Protein AF-A0A5E4ATH8-F1 (afdb_monomer)

Secondary structure (DSSP, 8-state):
------------------------------PPPP--------TTSSSSSS----------------PPPP--HHHHHHTT----TTTSSPP----HHHHHHHHHHHHHHHHHHHHT--HHHHHHHTS--HHHHHHHHHTTTT-TTS-GGGTS----HHHHHHHHHHHHHH-HHHHHHHHIIIIIITHHHHHH--HHHHHHHHHHHHTTSS-EEEE--BTTBSS-GGG---EEEEPTTSSEEEEEEEEEEEETTTT-SEEEEEEEEEEE-TTT--EEEEEEEEEEEGGGSSEEE-PPPP-SS-TTS-EEEEEEEEEEEEGGGB-SSTT-HHHHHHHHHHHHHHHHHHHHHHHHHHHHHHHHHHHHH-EETTEEGGGSHHHHHHHHHHHHHHHHH-

Mean predicted aligned error: 10.25 Å

Foldseek 3Di:
DDDDDDDDDDDDDDDDDDDDDDDDDDDDDDDDDDDDDDDDDDPPPPPPPDDDDDDDDDDPDPPPPPPDDDLDCVVQVVVVHRRCPCPPPNDDDDDPVLVVLLVVLLVVLLCCLVPPFDQVVLFVVLAGDPSSLLVCLVSLLQADCQCVVLQHVNDDPVSLLQSLLSCLLRHVLVSLLSCQFDLFFCVLCVPFNDPVSSNVPNNCRSSVVFGGWEFQADPVDDPNSFPDAWAWEADPVRFWTFTFDKGFFIWCLQPGQWGFHKHWYWDQDPPPRDTDTAIWTFTAGPVQPQKDWAAFDDDDDSSNTGTIMIGHHRRTGTNSRTRHDDRCVVVSNVVSCVSSVLSVLSSVLSNLVSVLVVLVVQQQPDDDPRGRNCVDPVSVVVSVVSVVVSVVSD

Sequence (394 aa):
MQTSRMTPSIGRQLLRLGSRSLRPSVLQGTPRPSTAQRPYASGAAQAVLDKSDSLSSDASTREKQTKAESKSFAVGMFKGQLTTDQVFPYPSVLNEEQTQFLKELVGPVARFFEEVNDPAKNDTLERVEETTLQGLKELGAFGLQVPSELGGVGLCNTQYARLAEIVGMHDLGVGVTLGAHQSIGFKGILLFGTKAQKEKYLPKVASGETLAAFCLTEPSSGSDAASIRSSAVPSPCGKYYTLNGSKIWISNGGLADIFTVFAKTPVTDAATGAVKEKITAFVVERSFGGVTHGPPEKKMGIKASNTAEVYFDGVQVPSENVLGEVGGGFKVAVHILNNGRFGMAATLAGTMKAMISKAVDHAANRTQFGDKIHNFGLIQEKLARMAMLQYVTE

Nearest PDB structures (foldseek):
  2uxw-assembly1_A-2  TM=1.002E+00  e=6.846E-54  Homo sapiens
  3b96-assembly1_A-2  TM=1.002E+00  e=1.109E-53  Homo sapiens
  7s7g-assembly1_A  TM=1.002E+00  e=6.512E-53  Homo sapiens
  8ca1-assembly1_A  TM=9.946E-01  e=4.333E-47  Mus musculus
  1rx0-assembly1_C  TM=8.953E-01  e=8.963E-24  Homo sapiens

Structure (mmCIF, N/CA/C/O backbone):
data_AF-A0A5E4ATH8-F1
#
_entry.id   AF-A0A5E4ATH8-F1
#
loop_
_atom_site.group_PDB
_atom_site.id
_atom_site.type_symbol
_atom_site.label_atom_id
_atom_site.label_alt_id
_atom_site.label_comp_id
_atom_site.label_asym_id
_atom_site.label_entity_id
_atom_site.label_seq_id
_atom_site.pdbx_PDB_ins_code
_atom_site.Cartn_x
_atom_site.Cartn_y
_atom_site.Cartn_z
_atom_site.occupancy
_atom_site.B_iso_or_equiv
_atom_site.auth_seq_id
_atom_site.auth_comp_id
_atom_site.auth_asym_id
_atom_site.auth_atom_id
_atom_site.pdbx_PDB_model_num
ATOM 1 N N . MET A 1 1 ? -0.403 -38.601 -53.078 1.00 39.69 1 MET A N 1
ATOM 2 C CA . MET A 1 1 ? -1.448 -38.596 -54.130 1.00 39.69 1 MET A CA 1
ATOM 3 C C . MET A 1 1 ? -2.768 -38.388 -53.400 1.00 39.69 1 MET A C 1
ATOM 5 O O . MET A 1 1 ? -3.038 -39.185 -52.527 1.00 39.69 1 MET A O 1
ATOM 9 N N . GLN A 1 2 ? -3.550 -37.323 -53.541 1.00 35.41 2 GLN A N 1
ATOM 10 C CA . GLN A 1 2 ? -3.883 -36.507 -54.704 1.00 35.41 2 GLN A CA 1
ATOM 11 C C . GLN A 1 2 ? -3.728 -35.008 -54.417 1.00 35.41 2 GLN A C 1
ATOM 13 O O . GLN A 1 2 ? -3.953 -34.518 -53.317 1.00 35.41 2 GLN A O 1
ATOM 18 N N . THR A 1 3 ? -3.317 -34.304 -55.460 1.00 32.06 3 THR A N 1
ATOM 19 C CA . THR A 1 3 ? -3.149 -32.860 -55.574 1.00 32.06 3 THR A CA 1
ATOM 20 C C . THR A 1 3 ? -4.482 -32.174 -55.856 1.00 32.06 3 THR A C 1
ATOM 22 O O . THR A 1 3 ? -5.188 -32.606 -56.764 1.00 32.06 3 THR A O 1
ATOM 25 N N . SER A 1 4 ? -4.761 -31.040 -55.212 1.00 35.72 4 SER A N 1
ATOM 26 C CA . SER A 1 4 ? -5.639 -30.030 -55.808 1.00 35.72 4 SER A CA 1
ATOM 27 C C . SER A 1 4 ? -5.085 -28.632 -55.552 1.00 35.72 4 SER A C 1
ATOM 29 O O . SER A 1 4 ? -4.858 -28.225 -54.415 1.00 35.72 4 SER A O 1
ATOM 31 N N . ARG A 1 5 ? -4.773 -27.947 -56.655 1.00 31.98 5 ARG A N 1
ATOM 32 C CA . ARG A 1 5 ? -4.270 -26.574 -56.729 1.00 31.98 5 ARG A CA 1
ATOM 33 C C . ARG A 1 5 ? -5.466 -25.624 -56.737 1.00 31.98 5 ARG A C 1
ATOM 35 O O . ARG A 1 5 ? -6.369 -25.823 -57.541 1.00 31.98 5 ARG A O 1
ATOM 42 N N . MET A 1 6 ? -5.403 -24.536 -55.975 1.00 31.30 6 MET A N 1
ATOM 43 C CA . MET A 1 6 ? -6.080 -23.288 -56.338 1.00 31.30 6 MET A CA 1
ATOM 44 C C . MET A 1 6 ? -5.163 -22.103 -56.032 1.00 31.30 6 MET A C 1
ATOM 46 O O . MET A 1 6 ? -4.718 -21.905 -54.905 1.00 31.30 6 MET A O 1
ATOM 50 N N . THR A 1 7 ? -4.842 -21.358 -57.084 1.00 35.97 7 THR A N 1
ATOM 51 C CA . THR A 1 7 ? -4.138 -20.072 -57.085 1.00 35.97 7 THR A CA 1
ATOM 52 C C . THR A 1 7 ? -5.114 -18.904 -56.850 1.00 35.97 7 THR A C 1
ATOM 54 O O . THR A 1 7 ? -6.318 -19.067 -57.050 1.00 35.97 7 THR A O 1
ATOM 57 N N . PRO A 1 8 ? -4.619 -17.718 -56.437 1.00 37.50 8 PRO A N 1
ATOM 58 C CA . PRO A 1 8 ? -5.439 -16.598 -55.976 1.00 37.50 8 PRO A CA 1
ATOM 59 C C . PRO A 1 8 ? -5.824 -15.637 -57.114 1.00 37.50 8 PRO A C 1
ATOM 61 O O . PRO A 1 8 ? -5.027 -15.372 -58.013 1.00 37.50 8 PRO A O 1
ATOM 64 N N . SER A 1 9 ? -7.025 -15.057 -57.041 1.00 33.09 9 SER A N 1
ATOM 65 C CA . SER A 1 9 ? -7.480 -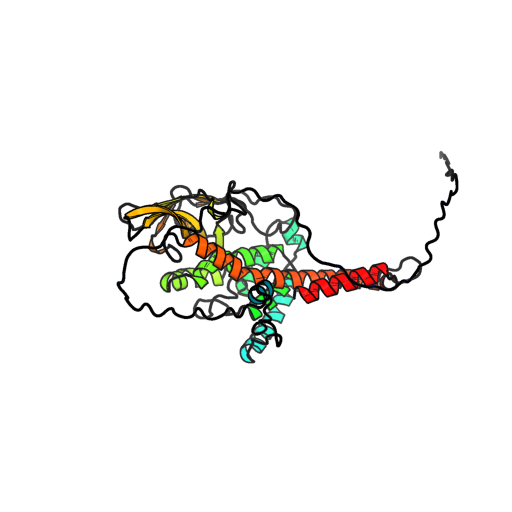13.989 -57.943 1.00 33.09 9 SER A CA 1
ATOM 66 C C . SER A 1 9 ? -7.338 -12.620 -57.275 1.00 33.09 9 SER A C 1
ATOM 68 O O . SER A 1 9 ? -8.063 -12.288 -56.339 1.00 33.09 9 SER A O 1
ATOM 70 N N . ILE A 1 10 ? -6.409 -11.821 -57.801 1.00 31.34 10 ILE A N 1
ATOM 71 C CA . ILE A 1 10 ? -6.254 -10.382 -57.571 1.00 31.34 10 ILE A CA 1
ATOM 72 C C . ILE A 1 10 ? -7.163 -9.643 -58.563 1.00 31.34 10 ILE A C 1
ATOM 74 O O . ILE A 1 10 ? -7.031 -9.830 -59.770 1.00 31.34 10 ILE A O 1
ATOM 78 N N . GLY A 1 11 ? -8.034 -8.762 -58.065 1.00 28.86 11 GLY A N 1
ATOM 79 C CA . GLY A 1 11 ? -8.840 -7.838 -58.867 1.00 28.86 11 GLY A CA 1
ATOM 80 C C . GLY A 1 11 ? -8.701 -6.404 -58.350 1.00 28.86 11 GLY A C 1
ATOM 81 O O . GLY A 1 11 ? -9.140 -6.094 -57.248 1.00 28.86 11 GLY A O 1
ATOM 82 N N . ARG A 1 12 ? -8.052 -5.547 -59.148 1.00 30.14 12 ARG A N 1
ATOM 83 C CA . ARG A 1 12 ? -7.879 -4.094 -58.964 1.00 30.14 12 ARG A CA 1
ATOM 84 C C . ARG A 1 12 ? -9.135 -3.320 -59.393 1.00 30.14 12 ARG A C 1
ATOM 86 O O . ARG A 1 12 ? -9.663 -3.619 -60.455 1.00 30.14 12 ARG A O 1
ATOM 93 N N . GLN A 1 13 ? -9.468 -2.236 -58.685 1.00 29.11 13 GLN A N 1
ATOM 94 C CA . GLN A 1 13 ? -10.085 -0.995 -59.215 1.00 29.11 13 GLN A CA 1
ATOM 95 C C . GLN A 1 13 ? -9.942 0.109 -58.135 1.00 29.11 13 GLN A C 1
ATOM 97 O O . GLN A 1 13 ? -10.516 -0.012 -57.062 1.00 29.11 13 GLN A O 1
ATOM 102 N N . LEU A 1 14 ? -8.930 0.990 -58.175 1.00 29.81 14 LEU A N 1
ATOM 103 C CA . LEU A 1 14 ? -8.825 2.303 -58.855 1.00 29.81 14 LEU A CA 1
ATOM 104 C C . LEU A 1 14 ? -9.847 3.390 -58.433 1.00 29.81 14 LEU A C 1
ATOM 106 O O . LEU A 1 14 ? -10.941 3.486 -58.970 1.00 29.81 14 LEU A O 1
ATOM 110 N N . LEU A 1 15 ? -9.388 4.231 -57.490 1.00 27.41 15 LEU A N 1
ATOM 111 C CA . LEU A 1 15 ? -9.369 5.710 -57.456 1.00 27.41 15 LEU A CA 1
ATOM 112 C C . LEU A 1 15 ? -10.472 6.514 -58.182 1.00 27.41 15 LEU A C 1
ATOM 114 O O . LEU A 1 15 ? -10.511 6.579 -59.409 1.00 27.41 15 LEU A O 1
ATOM 118 N N . ARG A 1 16 ? -11.173 7.360 -57.409 1.00 28.34 16 ARG A N 1
ATOM 119 C CA . ARG A 1 16 ? -11.539 8.726 -57.826 1.00 28.34 16 ARG A CA 1
ATOM 120 C C . ARG A 1 16 ? -11.184 9.734 -56.730 1.00 28.34 16 ARG A C 1
ATOM 122 O O . ARG A 1 16 ? -11.696 9.676 -55.618 1.00 28.34 16 ARG A O 1
ATOM 129 N N . LEU A 1 17 ? -10.275 10.636 -57.091 1.00 29.64 17 LEU A N 1
ATOM 130 C CA . LEU A 1 17 ? -9.830 11.809 -56.343 1.00 29.64 17 LEU A CA 1
ATOM 131 C C . LEU A 1 17 ? -10.849 12.946 -56.504 1.00 29.64 17 LEU A C 1
ATOM 133 O O . LEU A 1 17 ? -11.253 13.257 -57.622 1.00 29.64 17 LEU A O 1
ATOM 137 N N . GLY A 1 18 ? -11.212 13.590 -55.395 1.00 27.02 18 GLY A N 1
ATOM 138 C CA . GLY A 1 18 ? -11.901 14.879 -55.364 1.00 27.02 18 GLY A CA 1
ATOM 139 C C . GLY A 1 18 ? -10.987 15.925 -54.732 1.00 27.02 18 GLY A C 1
ATOM 140 O O . GLY A 1 18 ? -10.832 15.976 -53.518 1.00 27.02 18 GLY A O 1
ATOM 141 N N . SER A 1 19 ? -10.350 16.729 -55.576 1.00 28.80 19 SER A N 1
ATOM 142 C CA . SER A 1 19 ? -9.452 17.831 -55.235 1.00 28.80 19 SER A CA 1
ATOM 143 C C . SER A 1 19 ? -10.200 19.046 -54.675 1.00 28.80 19 SER A C 1
ATOM 145 O O . SER A 1 19 ? -11.081 19.579 -55.351 1.00 28.80 19 SER A O 1
ATOM 147 N N . ARG A 1 20 ? -9.777 19.585 -53.524 1.00 28.59 20 ARG A N 1
ATOM 148 C CA . ARG A 1 20 ? -9.958 21.012 -53.206 1.00 28.59 20 ARG A CA 1
ATOM 149 C C . ARG A 1 20 ? -8.678 21.593 -52.616 1.00 28.59 20 ARG A C 1
ATOM 151 O O . ARG A 1 20 ? -8.222 21.186 -51.553 1.00 28.59 20 ARG A O 1
ATOM 158 N N . SER A 1 21 ? -8.101 22.527 -53.366 1.00 27.98 21 SER A N 1
ATOM 159 C CA . SER A 1 21 ? -6.918 23.304 -53.020 1.00 27.98 21 SER A CA 1
ATOM 160 C C . SER A 1 21 ? -7.225 24.319 -51.921 1.00 27.98 21 SER A C 1
ATOM 162 O O . SER A 1 21 ? -8.190 25.074 -52.037 1.00 27.98 21 SER A O 1
ATOM 164 N N . LEU A 1 22 ? -6.351 24.408 -50.925 1.00 28.28 22 LEU A N 1
ATOM 165 C CA . LEU A 1 22 ? -6.259 25.544 -50.014 1.00 28.28 22 LEU A CA 1
ATOM 166 C C . LEU A 1 22 ? -5.059 26.395 -50.444 1.00 28.28 22 LEU A C 1
ATOM 168 O O . LEU A 1 22 ? -3.938 25.896 -50.527 1.00 28.28 22 LEU A O 1
ATOM 172 N N . ARG A 1 23 ? -5.294 27.680 -50.715 1.00 30.02 23 ARG A N 1
ATOM 173 C CA . ARG A 1 23 ? -4.263 28.723 -50.657 1.00 30.02 23 ARG A CA 1
ATOM 174 C C . ARG A 1 23 ? -4.712 29.816 -49.680 1.00 30.02 23 ARG A C 1
ATOM 176 O O . ARG A 1 23 ? -5.918 30.002 -49.520 1.00 30.02 23 ARG A O 1
ATOM 183 N N . PRO A 1 24 ? -3.766 30.501 -49.016 1.00 37.25 24 PRO A N 1
ATOM 184 C CA . PRO A 1 24 ? -4.041 31.351 -47.867 1.00 37.25 24 PRO A CA 1
ATOM 185 C C . PRO A 1 24 ? -4.241 32.814 -48.282 1.00 37.25 24 PRO A C 1
ATOM 187 O O . PRO A 1 24 ? -3.551 33.306 -49.174 1.00 37.25 24 PRO A O 1
ATOM 190 N N . SER A 1 25 ? -5.124 33.532 -47.590 1.00 28.80 25 SER A N 1
ATOM 191 C CA . SER A 1 25 ? -5.174 34.996 -47.639 1.00 28.80 25 SER A CA 1
ATOM 192 C C . SER A 1 25 ? -5.028 35.566 -46.232 1.00 28.80 25 SER A C 1
ATOM 194 O O . SER A 1 25 ? -5.889 35.388 -45.372 1.00 28.80 25 SER A O 1
ATOM 196 N N . VAL A 1 26 ? -3.907 36.248 -46.028 1.00 32.41 26 VAL A N 1
ATOM 197 C CA . VAL A 1 26 ? -3.662 37.221 -44.961 1.00 32.41 26 VAL A CA 1
ATOM 198 C C . VAL A 1 26 ? -4.664 38.367 -45.105 1.00 32.41 26 VAL A C 1
ATOM 200 O O . VAL A 1 26 ? -4.892 38.778 -46.236 1.00 32.41 26 VAL A O 1
ATOM 203 N N . LEU A 1 27 ? -5.200 38.902 -43.999 1.00 29.44 27 LEU A N 1
ATOM 204 C CA . LEU A 1 27 ? -5.520 40.332 -43.829 1.00 29.44 27 LEU A CA 1
ATOM 205 C C . LEU A 1 27 ? -5.867 40.652 -42.357 1.00 29.44 27 LEU A C 1
ATOM 207 O O . LEU A 1 27 ? -6.866 40.192 -41.818 1.00 29.44 27 LEU A O 1
ATOM 211 N N . GLN A 1 28 ? -4.939 41.385 -41.735 1.00 28.94 28 GLN A N 1
ATOM 212 C CA . GLN A 1 28 ? -5.070 42.534 -40.821 1.00 28.94 28 GLN A CA 1
ATOM 213 C C . GLN A 1 28 ? -6.311 42.683 -39.917 1.00 28.94 28 GLN A C 1
ATOM 215 O O . GLN A 1 28 ? -7.457 42.679 -40.353 1.00 28.94 28 GLN A O 1
ATOM 220 N N . GLY A 1 29 ? -6.035 42.930 -38.631 1.00 28.88 29 GLY A N 1
ATOM 221 C CA . GLY A 1 29 ? -7.026 43.268 -37.613 1.00 28.88 29 GLY A CA 1
ATOM 222 C C . GLY A 1 29 ? -7.464 44.735 -37.602 1.00 28.88 29 GLY A C 1
ATOM 223 O O . GLY A 1 29 ? -6.862 45.578 -38.261 1.00 28.88 29 GLY A O 1
ATOM 224 N N . THR A 1 30 ? -8.523 45.001 -36.825 1.00 28.30 30 THR A N 1
ATOM 225 C CA . THR A 1 30 ? -8.945 46.258 -36.145 1.00 28.30 30 THR A CA 1
ATOM 226 C C . THR A 1 30 ? -10.339 46.017 -35.493 1.00 28.30 30 THR A C 1
ATOM 228 O O . THR A 1 30 ? -10.904 44.942 -35.700 1.00 28.30 30 THR A O 1
ATOM 231 N N . PRO A 1 31 ? -10.824 46.838 -34.531 1.00 33.44 31 PRO A N 1
ATOM 232 C CA . PRO A 1 31 ? -11.123 46.420 -33.156 1.00 33.44 31 PRO A CA 1
ATOM 233 C C . PRO A 1 31 ? -12.608 46.079 -32.904 1.00 33.44 31 PRO A C 1
ATOM 235 O O . PRO A 1 31 ? -13.499 46.526 -33.623 1.00 33.44 31 PRO A O 1
ATOM 238 N N . ARG A 1 32 ? -12.898 45.321 -31.834 1.00 30.78 32 ARG A N 1
ATOM 239 C CA . ARG A 1 32 ? -14.279 45.036 -31.392 1.00 30.78 32 ARG A CA 1
ATOM 240 C C . ARG A 1 32 ? -14.834 46.162 -30.505 1.00 30.78 32 ARG A C 1
ATOM 242 O O . ARG A 1 32 ? -14.164 46.513 -29.534 1.00 30.78 32 ARG A O 1
ATOM 249 N N . PRO A 1 33 ? -16.065 46.650 -30.753 1.00 30.42 33 PRO A N 1
ATOM 250 C CA . PRO A 1 33 ? -16.824 47.430 -29.789 1.00 30.42 33 PRO A CA 1
ATOM 251 C C . PRO A 1 33 ? -17.597 46.540 -28.801 1.00 30.42 33 PRO A C 1
ATOM 253 O O . PRO A 1 33 ? -17.769 45.333 -28.984 1.00 30.42 33 PRO A O 1
ATOM 256 N N . SER A 1 34 ? -18.007 47.191 -27.720 1.00 30.48 34 SER A N 1
ATOM 257 C CA . SER A 1 34 ? -18.548 46.677 -26.468 1.00 30.48 34 SER A CA 1
ATOM 258 C C . SER A 1 34 ? -19.957 46.073 -26.538 1.00 30.48 34 SER A C 1
ATOM 260 O O . SER A 1 34 ? -20.802 46.492 -27.320 1.00 30.48 34 SER A O 1
ATOM 262 N N . THR A 1 35 ? -20.194 45.155 -25.590 1.00 34.25 35 THR A N 1
ATOM 263 C CA . THR A 1 35 ? -21.462 44.867 -24.884 1.00 34.25 35 THR A CA 1
ATOM 264 C C . THR A 1 35 ? -22.725 44.599 -25.711 1.00 34.25 35 THR A C 1
ATOM 266 O O . THR A 1 35 ? -23.445 45.517 -26.089 1.00 34.25 35 THR A O 1
ATOM 269 N N . ALA A 1 36 ? -23.098 43.319 -25.801 1.00 30.03 36 ALA A N 1
ATOM 270 C CA . ALA A 1 36 ? -24.491 42.898 -25.936 1.00 30.03 36 ALA A CA 1
ATOM 271 C C . ALA A 1 36 ? -24.740 41.637 -25.090 1.00 30.03 36 ALA A C 1
ATOM 273 O O . ALA A 1 36 ? -24.025 40.639 -25.190 1.00 30.03 36 ALA A O 1
ATOM 274 N N . GLN A 1 37 ? -25.738 41.742 -24.215 1.00 31.38 37 GLN A N 1
ATOM 275 C CA . GLN A 1 37 ? -26.213 40.739 -23.266 1.00 31.38 37 GLN A CA 1
ATOM 276 C C . GLN A 1 37 ? -26.774 39.493 -23.974 1.00 31.38 37 GLN A C 1
ATOM 278 O O . GLN A 1 37 ? -27.429 39.595 -25.010 1.00 31.38 37 GLN A O 1
ATOM 283 N N . ARG A 1 38 ? -26.602 38.318 -23.357 1.00 28.12 38 ARG A N 1
ATOM 284 C CA . ARG A 1 38 ? -27.486 37.158 -23.552 1.00 28.12 38 ARG A CA 1
ATOM 285 C C . ARG A 1 38 ? -28.193 36.860 -22.225 1.00 28.12 38 ARG A C 1
ATOM 287 O O . ARG A 1 38 ? -27.497 36.723 -21.219 1.00 28.12 38 ARG A O 1
ATOM 294 N N . PRO A 1 39 ? -29.531 36.765 -22.198 1.00 32.69 39 PRO A N 1
ATOM 295 C CA . PRO A 1 39 ? -30.281 36.398 -21.005 1.00 32.69 39 PRO A CA 1
ATOM 296 C C . PRO A 1 39 ? -30.361 34.872 -20.910 1.00 32.69 39 PRO A C 1
ATOM 298 O O . PRO A 1 39 ? -30.554 34.234 -21.932 1.00 32.69 39 PRO A O 1
ATOM 301 N N . TYR A 1 40 ? -30.165 34.311 -19.715 1.00 28.75 40 TYR A N 1
ATOM 302 C CA . TYR A 1 40 ? -30.808 33.104 -19.159 1.00 28.75 40 TYR A CA 1
ATOM 303 C C . TYR A 1 40 ? -30.032 32.703 -17.895 1.00 28.75 40 TYR A C 1
ATOM 305 O O . TYR A 1 40 ? -29.109 31.897 -17.934 1.00 28.75 40 TYR A O 1
ATOM 313 N N . ALA A 1 41 ? -30.411 33.286 -16.760 1.00 31.84 41 ALA A N 1
ATOM 314 C CA . ALA A 1 41 ? -30.152 32.712 -15.446 1.00 31.84 41 ALA A CA 1
ATOM 315 C C . ALA A 1 41 ? -31.353 33.047 -14.556 1.00 31.84 41 ALA A C 1
ATOM 317 O O . ALA A 1 41 ? -31.683 34.208 -14.329 1.00 31.84 41 ALA A O 1
ATOM 318 N N . SER A 1 42 ? -32.063 32.000 -14.155 1.00 41.66 42 SER A N 1
ATOM 319 C CA . SER A 1 42 ? -33.293 32.006 -13.369 1.00 41.66 42 SER A CA 1
ATOM 320 C C . SER A 1 42 ? -33.112 32.636 -11.983 1.00 41.66 42 SER A C 1
ATOM 322 O O . SER A 1 42 ? -32.128 32.366 -11.294 1.00 41.66 42 SER A O 1
ATOM 324 N N . GLY A 1 43 ? -34.108 33.420 -11.560 1.00 40.09 43 GLY A N 1
ATOM 325 C CA . GLY A 1 43 ? -34.162 34.218 -10.328 1.00 40.09 43 GLY A CA 1
ATOM 326 C C . GLY A 1 43 ? -34.283 33.449 -9.006 1.00 40.09 43 GLY A C 1
ATOM 327 O O . GLY A 1 43 ? -35.072 33.834 -8.154 1.00 40.09 43 GLY A O 1
ATOM 328 N N . ALA A 1 44 ? -33.489 32.398 -8.808 1.00 36.22 44 ALA A N 1
ATOM 329 C CA . ALA A 1 44 ? -33.370 31.693 -7.526 1.00 36.22 44 ALA A CA 1
ATOM 330 C C . ALA A 1 44 ? -32.056 32.003 -6.774 1.00 36.22 44 ALA A C 1
ATOM 332 O O . ALA A 1 44 ? -31.871 31.546 -5.651 1.00 36.22 44 ALA A O 1
ATOM 333 N N . ALA A 1 45 ? -31.151 32.803 -7.355 1.00 32.53 45 ALA A N 1
ATOM 334 C CA . ALA A 1 45 ? -29.841 33.113 -6.765 1.00 32.53 45 ALA A CA 1
ATOM 335 C C . ALA A 1 45 ? -29.766 34.462 -6.015 1.00 32.53 45 ALA A C 1
ATOM 337 O O . ALA A 1 45 ? -28.725 34.779 -5.449 1.00 32.53 45 ALA A O 1
ATOM 338 N N . GLN A 1 46 ? -30.850 35.247 -5.965 1.00 33.97 46 GLN A N 1
ATOM 339 C CA . GLN A 1 46 ? -30.836 36.611 -5.404 1.00 33.97 46 GLN A CA 1
ATOM 340 C C . GLN A 1 46 ? -31.569 36.757 -4.053 1.00 33.97 46 GLN A C 1
ATOM 342 O O . GLN A 1 46 ? -31.811 37.874 -3.615 1.00 33.97 46 GLN A O 1
ATOM 347 N N . ALA A 1 47 ? -31.935 35.656 -3.383 1.00 34.50 47 ALA A N 1
ATOM 348 C CA . ALA A 1 47 ? -32.726 35.688 -2.140 1.00 34.50 47 ALA A CA 1
ATOM 349 C C . ALA A 1 47 ? -31.985 35.169 -0.888 1.00 34.50 47 ALA A C 1
ATOM 351 O O . ALA A 1 47 ? -32.617 34.890 0.126 1.00 34.50 47 ALA A O 1
ATOM 352 N N . VAL A 1 48 ? -30.653 35.042 -0.936 1.00 34.69 48 VAL A N 1
ATOM 353 C CA . VAL A 1 48 ? -29.831 34.582 0.210 1.00 34.69 48 VAL A CA 1
ATOM 354 C C . VAL A 1 48 ? -28.838 35.657 0.688 1.00 34.69 48 VAL A C 1
ATOM 356 O O . VAL A 1 48 ? -28.043 35.404 1.584 1.00 34.69 48 VAL A O 1
ATOM 359 N N . LEU A 1 49 ? -28.887 36.877 0.139 1.00 32.97 49 LEU A N 1
ATOM 360 C CA . LEU A 1 49 ? -27.916 37.932 0.470 1.00 32.97 49 LEU A CA 1
ATOM 361 C C . LEU A 1 49 ? -28.427 39.074 1.356 1.00 32.97 49 LEU A C 1
ATOM 363 O O . LEU A 1 49 ? -27.595 39.837 1.823 1.00 32.97 49 LEU A O 1
ATOM 367 N N . ASP A 1 50 ? -29.715 39.135 1.701 1.00 32.91 50 ASP A N 1
ATOM 368 C CA . ASP A 1 50 ? -30.234 40.174 2.603 1.00 32.91 50 ASP A CA 1
ATOM 369 C C . ASP A 1 50 ? -31.037 39.562 3.753 1.00 32.91 50 ASP A C 1
ATOM 371 O O . ASP A 1 50 ? -32.263 39.468 3.695 1.00 32.91 50 ASP A O 1
ATOM 375 N N . LYS A 1 51 ? -30.331 39.113 4.800 1.00 34.19 51 LYS A N 1
ATOM 376 C CA . LYS A 1 51 ? -30.848 39.024 6.179 1.00 34.19 51 LYS A CA 1
ATOM 377 C C . LYS A 1 51 ? -29.736 38.644 7.160 1.00 34.19 51 LYS A C 1
ATOM 379 O O . LYS A 1 51 ? -29.614 37.491 7.556 1.00 34.19 51 LYS A O 1
ATOM 384 N N . SER A 1 52 ? -28.974 39.639 7.602 1.00 30.33 52 SER A N 1
ATOM 385 C CA . SER A 1 52 ? -28.423 39.663 8.964 1.00 30.33 52 SER A CA 1
ATOM 386 C C . SER A 1 52 ? -27.860 41.048 9.278 1.00 30.33 52 SER A C 1
ATOM 388 O O . SER A 1 52 ? -26.651 41.226 9.322 1.00 30.33 52 SER A O 1
ATOM 390 N N . ASP A 1 53 ? -28.741 42.014 9.514 1.00 33.19 53 ASP A N 1
ATOM 391 C CA . ASP A 1 53 ? -28.389 43.194 10.300 1.00 33.19 53 ASP A CA 1
ATOM 392 C C . ASP A 1 53 ? -29.415 43.334 11.417 1.00 33.19 53 ASP A C 1
ATOM 394 O O . ASP A 1 53 ? -30.532 43.810 11.220 1.00 33.19 53 ASP A O 1
ATOM 398 N N . SER A 1 54 ? -29.067 42.814 12.591 1.00 31.27 54 SER A N 1
ATOM 399 C CA . SER A 1 54 ? -29.386 43.432 13.880 1.00 31.27 54 SER A CA 1
ATOM 400 C C . SER A 1 54 ? -28.865 42.578 15.039 1.00 31.27 54 SER A C 1
ATOM 402 O O . SER A 1 54 ? -29.024 41.360 15.046 1.00 31.27 54 SER A O 1
ATOM 404 N N . LEU A 1 55 ? -28.330 43.296 16.036 1.00 31.20 55 LEU A N 1
ATOM 405 C CA . LEU A 1 55 ? -28.047 42.919 17.432 1.00 31.20 55 LEU A CA 1
ATOM 406 C C . LEU A 1 55 ? -26.564 42.712 17.810 1.00 31.20 55 LEU A C 1
ATOM 408 O O . LEU A 1 55 ? -26.022 41.615 17.841 1.00 31.20 55 LEU A O 1
ATOM 412 N N . SER A 1 56 ? -25.955 43.869 18.107 1.00 31.23 56 SER A N 1
ATOM 413 C CA . SER A 1 56 ? -25.213 44.230 19.332 1.00 31.23 56 SER A CA 1
ATOM 414 C C . SER A 1 56 ? -24.178 43.267 19.933 1.00 31.23 56 SER A C 1
ATOM 416 O O . SER A 1 56 ? -24.510 42.283 20.584 1.00 31.23 56 SER A O 1
ATOM 418 N N . SER A 1 57 ? -22.921 43.704 19.803 1.00 38.53 57 SER A N 1
ATOM 419 C CA . SER A 1 57 ? -21.891 43.849 20.848 1.00 38.53 57 SER A CA 1
ATOM 420 C C . SER A 1 57 ? -21.899 42.894 22.051 1.00 38.53 57 SER A C 1
ATOM 422 O O . SER A 1 57 ? -22.491 43.198 23.080 1.00 38.53 57 SER A O 1
ATOM 424 N N . ASP A 1 58 ? -21.054 41.867 21.966 1.00 31.77 58 ASP A N 1
ATOM 425 C CA . ASP A 1 58 ? -20.124 41.525 23.047 1.00 31.77 58 ASP A CA 1
ATOM 426 C C . ASP A 1 58 ? -18.797 41.081 22.419 1.00 31.77 58 ASP A C 1
ATOM 428 O O . ASP A 1 58 ? -18.634 39.980 21.886 1.00 31.77 58 ASP A O 1
ATOM 432 N N . ALA A 1 59 ? -17.848 42.013 22.390 1.00 37.09 59 ALA A N 1
ATOM 433 C CA . ALA A 1 59 ? -16.535 41.822 21.803 1.00 37.09 59 ALA A CA 1
ATOM 434 C C . ALA A 1 59 ? -15.632 41.053 22.777 1.00 37.09 59 ALA A C 1
ATOM 436 O O . ALA A 1 59 ? -14.826 41.643 23.489 1.00 37.09 59 ALA A O 1
ATOM 437 N N . SER A 1 60 ? -15.723 39.719 22.776 1.00 36.72 60 SER A N 1
ATOM 438 C CA . SER A 1 60 ? -14.585 38.898 23.193 1.00 36.72 60 SER A CA 1
ATOM 439 C C . SER A 1 60 ? -13.615 38.821 22.013 1.00 36.72 60 SER A C 1
ATOM 441 O O . SER A 1 60 ? -13.925 38.224 20.977 1.00 36.72 60 SER A O 1
ATOM 443 N N . THR A 1 61 ? -12.456 39.453 22.149 1.00 37.09 61 THR A N 1
ATOM 444 C CA . THR A 1 61 ? -11.322 39.402 21.223 1.00 37.09 61 THR A CA 1
ATOM 445 C C . THR A 1 61 ? -10.822 37.963 21.070 1.00 37.09 61 THR A C 1
ATOM 447 O O . THR A 1 61 ? -9.876 37.527 21.717 1.00 37.09 61 THR A O 1
ATOM 450 N N . ARG A 1 62 ? -11.451 37.191 20.177 1.00 43.31 62 ARG A N 1
ATOM 451 C CA . ARG A 1 62 ? -10.787 36.054 19.537 1.00 43.31 62 ARG A CA 1
ATOM 452 C C . ARG A 1 62 ? -9.845 36.638 18.499 1.00 43.31 62 ARG A C 1
ATOM 454 O O . ARG A 1 62 ? -10.290 37.047 17.427 1.00 43.31 62 ARG A O 1
ATOM 461 N N . GLU A 1 63 ? -8.559 36.698 18.826 1.00 41.34 63 GLU A N 1
ATOM 462 C CA . GLU A 1 63 ? -7.511 36.894 17.828 1.00 41.34 63 GLU A CA 1
ATOM 463 C C . GLU A 1 63 ? -7.770 35.923 16.670 1.00 41.34 63 GLU A C 1
ATOM 465 O O . GLU A 1 63 ? -7.727 34.699 16.827 1.00 41.34 63 GLU A O 1
ATOM 470 N N . LYS A 1 64 ? -8.106 36.464 15.494 1.00 47.22 64 LYS A N 1
ATOM 471 C CA . LYS A 1 64 ? -8.107 35.692 14.254 1.00 47.22 64 LYS A CA 1
ATOM 472 C C . LYS A 1 64 ? -6.659 35.281 14.019 1.00 47.22 64 LYS A C 1
ATOM 474 O O . LYS A 1 64 ? -5.898 36.054 13.449 1.00 47.22 64 LYS A O 1
ATOM 479 N N . GLN A 1 65 ? -6.286 34.075 14.446 1.00 46.25 65 GLN A N 1
ATOM 480 C CA . GLN A 1 65 ? -5.076 33.425 13.959 1.00 46.25 65 GLN A CA 1
ATOM 481 C C . GLN A 1 65 ? -5.138 33.443 12.431 1.00 46.25 65 GLN A C 1
ATOM 483 O O . GLN A 1 65 ? -5.976 32.775 11.816 1.00 46.25 65 GLN A O 1
ATOM 488 N N . THR A 1 66 ? -4.290 34.260 11.817 1.00 54.28 66 THR A N 1
ATOM 489 C CA . THR A 1 66 ? -4.076 34.284 10.377 1.00 54.28 66 THR A CA 1
ATOM 490 C C . THR A 1 66 ? -3.649 32.876 9.981 1.00 54.28 66 THR A C 1
ATOM 492 O O . THR A 1 66 ? -2.557 32.430 10.329 1.00 54.28 66 THR A O 1
ATOM 495 N N . LYS A 1 67 ? -4.537 32.122 9.317 1.00 69.19 67 LYS A N 1
ATOM 496 C CA . LYS A 1 67 ? -4.183 30.802 8.783 1.00 69.19 67 LYS A CA 1
ATOM 497 C C . LYS A 1 67 ? -2.985 30.995 7.862 1.00 69.19 67 LYS A C 1
ATOM 499 O O . LYS A 1 67 ? -3.093 31.741 6.891 1.00 69.19 67 LYS A O 1
ATOM 504 N N . ALA A 1 68 ? -1.874 30.335 8.181 1.00 79.50 68 ALA A N 1
ATOM 505 C CA . ALA A 1 68 ? -0.688 30.350 7.339 1.00 79.50 68 ALA A CA 1
ATOM 506 C C . ALA A 1 68 ? -1.070 29.980 5.899 1.00 79.50 68 ALA A C 1
ATOM 508 O O . ALA A 1 68 ? -1.869 29.061 5.674 1.00 79.50 68 ALA A O 1
ATOM 509 N N . GLU A 1 69 ? -0.525 30.713 4.930 1.00 88.75 69 GLU A N 1
ATOM 510 C CA . GLU A 1 69 ? -0.752 30.407 3.524 1.00 88.75 69 GLU A CA 1
ATOM 511 C C . GLU A 1 69 ? -0.221 29.006 3.185 1.00 88.75 69 GLU A C 1
ATOM 513 O O . GLU A 1 69 ? 0.759 28.517 3.754 1.00 88.75 69 GLU A O 1
ATOM 518 N N . SER A 1 70 ? -0.917 28.318 2.278 1.00 95.38 70 SER A N 1
ATOM 519 C CA . SER A 1 70 ? -0.528 26.968 1.870 1.00 95.38 70 SER A CA 1
ATOM 520 C C . SER A 1 70 ? 0.761 27.014 1.055 1.00 95.38 70 SER A C 1
ATOM 522 O O . SER A 1 70 ? 0.852 27.788 0.111 1.00 95.38 70 SER A O 1
ATOM 524 N N . LYS A 1 71 ? 1.706 26.118 1.357 1.00 97.25 71 LYS A N 1
ATOM 525 C CA . LYS A 1 71 ? 2.940 25.917 0.576 1.00 97.25 71 LYS A CA 1
ATOM 526 C C . LYS A 1 71 ? 2.766 25.007 -0.648 1.00 97.25 71 LYS A C 1
ATOM 528 O O . LYS A 1 71 ? 3.734 24.701 -1.335 1.00 97.25 71 LYS A O 1
ATOM 533 N N . SER A 1 72 ? 1.554 24.507 -0.892 1.00 97.81 72 SER A N 1
ATOM 534 C CA . SER A 1 72 ? 1.298 23.570 -1.986 1.00 97.81 72 SER A CA 1
ATOM 535 C C . SER A 1 72 ? 1.217 24.301 -3.322 1.00 97.81 72 SER A C 1
ATOM 537 O O . SER A 1 72 ? 0.313 25.113 -3.525 1.00 97.81 72 SER A O 1
ATOM 539 N N . PHE A 1 73 ? 2.090 23.929 -4.263 1.00 98.12 73 PHE A N 1
ATOM 540 C CA . PHE A 1 73 ? 2.025 24.396 -5.653 1.00 98.12 73 PHE A CA 1
ATOM 541 C C . PHE A 1 73 ? 0.644 24.154 -6.272 1.00 98.12 73 PHE A C 1
ATOM 543 O O . PHE A 1 73 ? 0.065 25.047 -6.887 1.00 98.12 73 PHE A O 1
ATOM 550 N N . ALA A 1 74 ? 0.069 22.970 -6.037 1.00 98.06 74 ALA A N 1
ATOM 551 C CA . ALA A 1 74 ? -1.251 22.617 -6.543 1.00 98.06 74 ALA A CA 1
ATOM 552 C C . ALA A 1 74 ? -2.364 23.496 -5.949 1.00 98.06 74 ALA A C 1
ATOM 554 O O . ALA A 1 74 ? -3.293 23.860 -6.655 1.00 98.06 74 ALA A O 1
ATOM 555 N N . VAL A 1 75 ? -2.293 23.889 -4.675 1.00 97.75 75 VAL A N 1
ATOM 556 C CA . VAL A 1 75 ? -3.276 24.838 -4.117 1.00 97.75 75 VAL A CA 1
ATOM 557 C C . VAL A 1 75 ? -3.078 26.235 -4.708 1.00 97.75 75 VAL A C 1
ATOM 559 O O . VAL A 1 75 ? -4.062 26.904 -5.027 1.00 97.75 75 VAL A O 1
ATOM 562 N N . GLY A 1 76 ? -1.825 26.666 -4.873 1.00 97.44 76 GLY A N 1
ATOM 563 C CA . GLY A 1 76 ? -1.476 27.954 -5.470 1.00 97.44 76 GLY A CA 1
ATOM 564 C C . GLY A 1 76 ? -1.982 28.093 -6.906 1.00 97.44 76 GLY A C 1
ATOM 565 O O . GLY A 1 76 ? -2.655 29.074 -7.221 1.00 97.44 76 GLY A O 1
ATOM 566 N N . MET A 1 77 ? -1.769 27.086 -7.761 1.00 97.88 77 MET A N 1
ATOM 567 C CA . MET A 1 77 ? -2.141 27.170 -9.181 1.00 97.88 77 MET A CA 1
ATOM 568 C C . MET A 1 77 ? -3.650 27.375 -9.397 1.00 97.88 77 MET A C 1
ATOM 570 O O . MET A 1 77 ? -4.038 28.130 -10.284 1.00 97.88 77 MET A O 1
ATOM 574 N N . PHE A 1 78 ? -4.514 26.796 -8.549 1.00 97.94 78 PHE A N 1
ATOM 575 C CA . PHE A 1 78 ? -5.968 27.030 -8.607 1.00 97.94 78 PHE A CA 1
ATOM 576 C C . PHE A 1 78 ? -6.363 28.464 -8.233 1.00 97.94 78 PHE A C 1
ATOM 578 O O . PHE A 1 78 ? -7.440 28.926 -8.600 1.00 97.94 78 PHE A O 1
ATOM 585 N N . LYS A 1 79 ? -5.494 29.176 -7.512 1.00 97.19 79 LYS A N 1
ATOM 586 C CA . LYS A 1 79 ? -5.650 30.592 -7.162 1.00 97.19 79 LYS A CA 1
ATOM 587 C C . LYS A 1 79 ? -4.931 31.524 -8.143 1.00 97.19 79 LYS A C 1
ATOM 589 O O . LYS A 1 79 ? -4.892 32.726 -7.900 1.00 97.19 79 LYS A O 1
ATOM 594 N N . GLY A 1 80 ? -4.317 30.992 -9.204 1.00 97.25 80 GLY A N 1
ATOM 595 C CA . GLY A 1 80 ? -3.432 31.762 -10.083 1.00 97.25 80 GLY A CA 1
ATOM 596 C C . GLY A 1 80 ? -2.142 32.230 -9.394 1.00 97.25 80 GLY A C 1
ATOM 597 O O . GLY A 1 80 ? -1.529 33.195 -9.840 1.00 97.25 80 GLY A O 1
ATOM 598 N N . GLN A 1 81 ? -1.746 31.579 -8.297 1.00 97.31 81 GLN A N 1
ATOM 599 C CA . GLN A 1 81 ? -0.534 31.877 -7.534 1.00 97.31 81 GLN A CA 1
ATOM 600 C C . GLN A 1 81 ? 0.576 30.880 -7.882 1.00 97.31 81 GLN A C 1
ATOM 602 O O . GLN A 1 81 ? 0.322 29.688 -8.063 1.00 97.31 81 GLN A O 1
ATOM 607 N N . LEU A 1 82 ? 1.822 31.358 -7.931 1.00 97.56 82 LEU A N 1
ATOM 608 C CA . LEU A 1 82 ? 2.996 30.522 -8.175 1.00 97.56 82 LEU A CA 1
ATOM 609 C C . LEU A 1 82 ? 3.703 30.193 -6.850 1.00 97.56 82 LEU A C 1
ATOM 611 O O . LEU A 1 82 ? 4.631 30.881 -6.440 1.00 97.56 82 LEU A O 1
ATOM 615 N N . THR A 1 83 ? 3.241 29.145 -6.166 1.00 97.75 83 THR A N 1
ATOM 616 C CA . THR A 1 83 ? 3.804 28.691 -4.882 1.00 97.75 83 THR A CA 1
ATOM 617 C C . THR A 1 83 ? 4.825 27.578 -5.110 1.00 97.75 83 THR A C 1
ATOM 619 O O . THR A 1 83 ? 4.446 26.426 -5.305 1.00 97.75 83 THR A O 1
ATOM 622 N N . THR A 1 84 ? 6.120 27.894 -5.119 1.00 98.00 84 THR A N 1
ATOM 623 C CA . THR A 1 84 ? 7.167 26.961 -5.580 1.00 98.00 84 THR A CA 1
ATOM 624 C C . THR A 1 84 ? 7.952 26.247 -4.479 1.00 98.00 84 THR A C 1
ATOM 626 O O . THR A 1 84 ? 8.770 25.394 -4.810 1.00 98.00 84 THR A O 1
ATOM 629 N N . ASP A 1 85 ? 7.698 26.533 -3.197 1.00 97.81 85 ASP A N 1
ATOM 630 C CA . ASP A 1 85 ? 8.477 26.033 -2.047 1.00 97.81 85 ASP A CA 1
ATOM 631 C C . ASP A 1 85 ? 8.640 24.504 -1.997 1.00 97.81 85 ASP A C 1
ATOM 633 O O . ASP A 1 85 ? 9.632 23.998 -1.485 1.00 97.81 85 ASP A O 1
ATOM 637 N N . GLN A 1 86 ? 7.645 23.760 -2.490 1.00 97.69 86 GLN A N 1
ATOM 638 C CA . GLN A 1 86 ? 7.627 22.290 -2.487 1.00 97.69 86 GLN A CA 1
ATOM 639 C C . GLN A 1 86 ? 8.064 21.666 -3.824 1.00 97.69 86 GLN A C 1
ATOM 641 O O . GLN A 1 86 ? 7.951 20.453 -3.982 1.00 97.69 86 GLN A O 1
ATOM 646 N N . VAL A 1 87 ? 8.508 22.474 -4.794 1.00 98.19 87 VAL A N 1
ATOM 647 C CA . VAL A 1 87 ? 8.843 22.021 -6.158 1.00 98.19 87 VAL A CA 1
ATOM 648 C C . VAL A 1 87 ? 10.258 22.431 -6.564 1.00 98.19 87 VAL A C 1
ATOM 650 O O . VAL A 1 87 ? 10.973 21.622 -7.150 1.00 98.19 87 VAL A O 1
ATOM 653 N N . PHE A 1 88 ? 10.666 23.670 -6.265 1.00 97.94 88 PHE A N 1
ATOM 654 C CA . PHE A 1 88 ? 11.940 24.228 -6.721 1.00 97.94 88 PHE A CA 1
ATOM 655 C C . PHE A 1 88 ? 12.815 24.720 -5.556 1.00 97.94 88 PHE A C 1
ATOM 657 O O . PHE A 1 88 ? 12.329 25.505 -4.738 1.00 97.94 88 PHE A O 1
ATOM 664 N N . PRO A 1 89 ? 14.115 24.352 -5.522 1.00 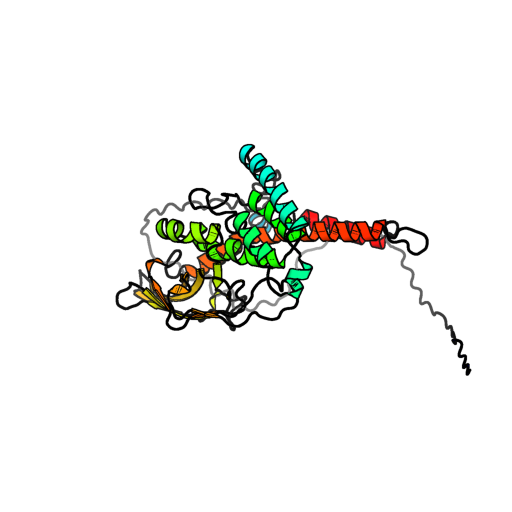98.12 89 PRO A N 1
ATOM 665 C CA . PRO A 1 89 ? 14.767 23.340 -6.369 1.00 98.12 89 PRO A CA 1
ATOM 666 C C . PRO A 1 89 ? 14.216 21.927 -6.103 1.00 98.12 89 PRO A C 1
ATOM 668 O O . PRO A 1 89 ? 13.564 21.702 -5.083 1.00 98.12 89 PRO A O 1
ATOM 671 N N . TYR A 1 90 ? 14.486 20.977 -7.009 1.00 98.00 90 TYR A N 1
ATOM 672 C CA . TYR A 1 90 ? 14.073 19.585 -6.802 1.00 98.00 90 TYR A CA 1
ATOM 673 C C . TYR A 1 90 ? 14.662 19.059 -5.478 1.00 98.00 90 TYR A C 1
ATOM 675 O O . TYR A 1 90 ? 15.871 19.198 -5.254 1.00 98.00 90 TYR A O 1
ATOM 683 N N . PRO A 1 91 ? 13.842 18.497 -4.574 1.00 98.19 91 PRO A N 1
ATOM 684 C CA . PRO A 1 91 ? 14.258 18.250 -3.202 1.00 98.19 91 PRO A CA 1
ATOM 685 C C . PRO A 1 91 ? 15.274 17.108 -3.098 1.00 98.19 91 PRO A C 1
ATOM 687 O O . PRO A 1 91 ? 15.060 16.008 -3.601 1.00 98.19 91 PRO A O 1
ATOM 690 N N . SER A 1 92 ? 16.356 17.353 -2.359 1.00 98.00 92 SER A N 1
ATOM 691 C CA . SER A 1 92 ? 17.300 16.331 -1.891 1.00 98.00 92 SER A CA 1
ATOM 692 C C . SER A 1 92 ? 17.186 16.235 -0.373 1.00 98.00 92 SER A C 1
ATOM 694 O O . SER A 1 92 ? 17.486 17.199 0.325 1.00 98.00 92 SER A O 1
ATOM 696 N N . VAL A 1 93 ? 16.676 15.108 0.135 1.00 98.25 93 VAL A N 1
ATOM 697 C CA . VAL A 1 93 ? 16.211 15.000 1.536 1.00 98.25 93 VAL A CA 1
ATOM 698 C C . VAL A 1 93 ? 16.998 14.021 2.400 1.00 98.25 93 VAL A C 1
ATOM 700 O O . VAL A 1 93 ? 16.811 14.013 3.612 1.00 98.25 93 VAL A O 1
ATOM 703 N N . LEU A 1 94 ? 17.833 13.174 1.795 1.00 98.50 94 LEU A N 1
ATOM 704 C CA . LEU A 1 94 ? 18.624 12.192 2.532 1.00 98.50 94 LEU A CA 1
ATOM 705 C C . LEU A 1 94 ? 19.939 12.819 2.981 1.00 98.50 94 LEU A C 1
ATOM 707 O O . LEU A 1 94 ? 20.621 13.465 2.187 1.00 98.50 94 LEU A O 1
ATOM 711 N N . ASN A 1 95 ? 20.305 12.584 4.237 1.00 98.31 95 ASN A N 1
ATOM 712 C CA . ASN A 1 95 ? 21.665 12.843 4.700 1.00 98.31 95 ASN A CA 1
ATOM 713 C C . ASN A 1 95 ? 22.626 11.721 4.239 1.00 98.31 95 ASN A C 1
ATOM 715 O O . ASN A 1 95 ? 22.216 10.750 3.590 1.00 98.31 95 ASN A O 1
ATOM 719 N N . GLU A 1 96 ? 23.916 11.860 4.544 1.00 98.31 96 GLU A N 1
ATOM 720 C CA . GLU A 1 96 ? 24.952 10.907 4.122 1.00 98.31 96 GLU A CA 1
ATOM 721 C C . GLU A 1 96 ? 24.731 9.503 4.703 1.00 98.31 96 GLU A C 1
ATOM 723 O O . GLU A 1 96 ? 24.772 8.523 3.957 1.00 98.31 96 GLU A O 1
ATOM 728 N N . GLU A 1 97 ? 24.409 9.404 5.995 1.00 98.19 97 GLU A N 1
ATOM 729 C CA . GLU A 1 97 ? 24.148 8.132 6.684 1.00 98.19 97 GLU A CA 1
ATOM 730 C C . GLU A 1 97 ? 22.947 7.398 6.074 1.00 98.19 97 GLU A C 1
ATOM 732 O O . GLU A 1 97 ? 23.034 6.223 5.724 1.00 98.19 97 GLU A O 1
ATOM 737 N N . GLN A 1 98 ? 21.836 8.105 5.856 1.00 98.31 98 GLN A N 1
ATOM 738 C CA . GLN A 1 98 ? 20.632 7.568 5.219 1.00 98.31 98 GLN A CA 1
ATOM 739 C C . GLN A 1 98 ? 20.885 7.134 3.776 1.00 98.31 98 GLN A C 1
ATOM 741 O O . GLN A 1 98 ? 20.306 6.145 3.317 1.00 98.31 98 GLN A O 1
ATOM 746 N N . THR A 1 99 ? 21.726 7.874 3.051 1.00 98.38 99 THR A N 1
ATOM 747 C CA . THR A 1 99 ? 22.117 7.541 1.678 1.00 98.38 99 THR A CA 1
ATOM 748 C C . THR A 1 99 ? 22.960 6.272 1.649 1.00 98.38 99 THR A C 1
ATOM 750 O O . THR A 1 99 ? 22.709 5.394 0.823 1.00 98.38 99 THR A O 1
ATOM 753 N N . GLN A 1 100 ? 23.942 6.157 2.543 1.00 98.19 100 GLN A N 1
ATOM 754 C CA . GLN A 1 100 ? 24.806 4.986 2.636 1.00 98.19 100 GLN A CA 1
ATOM 755 C C . GLN A 1 100 ? 24.017 3.744 3.064 1.00 98.19 100 GLN A C 1
ATOM 757 O O . GLN A 1 100 ? 24.067 2.726 2.376 1.00 98.19 100 GLN A O 1
ATOM 762 N N . PHE A 1 101 ? 23.189 3.867 4.102 1.00 98.25 101 PHE A N 1
ATOM 763 C CA . PHE A 1 101 ? 22.313 2.792 4.561 1.00 98.25 101 PHE A CA 1
ATOM 764 C C . PHE A 1 101 ? 21.362 2.309 3.456 1.00 98.25 101 PHE A C 1
ATOM 766 O O . PHE A 1 101 ? 21.208 1.112 3.229 1.00 98.25 101 PHE A O 1
ATOM 773 N N . LEU A 1 102 ? 20.768 3.230 2.685 1.00 98.44 102 LEU A N 1
ATOM 774 C CA . LEU A 1 102 ? 19.910 2.854 1.559 1.00 98.44 102 LEU A CA 1
ATOM 775 C C . LEU A 1 102 ? 20.674 2.075 0.478 1.00 98.44 102 LEU A C 1
ATOM 777 O O . LEU A 1 102 ? 20.141 1.106 -0.058 1.00 98.44 102 LEU A O 1
ATOM 781 N N . LYS A 1 103 ? 21.913 2.468 0.151 1.00 97.50 103 LYS A N 1
ATOM 782 C CA . LYS A 1 103 ? 22.741 1.748 -0.834 1.00 97.50 103 LYS A CA 1
ATOM 783 C C . LYS A 1 103 ? 23.011 0.307 -0.402 1.00 97.50 103 LYS A C 1
ATOM 785 O O . LYS A 1 103 ? 22.967 -0.591 -1.242 1.00 97.50 103 LYS A O 1
ATOM 790 N N . GLU A 1 104 ? 23.246 0.094 0.888 1.00 97.69 104 GLU A N 1
ATOM 791 C CA . GLU A 1 104 ? 23.480 -1.231 1.469 1.00 97.69 104 GLU A CA 1
ATOM 792 C C . GLU A 1 104 ? 22.236 -2.125 1.411 1.00 97.69 104 GLU A C 1
ATOM 794 O O . GLU A 1 104 ? 22.376 -3.333 1.248 1.00 97.69 104 GLU A O 1
ATOM 799 N N . LEU A 1 105 ? 21.029 -1.547 1.449 1.00 97.94 105 LEU A N 1
ATOM 800 C CA . LEU A 1 105 ? 19.768 -2.283 1.294 1.00 97.94 105 LEU A CA 1
ATOM 801 C C . LEU A 1 105 ? 19.408 -2.580 -0.168 1.00 97.94 105 LEU A C 1
ATOM 803 O O . LEU A 1 105 ? 18.860 -3.641 -0.464 1.00 97.94 105 LEU A O 1
ATOM 807 N N . VAL A 1 106 ? 19.713 -1.671 -1.101 1.00 98.25 106 VAL A N 1
ATOM 808 C CA . VAL A 1 106 ? 19.326 -1.814 -2.518 1.00 98.25 106 VAL A CA 1
ATOM 809 C C . VAL A 1 106 ? 19.902 -3.086 -3.143 1.00 98.25 106 VAL A C 1
ATOM 811 O O . VAL A 1 106 ? 19.177 -3.799 -3.831 1.00 98.25 106 VAL A O 1
ATOM 814 N N . GLY A 1 107 ? 21.182 -3.386 -2.902 1.00 95.88 107 GLY A N 1
ATOM 815 C CA . GLY A 1 107 ? 21.848 -4.554 -3.489 1.00 95.88 107 GLY A CA 1
ATOM 816 C C . GLY A 1 107 ? 21.212 -5.893 -3.085 1.00 95.88 107 GLY A C 1
ATOM 817 O O . GLY A 1 107 ? 20.829 -6.660 -3.967 1.00 95.88 107 GLY A O 1
ATOM 818 N N . PRO A 1 108 ? 21.078 -6.192 -1.779 1.00 97.50 108 PRO A N 1
ATOM 819 C CA . PRO A 1 108 ? 20.395 -7.389 -1.295 1.00 97.50 108 PRO A CA 1
ATOM 820 C C . PRO A 1 108 ? 18.940 -7.497 -1.759 1.00 97.50 108 PRO A C 1
ATOM 822 O O . PRO A 1 108 ? 18.529 -8.576 -2.174 1.00 97.50 108 PRO A O 1
ATOM 825 N N . VAL A 1 109 ? 18.175 -6.397 -1.743 1.00 98.25 109 VAL A N 1
ATOM 826 C CA . VAL A 1 109 ? 16.773 -6.409 -2.196 1.00 98.25 109 VAL A CA 1
ATOM 827 C C . VAL A 1 109 ? 16.677 -6.718 -3.689 1.00 98.25 109 VAL A C 1
ATOM 829 O O . VAL A 1 109 ? 15.873 -7.560 -4.074 1.00 98.25 109 VAL A O 1
ATOM 832 N N . ALA A 1 110 ? 17.509 -6.098 -4.530 1.00 98.06 110 ALA A N 1
ATOM 833 C CA . ALA A 1 110 ? 17.535 -6.392 -5.962 1.00 98.06 110 ALA A CA 1
ATOM 834 C C . ALA A 1 110 ? 17.890 -7.861 -6.231 1.00 98.06 110 ALA A C 1
ATOM 836 O O . ALA A 1 110 ? 17.116 -8.559 -6.883 1.00 98.06 110 ALA A O 1
ATOM 837 N N . ARG A 1 111 ? 18.978 -8.365 -5.628 1.00 98.19 111 ARG A N 1
ATOM 838 C CA . ARG A 1 111 ? 19.380 -9.774 -5.774 1.00 98.19 111 ARG A CA 1
ATOM 839 C C . ARG A 1 111 ? 18.296 -10.740 -5.321 1.00 98.19 111 ARG A C 1
ATOM 841 O O . ARG A 1 111 ? 18.066 -11.740 -5.983 1.00 98.19 111 ARG A O 1
ATOM 848 N N . PHE A 1 112 ? 17.581 -10.439 -4.238 1.00 98.69 112 PHE A N 1
ATOM 849 C CA . PHE A 1 112 ? 16.470 -11.278 -3.796 1.00 98.69 112 PHE A CA 1
ATOM 850 C C . PHE A 1 112 ? 15.397 -11.436 -4.889 1.00 98.69 112 PHE A C 1
ATOM 852 O O . PHE A 1 112 ? 14.938 -12.544 -5.164 1.00 98.69 112 PHE A O 1
ATOM 859 N N . PHE A 1 113 ? 15.017 -10.341 -5.551 1.00 98.62 113 PHE A N 1
ATOM 860 C CA . PHE A 1 113 ? 14.034 -10.392 -6.633 1.00 98.62 113 PHE A CA 1
ATOM 861 C C . PHE A 1 113 ? 14.579 -10.957 -7.955 1.00 98.62 113 PHE A C 1
ATOM 863 O O . PHE A 1 113 ? 13.786 -11.385 -8.792 1.00 98.62 113 PHE A O 1
ATOM 870 N N . GLU A 1 114 ? 15.896 -10.942 -8.156 1.00 98.19 114 GLU A N 1
ATOM 871 C CA . GL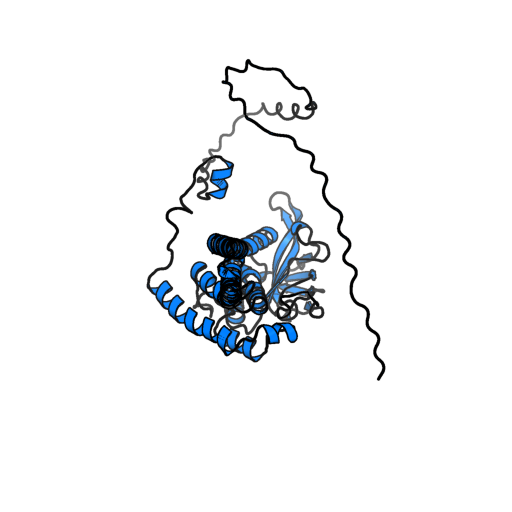U A 1 114 ? 16.571 -11.510 -9.330 1.00 98.19 114 GLU A CA 1
ATOM 872 C C . GLU A 1 114 ? 16.833 -13.017 -9.192 1.00 98.19 114 GLU A C 1
ATOM 874 O O . GLU A 1 114 ? 16.716 -13.751 -10.170 1.00 98.19 114 GLU A O 1
ATOM 879 N N . GLU A 1 115 ? 17.191 -13.473 -7.991 1.00 98.25 115 GLU A N 1
ATOM 880 C CA . GLU A 1 115 ? 17.734 -14.814 -7.742 1.00 98.25 115 GLU A CA 1
ATOM 881 C C . GLU A 1 115 ? 16.756 -15.736 -6.996 1.00 98.25 115 GLU A C 1
ATOM 883 O O . GLU A 1 115 ? 16.849 -16.955 -7.137 1.00 98.25 115 GLU A O 1
ATOM 888 N N . VAL A 1 116 ? 15.826 -15.185 -6.202 1.00 98.50 116 VAL A N 1
ATOM 889 C CA . VAL A 1 116 ? 14.916 -15.969 -5.341 1.00 98.50 116 VAL A CA 1
ATOM 890 C C . VAL A 1 116 ? 13.461 -15.873 -5.792 1.00 98.50 116 VAL A C 1
ATOM 892 O O . VAL A 1 116 ? 12.767 -16.887 -5.844 1.00 98.50 116 VAL A O 1
ATOM 895 N N . ASN A 1 117 ? 12.961 -14.670 -6.084 1.00 98.75 117 ASN A N 1
ATOM 896 C CA . ASN A 1 117 ? 11.571 -14.492 -6.508 1.00 98.75 117 ASN A CA 1
ATOM 897 C C . ASN A 1 117 ? 11.355 -14.909 -7.970 1.00 98.75 117 ASN A C 1
ATOM 899 O O . ASN A 1 117 ? 12.053 -14.432 -8.859 1.00 98.75 117 ASN A O 1
ATOM 903 N N . ASP A 1 118 ? 10.298 -15.679 -8.233 1.00 98.69 118 ASP A N 1
ATOM 904 C CA . ASP A 1 118 ? 9.823 -15.956 -9.592 1.00 98.69 118 ASP A CA 1
ATOM 905 C C . ASP A 1 118 ? 8.397 -15.399 -9.790 1.00 98.69 118 ASP A C 1
ATOM 907 O O . ASP A 1 118 ? 7.420 -15.996 -9.318 1.00 98.69 118 ASP A O 1
ATOM 911 N N . PRO A 1 119 ? 8.234 -14.274 -10.517 1.00 98.56 119 PRO A N 1
ATOM 912 C CA . PRO A 1 119 ? 6.925 -13.658 -10.711 1.00 98.56 119 PRO A CA 1
ATOM 913 C C . PRO A 1 119 ? 5.969 -14.499 -11.566 1.00 98.56 119 PRO A C 1
ATOM 915 O O . PRO A 1 119 ? 4.755 -14.447 -11.363 1.00 98.56 119 PRO A O 1
ATOM 918 N N . ALA A 1 120 ? 6.477 -15.291 -12.516 1.00 98.69 120 ALA A N 1
ATOM 919 C CA . ALA A 1 120 ? 5.631 -16.133 -13.361 1.00 98.69 120 ALA A CA 1
ATOM 920 C C . ALA A 1 120 ? 5.090 -17.333 -12.571 1.00 98.69 120 ALA A C 1
ATOM 922 O O . ALA A 1 120 ? 3.922 -17.716 -12.719 1.00 98.69 120 ALA A O 1
ATOM 923 N N . LYS A 1 121 ? 5.924 -17.896 -11.690 1.00 98.69 121 LYS A N 1
ATOM 924 C CA . LYS A 1 121 ? 5.519 -18.951 -10.760 1.00 98.69 121 LYS A CA 1
ATOM 925 C C . LYS A 1 121 ? 4.503 -18.438 -9.743 1.00 98.69 121 LYS A C 1
ATOM 927 O O . LYS A 1 121 ? 3.468 -19.079 -9.569 1.00 98.69 121 LYS A O 1
ATOM 932 N N . ASN A 1 122 ? 4.727 -17.261 -9.157 1.00 98.81 122 ASN A N 1
ATOM 933 C CA . ASN A 1 122 ? 3.772 -16.613 -8.254 1.00 98.81 122 ASN A CA 1
ATOM 934 C C . ASN A 1 122 ? 2.406 -16.357 -8.926 1.00 98.81 122 ASN A C 1
ATOM 936 O O . ASN A 1 122 ? 1.362 -16.616 -8.322 1.00 98.81 122 ASN A O 1
ATOM 940 N N . ASP A 1 123 ? 2.385 -15.884 -10.183 1.00 98.81 123 ASP A N 1
ATOM 941 C CA . ASP A 1 123 ? 1.130 -15.700 -10.935 1.00 98.81 123 ASP A CA 1
ATOM 942 C C . ASP A 1 123 ? 0.401 -17.030 -11.162 1.00 98.81 123 ASP A C 1
ATOM 944 O O . ASP A 1 123 ? -0.805 -17.116 -10.936 1.00 98.81 123 ASP A O 1
ATOM 948 N N . THR A 1 124 ? 1.138 -18.075 -11.553 1.00 98.69 124 THR A N 1
ATOM 949 C CA . THR A 1 124 ? 0.587 -19.411 -11.831 1.00 98.69 124 THR A CA 1
ATOM 950 C C . THR A 1 124 ? 0.035 -20.081 -10.573 1.00 98.69 124 THR A C 1
ATOM 952 O O . THR A 1 124 ? -1.014 -20.721 -10.621 1.00 98.69 124 THR A O 1
ATOM 955 N N . LEU A 1 125 ? 0.731 -19.938 -9.442 1.00 98.62 125 LEU A N 1
ATOM 956 C CA . LEU A 1 125 ? 0.303 -20.475 -8.149 1.00 98.62 125 LEU A CA 1
ATOM 957 C C . LEU A 1 125 ? -0.844 -19.673 -7.522 1.00 98.62 125 LEU A C 1
ATOM 959 O O . LEU A 1 125 ? -1.480 -20.167 -6.592 1.00 98.62 125 LEU A O 1
ATOM 963 N N . GLU A 1 126 ? -1.085 -18.446 -7.995 1.00 98.75 126 GLU A N 1
ATOM 964 C CA . GLU A 1 126 ? -2.016 -17.478 -7.402 1.00 98.75 126 GLU A CA 1
ATOM 965 C C . GLU A 1 126 ? -1.749 -17.207 -5.909 1.00 98.75 126 GLU A C 1
ATOM 967 O O . GLU A 1 126 ? -2.648 -16.920 -5.117 1.00 98.75 126 GLU A O 1
ATOM 972 N N . ARG A 1 127 ? -0.478 -17.315 -5.517 1.00 98.62 127 ARG A N 1
ATOM 973 C CA . ARG A 1 127 ? 0.059 -16.961 -4.201 1.00 98.62 127 ARG A CA 1
ATOM 974 C C . ARG A 1 127 ? 1.559 -16.723 -4.321 1.00 98.62 127 ARG A C 1
ATOM 976 O O . ARG A 1 127 ? 2.192 -17.253 -5.231 1.00 98.62 127 ARG A O 1
ATOM 983 N N . VAL A 1 128 ? 2.123 -15.972 -3.383 1.00 98.69 128 VAL A N 1
ATOM 984 C CA . VAL A 1 128 ? 3.581 -15.881 -3.230 1.00 98.69 128 VAL A CA 1
ATOM 985 C C . VAL A 1 128 ? 4.111 -17.246 -2.787 1.00 98.69 128 VAL A C 1
ATOM 987 O O . VAL A 1 128 ? 3.540 -17.866 -1.888 1.00 98.69 128 VAL A O 1
ATOM 990 N N . GLU A 1 129 ? 5.167 -17.734 -3.433 1.00 98.44 129 GLU A N 1
ATOM 991 C CA . GLU A 1 129 ? 5.832 -18.972 -3.030 1.00 98.44 129 GLU A CA 1
ATOM 992 C C . GLU A 1 129 ? 6.355 -18.885 -1.590 1.00 98.44 129 GLU A C 1
ATOM 994 O O . GLU A 1 129 ? 6.860 -17.848 -1.166 1.00 98.44 129 GLU A O 1
ATOM 999 N N . GLU A 1 130 ? 6.262 -19.982 -0.835 1.00 97.69 130 GLU A N 1
ATOM 1000 C CA . GLU A 1 130 ? 6.623 -19.998 0.588 1.00 97.69 130 GLU A CA 1
ATOM 1001 C C . GLU A 1 130 ? 8.079 -19.571 0.824 1.00 97.69 130 GLU A C 1
ATOM 1003 O O . GLU A 1 130 ? 8.344 -18.745 1.691 1.00 97.69 130 GLU A O 1
ATOM 1008 N N . THR A 1 131 ? 9.022 -20.054 0.008 1.00 98.19 131 THR A N 1
ATOM 1009 C CA . THR A 1 131 ? 10.436 -19.654 0.090 1.00 98.19 131 THR A CA 1
ATOM 1010 C C . THR A 1 131 ? 10.616 -18.155 -0.134 1.00 98.19 131 THR A C 1
ATOM 1012 O O . THR A 1 131 ? 11.350 -17.504 0.608 1.00 98.19 131 THR A O 1
ATOM 1015 N N . THR A 1 132 ? 9.908 -17.579 -1.109 1.00 98.69 132 THR A N 1
ATOM 1016 C CA . THR A 1 132 ? 9.912 -16.132 -1.337 1.00 98.69 132 THR A CA 1
ATOM 1017 C C . THR A 1 132 ? 9.294 -15.393 -0.151 1.00 98.69 132 THR A C 1
ATOM 1019 O O . THR A 1 132 ? 9.847 -14.401 0.313 1.00 98.69 132 THR A O 1
ATOM 1022 N N . LEU A 1 133 ? 8.162 -15.865 0.374 1.00 98.31 133 LEU A N 1
ATOM 1023 C CA . LEU A 1 133 ? 7.484 -15.226 1.496 1.00 98.31 133 LEU A CA 1
ATOM 1024 C C . LEU A 1 133 ? 8.371 -15.191 2.746 1.00 98.31 133 LEU A C 1
ATOM 1026 O O . LEU A 1 133 ? 8.481 -14.140 3.375 1.00 98.31 133 LEU A O 1
ATOM 1030 N N . GLN A 1 134 ? 9.021 -16.305 3.084 1.00 98.31 134 GLN A N 1
ATOM 1031 C CA . GLN A 1 134 ? 9.930 -16.380 4.228 1.00 98.31 134 GLN A CA 1
ATOM 1032 C C . GLN A 1 134 ? 11.178 -15.524 4.016 1.00 98.31 134 GLN A C 1
ATOM 1034 O O . GLN A 1 134 ? 11.531 -14.740 4.892 1.00 98.31 134 GLN A O 1
ATOM 1039 N N . GLY A 1 135 ? 11.776 -15.563 2.824 1.00 98.38 135 GLY A N 1
ATOM 1040 C CA . GLY A 1 135 ? 12.915 -14.707 2.504 1.00 98.38 135 GLY A CA 1
ATOM 1041 C C . GLY A 1 135 ? 12.588 -13.210 2.590 1.00 98.38 135 GLY A C 1
ATOM 1042 O O . GLY A 1 135 ? 13.397 -12.430 3.081 1.00 98.38 135 GLY A O 1
ATOM 1043 N N . LEU A 1 136 ? 11.372 -12.793 2.215 1.00 98.56 136 LEU A N 1
ATOM 1044 C CA . LEU A 1 136 ? 10.910 -11.412 2.406 1.00 98.56 136 LEU A CA 1
ATOM 1045 C C . LEU A 1 136 ? 10.775 -11.031 3.890 1.00 98.56 136 LEU A C 1
ATOM 1047 O O . LEU A 1 136 ? 11.030 -9.877 4.241 1.00 98.56 136 LEU A O 1
ATOM 1051 N N . LYS A 1 137 ? 10.380 -11.971 4.760 1.00 98.44 137 LYS A N 1
ATOM 1052 C CA . LYS A 1 137 ? 10.354 -11.753 6.217 1.00 98.44 137 LYS A CA 1
ATOM 1053 C C . LYS A 1 137 ? 11.766 -11.582 6.766 1.00 98.44 137 LYS A C 1
ATOM 1055 O O . LYS A 1 137 ? 12.025 -10.601 7.455 1.00 98.44 137 LYS A O 1
ATOM 1060 N N . GLU A 1 138 ? 12.685 -12.468 6.390 1.00 97.88 138 GLU A N 1
ATOM 1061 C CA . GLU A 1 138 ? 14.099 -12.404 6.789 1.00 97.88 138 GLU A CA 1
ATOM 1062 C C . GLU A 1 138 ? 14.791 -11.122 6.301 1.00 97.88 138 GLU A C 1
ATOM 1064 O O . GLU A 1 138 ? 15.595 -10.536 7.022 1.00 97.88 138 GLU A O 1
ATOM 1069 N N . LEU A 1 139 ? 14.430 -10.635 5.111 1.00 97.31 139 LEU A N 1
ATOM 1070 C CA . LEU A 1 139 ? 14.936 -9.383 4.542 1.00 97.31 139 LEU A CA 1
ATOM 1071 C C . LEU A 1 139 ? 14.380 -8.124 5.242 1.00 97.31 139 LEU A C 1
ATOM 1073 O O . LEU A 1 139 ? 14.811 -7.012 4.942 1.00 97.31 139 LEU A O 1
ATOM 1077 N N . GLY A 1 140 ? 13.397 -8.267 6.139 1.00 98.12 140 GLY A N 1
ATOM 1078 C CA . GLY A 1 140 ? 12.727 -7.150 6.812 1.00 98.12 140 GLY A CA 1
ATOM 1079 C C . GLY A 1 140 ? 11.720 -6.398 5.931 1.00 98.12 140 GLY A C 1
ATOM 1080 O O . GLY A 1 140 ? 11.307 -5.284 6.262 1.00 98.12 140 GLY A O 1
ATOM 1081 N N . ALA A 1 141 ? 11.289 -6.987 4.808 1.00 98.50 141 ALA A N 1
ATOM 1082 C CA . ALA A 1 141 ? 10.458 -6.316 3.804 1.00 98.50 141 ALA A CA 1
ATOM 1083 C C . ALA A 1 141 ? 9.034 -5.981 4.290 1.00 98.50 141 ALA A C 1
ATOM 1085 O O . ALA A 1 141 ? 8.348 -5.161 3.674 1.00 98.50 141 ALA A O 1
ATOM 1086 N N . PHE A 1 142 ? 8.582 -6.582 5.394 1.00 98.75 142 PHE A N 1
ATOM 1087 C CA . PHE A 1 142 ? 7.278 -6.319 6.013 1.00 98.75 142 PHE A CA 1
ATOM 1088 C C . PHE A 1 142 ? 7.276 -5.062 6.907 1.00 98.75 142 PHE A C 1
ATOM 1090 O O . PHE A 1 142 ? 6.233 -4.440 7.102 1.00 98.75 142 PHE A O 1
ATOM 1097 N N . GLY A 1 143 ? 8.449 -4.613 7.367 1.00 98.44 143 GLY A N 1
ATOM 1098 C CA . GLY A 1 143 ? 8.605 -3.547 8.360 1.00 98.44 143 GLY A CA 1
ATOM 1099 C C . GLY A 1 143 ? 9.431 -2.347 7.908 1.00 98.44 143 GLY A C 1
ATOM 1100 O O . GLY A 1 143 ? 10.064 -1.710 8.750 1.00 98.44 143 GLY A O 1
ATOM 1101 N N . LEU A 1 144 ? 9.450 -2.012 6.612 1.00 98.75 144 LEU A N 1
ATOM 1102 C CA . LEU A 1 144 ? 10.405 -1.035 6.065 1.00 98.75 144 LEU A CA 1
ATOM 1103 C C . LEU A 1 144 ? 10.317 0.344 6.735 1.00 98.75 144 LEU A C 1
ATOM 1105 O O . LEU A 1 144 ? 11.338 0.968 6.997 1.00 98.75 144 LEU A O 1
ATOM 1109 N N . GLN A 1 145 ? 9.106 0.822 7.028 1.00 98.75 145 GLN A N 1
ATOM 1110 C CA . GLN A 1 145 ? 8.881 2.142 7.643 1.00 98.75 145 GLN A CA 1
ATOM 1111 C C . GLN A 1 145 ? 8.637 2.086 9.159 1.00 98.75 145 GLN A C 1
ATOM 1113 O O . GLN A 1 145 ? 8.373 3.119 9.775 1.00 98.75 145 GLN A O 1
ATOM 1118 N N . VAL A 1 146 ? 8.652 0.896 9.764 1.00 98.81 146 VAL A N 1
ATOM 1119 C CA . VAL A 1 146 ? 8.527 0.779 11.221 1.00 98.81 146 VAL A CA 1
ATOM 1120 C C . VAL A 1 146 ? 9.852 1.241 11.842 1.00 98.81 146 VAL A C 1
ATOM 1122 O O . VAL A 1 146 ? 10.900 0.834 11.342 1.00 98.81 146 VAL A O 1
ATOM 1125 N N . PRO A 1 147 ? 9.843 2.097 12.882 1.00 98.69 147 PRO A N 1
ATOM 1126 C CA . PRO A 1 147 ? 11.068 2.512 13.561 1.00 98.69 147 PRO A CA 1
ATOM 1127 C C . PRO A 1 147 ? 11.879 1.320 14.079 1.00 98.69 147 PRO A C 1
ATOM 1129 O O . PRO A 1 147 ? 11.306 0.305 14.485 1.00 98.69 147 PRO A O 1
ATOM 1132 N N . SER A 1 148 ? 13.205 1.440 14.079 1.00 98.06 148 SER A N 1
ATOM 1133 C CA . SER A 1 148 ? 14.103 0.347 14.469 1.00 98.06 148 SER A CA 1
ATOM 1134 C C . SER A 1 148 ? 13.906 -0.087 15.922 1.00 98.06 148 SER A C 1
ATOM 1136 O O . SER A 1 148 ? 13.920 -1.277 16.219 1.00 98.06 148 SER A O 1
ATOM 1138 N N . GLU A 1 149 ? 13.605 0.852 16.819 1.00 98.25 149 GLU A N 1
ATOM 1139 C CA . GLU A 1 149 ? 13.270 0.588 18.221 1.00 98.25 149 GLU A CA 1
ATOM 1140 C C . GLU A 1 149 ? 11.950 -0.181 18.413 1.00 98.25 149 GLU A C 1
ATOM 1142 O O . GLU A 1 149 ? 11.684 -0.698 19.496 1.00 98.25 149 GLU A O 1
ATOM 1147 N N . LEU A 1 150 ? 11.134 -0.289 17.360 1.00 98.62 150 LEU A N 1
ATOM 1148 C CA . LEU A 1 150 ? 9.905 -1.084 17.311 1.00 98.62 150 LEU A CA 1
ATOM 1149 C C . LEU A 1 150 ? 10.039 -2.297 16.374 1.00 98.62 150 LEU A C 1
ATOM 1151 O O . LEU A 1 150 ? 9.027 -2.857 15.957 1.00 98.62 150 LEU A O 1
ATOM 1155 N N . GLY A 1 151 ? 11.270 -2.706 16.047 1.00 97.88 151 GLY A N 1
ATOM 1156 C CA . GLY A 1 151 ? 11.570 -3.929 15.296 1.00 97.88 151 GLY A CA 1
ATOM 1157 C C . GLY A 1 151 ? 11.524 -3.798 13.772 1.00 97.88 151 GLY A C 1
ATOM 1158 O O . GLY A 1 151 ? 11.499 -4.816 13.086 1.00 97.88 151 GLY A O 1
ATOM 1159 N N . GLY A 1 152 ? 11.483 -2.576 13.232 1.00 98.38 152 GLY A N 1
ATOM 1160 C CA . GLY A 1 152 ? 11.504 -2.331 11.787 1.00 98.38 152 GLY A CA 1
ATOM 1161 C C . GLY A 1 152 ? 12.848 -1.869 11.228 1.00 98.38 152 GLY A C 1
ATOM 1162 O O . GLY A 1 152 ? 13.863 -1.827 11.920 1.00 98.38 152 GLY A O 1
ATOM 1163 N N . VAL A 1 153 ? 12.843 -1.478 9.951 1.00 98.56 153 VAL A N 1
ATOM 1164 C CA . VAL A 1 153 ? 14.047 -0.987 9.247 1.00 98.56 153 VAL A CA 1
ATOM 1165 C C . VAL A 1 153 ? 14.265 0.520 9.447 1.00 98.56 153 VAL A C 1
ATOM 1167 O O . VAL A 1 153 ? 15.390 0.996 9.351 1.00 98.56 153 VAL A O 1
ATOM 1170 N N . GLY A 1 154 ? 13.213 1.283 9.757 1.00 98.44 154 GLY A N 1
ATOM 1171 C CA . GLY A 1 154 ? 13.314 2.712 10.073 1.00 98.44 154 GLY A CA 1
ATOM 1172 C C . GLY A 1 154 ? 13.441 3.644 8.862 1.00 98.44 154 GLY A C 1
ATOM 1173 O O . GLY A 1 154 ? 13.961 4.751 8.992 1.00 98.44 154 GLY A O 1
ATOM 1174 N N . LEU A 1 155 ? 12.977 3.231 7.679 1.00 98.75 155 LEU A N 1
ATOM 1175 C CA . LEU A 1 155 ? 13.124 4.022 6.455 1.00 98.75 155 LEU A CA 1
ATOM 1176 C C . LEU A 1 155 ? 12.181 5.228 6.401 1.00 98.75 155 LEU A C 1
ATOM 1178 O O . LEU A 1 155 ? 10.976 5.132 6.659 1.00 98.75 155 LEU A O 1
ATOM 1182 N N . CYS A 1 156 ? 12.712 6.361 5.936 1.00 98.75 156 CYS A N 1
ATOM 1183 C CA . CYS A 1 156 ? 11.893 7.506 5.548 1.00 98.75 156 CYS A CA 1
ATOM 1184 C C . CYS A 1 156 ? 11.141 7.234 4.225 1.00 98.75 156 CYS A C 1
ATOM 1186 O O . CYS A 1 156 ? 11.402 6.256 3.522 1.00 98.75 156 CYS A O 1
ATOM 1188 N N . ASN A 1 157 ? 10.204 8.111 3.845 1.00 98.81 157 ASN A N 1
ATOM 1189 C CA . ASN A 1 157 ? 9.388 7.915 2.635 1.00 98.81 157 ASN A CA 1
ATOM 1190 C C . ASN A 1 157 ? 10.223 7.806 1.344 1.00 98.81 157 ASN A C 1
ATOM 1192 O O . ASN A 1 157 ? 9.908 6.977 0.496 1.00 98.81 157 ASN A O 1
ATOM 1196 N N . THR A 1 158 ? 11.301 8.585 1.201 1.00 98.81 158 THR A N 1
ATOM 1197 C CA . THR A 1 158 ? 12.179 8.539 0.016 1.00 98.81 158 THR A CA 1
ATOM 1198 C C . THR A 1 158 ? 12.977 7.236 -0.064 1.00 98.81 158 THR A C 1
ATOM 1200 O O . THR A 1 158 ? 13.077 6.640 -1.133 1.00 98.81 158 THR A O 1
ATOM 1203 N N . GLN A 1 159 ? 13.499 6.745 1.065 1.00 98.88 159 GLN A N 1
ATOM 1204 C CA . GLN A 1 159 ? 14.171 5.442 1.125 1.00 98.88 159 GLN A CA 1
ATOM 1205 C C . GLN A 1 159 ? 13.191 4.298 0.820 1.00 98.88 159 GLN A C 1
ATOM 1207 O O . GLN A 1 159 ? 13.503 3.410 0.029 1.00 98.88 159 GLN A O 1
ATOM 1212 N N . TYR A 1 160 ? 11.978 4.359 1.380 1.00 98.88 160 TYR A N 1
ATOM 1213 C CA . TYR A 1 160 ? 10.904 3.413 1.076 1.00 98.88 160 TYR A CA 1
ATOM 1214 C C . TYR A 1 160 ? 10.544 3.411 -0.417 1.00 98.88 160 TYR A C 1
ATOM 1216 O O . TYR A 1 160 ? 10.441 2.341 -1.012 1.00 98.88 160 TYR A O 1
ATOM 1224 N N . ALA A 1 161 ? 10.408 4.588 -1.042 1.00 98.81 161 ALA A N 1
ATOM 1225 C CA . ALA A 1 161 ? 10.120 4.712 -2.472 1.00 98.81 161 ALA A CA 1
ATOM 1226 C C . ALA A 1 161 ? 11.178 4.008 -3.333 1.00 98.81 161 ALA A C 1
ATOM 1228 O O . ALA A 1 161 ? 10.823 3.265 -4.247 1.00 98.81 161 ALA A O 1
ATOM 1229 N N . ARG A 1 162 ? 12.465 4.171 -2.999 1.00 98.81 162 ARG A N 1
ATOM 1230 C CA . ARG A 1 162 ? 13.563 3.536 -3.739 1.00 98.81 162 ARG A CA 1
ATOM 1231 C C . ARG A 1 162 ? 13.504 2.008 -3.696 1.00 98.81 162 ARG A C 1
ATOM 1233 O O . ARG A 1 162 ? 13.841 1.378 -4.697 1.00 98.81 162 ARG A O 1
ATOM 1240 N N . LEU A 1 163 ? 13.097 1.415 -2.570 1.00 98.81 163 LEU A N 1
ATOM 1241 C CA . LEU A 1 163 ? 12.915 -0.038 -2.464 1.00 98.81 163 LEU A CA 1
ATOM 1242 C C . LEU A 1 163 ? 11.612 -0.502 -3.128 1.00 98.81 163 LEU A C 1
ATOM 1244 O O . LEU A 1 163 ? 11.607 -1.532 -3.796 1.00 98.81 163 LEU A O 1
ATOM 1248 N N . ALA A 1 164 ? 10.528 0.269 -3.008 1.00 98.56 164 ALA A N 1
ATOM 1249 C CA . ALA A 1 164 ? 9.254 -0.024 -3.665 1.00 98.56 164 ALA A CA 1
ATOM 1250 C C . ALA A 1 164 ? 9.386 -0.064 -5.198 1.00 98.56 164 ALA A C 1
ATOM 1252 O O . ALA A 1 164 ? 8.783 -0.918 -5.846 1.00 98.56 164 ALA A O 1
ATOM 1253 N N . GLU A 1 165 ? 10.224 0.803 -5.773 1.00 98.62 165 GLU A N 1
ATOM 1254 C CA . GLU A 1 165 ? 10.592 0.770 -7.191 1.00 98.62 165 GLU A CA 1
ATOM 1255 C C . GLU A 1 165 ? 11.197 -0.583 -7.601 1.00 98.62 165 GLU A C 1
ATOM 1257 O O . GLU A 1 165 ? 10.817 -1.129 -8.634 1.00 98.62 165 GLU A O 1
ATOM 1262 N N . ILE A 1 166 ? 12.085 -1.165 -6.781 1.00 98.81 166 ILE A N 1
ATOM 1263 C CA . ILE A 1 166 ? 12.675 -2.488 -7.053 1.00 98.81 166 ILE A CA 1
ATOM 1264 C C . ILE A 1 166 ? 11.565 -3.537 -7.089 1.00 98.81 166 ILE A C 1
ATOM 1266 O O . ILE A 1 166 ? 11.436 -4.264 -8.067 1.00 98.81 166 ILE A O 1
ATOM 1270 N N . VAL A 1 167 ? 10.692 -3.566 -6.081 1.00 98.69 167 VAL A N 1
ATOM 1271 C CA . VAL A 1 167 ? 9.572 -4.520 -6.056 1.00 98.69 167 VAL A CA 1
ATOM 1272 C C . VAL A 1 167 ? 8.692 -4.371 -7.303 1.00 98.69 167 VAL A C 1
ATOM 1274 O O . VAL A 1 167 ? 8.364 -5.360 -7.952 1.00 98.69 167 VAL A O 1
ATOM 1277 N N . GLY A 1 168 ? 8.355 -3.137 -7.687 1.00 98.50 168 GLY A N 1
ATOM 1278 C CA . GLY A 1 168 ? 7.534 -2.858 -8.866 1.00 98.50 168 GLY A CA 1
ATOM 1279 C C . GLY A 1 168 ? 8.193 -3.205 -10.199 1.00 98.50 168 GLY A C 1
ATOM 1280 O O . GLY A 1 168 ? 7.493 -3.540 -11.158 1.00 98.50 168 GLY A O 1
ATOM 1281 N N . MET A 1 169 ? 9.523 -3.159 -10.268 1.00 98.75 169 MET A N 1
ATOM 1282 C CA . MET A 1 169 ? 10.297 -3.585 -11.433 1.00 98.75 169 MET A CA 1
ATOM 1283 C C . MET A 1 169 ? 10.202 -5.101 -11.667 1.00 98.75 169 MET A C 1
ATOM 1285 O O . MET A 1 169 ? 10.249 -5.540 -12.817 1.00 98.75 169 MET A O 1
ATOM 1289 N N . HIS A 1 170 ? 10.031 -5.885 -10.597 1.00 98.81 170 HIS A N 1
ATOM 1290 C CA . HIS A 1 170 ? 10.089 -7.347 -10.639 1.00 98.81 170 HIS A CA 1
ATOM 1291 C C . HIS A 1 170 ? 8.727 -8.043 -10.498 1.00 98.81 170 HIS A C 1
ATOM 1293 O O . HIS A 1 170 ? 8.404 -8.902 -11.318 1.00 98.81 170 HIS A O 1
ATOM 1299 N N . ASP A 1 171 ? 7.922 -7.708 -9.482 1.00 98.88 171 ASP A N 1
ATOM 1300 C CA . ASP A 1 171 ? 6.686 -8.436 -9.163 1.00 98.88 171 ASP A CA 1
ATOM 1301 C C . ASP A 1 171 ? 5.647 -7.561 -8.435 1.00 98.88 171 ASP A C 1
ATOM 1303 O O . ASP A 1 171 ? 5.690 -7.341 -7.221 1.00 98.88 171 ASP A O 1
ATOM 1307 N N . LEU A 1 172 ? 4.639 -7.098 -9.182 1.00 98.88 172 LEU A N 1
ATOM 1308 C CA . LEU A 1 172 ? 3.522 -6.331 -8.624 1.00 98.88 172 LEU A CA 1
ATOM 1309 C C . LEU A 1 172 ? 2.582 -7.173 -7.746 1.00 98.88 172 LEU A C 1
ATOM 1311 O O . LEU A 1 172 ? 1.888 -6.607 -6.905 1.00 98.88 172 LEU A O 1
ATOM 1315 N N . GLY A 1 173 ? 2.537 -8.499 -7.901 1.00 98.81 173 GLY A N 1
ATOM 1316 C CA . GLY A 1 173 ? 1.752 -9.374 -7.028 1.00 98.81 173 GLY A CA 1
ATOM 1317 C C . GLY A 1 173 ? 2.319 -9.392 -5.608 1.00 98.81 173 GLY A C 1
ATOM 1318 O O . GLY A 1 173 ? 1.585 -9.165 -4.643 1.00 98.81 173 GLY A O 1
ATOM 1319 N N . VAL A 1 174 ? 3.639 -9.556 -5.488 1.00 98.88 174 VAL A N 1
ATOM 1320 C CA . VAL A 1 174 ? 4.367 -9.391 -4.217 1.00 98.88 174 VAL A CA 1
ATOM 1321 C C . VAL A 1 174 ? 4.239 -7.954 -3.703 1.00 98.88 174 VAL A C 1
ATOM 1323 O O . VAL A 1 174 ? 3.927 -7.744 -2.528 1.00 98.88 174 VAL A O 1
ATOM 1326 N N . GLY A 1 175 ? 4.402 -6.962 -4.585 1.00 98.75 175 GLY A N 1
ATOM 1327 C CA . GLY A 1 175 ? 4.269 -5.545 -4.242 1.00 98.75 175 GLY A CA 1
ATOM 1328 C C . GLY A 1 175 ? 2.926 -5.192 -3.604 1.00 98.75 175 GLY A C 1
ATOM 1329 O O . GLY A 1 175 ? 2.898 -4.490 -2.594 1.00 98.75 175 GLY A O 1
ATOM 1330 N N . VAL A 1 176 ? 1.813 -5.723 -4.120 1.00 98.81 176 VAL A N 1
ATOM 1331 C CA . VAL A 1 176 ? 0.486 -5.496 -3.524 1.00 98.81 176 VAL A CA 1
ATOM 1332 C C . VAL A 1 176 ? 0.353 -6.187 -2.168 1.00 98.81 176 VAL A C 1
ATOM 1334 O O . VAL A 1 176 ? -0.194 -5.577 -1.255 1.00 98.81 176 VAL A O 1
ATOM 1337 N N . THR A 1 177 ? 0.883 -7.398 -1.979 1.00 98.88 177 THR A N 1
ATOM 1338 C CA . THR A 1 177 ? 0.875 -8.076 -0.667 1.00 98.88 177 THR A CA 1
ATOM 1339 C C . THR A 1 177 ? 1.618 -7.263 0.399 1.00 98.88 177 THR A C 1
ATOM 1341 O O . THR A 1 177 ? 1.070 -6.999 1.474 1.00 98.88 177 THR A O 1
ATOM 1344 N N . LEU A 1 178 ? 2.834 -6.796 0.088 1.00 98.88 178 LEU A N 1
ATOM 1345 C CA . LEU A 1 178 ? 3.648 -5.978 0.995 1.00 98.88 178 LEU A CA 1
ATOM 1346 C C . LEU A 1 178 ? 3.041 -4.586 1.216 1.00 98.88 178 LEU A C 1
ATOM 1348 O O . LEU A 1 178 ? 3.017 -4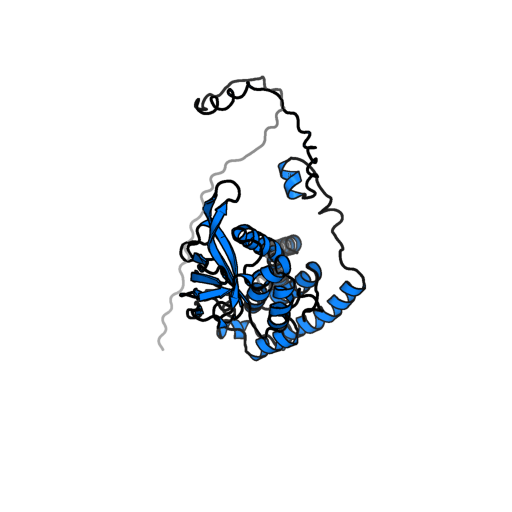.091 2.344 1.00 98.88 178 LEU A O 1
ATOM 1352 N N . GLY A 1 179 ? 2.526 -3.954 0.160 1.00 98.69 179 GLY A N 1
ATOM 1353 C CA . GLY A 1 179 ? 1.910 -2.631 0.229 1.00 98.69 179 GLY A CA 1
ATOM 1354 C C . GLY A 1 179 ? 0.583 -2.634 0.991 1.00 98.69 179 GLY A C 1
ATOM 1355 O O . GLY A 1 179 ? 0.353 -1.784 1.854 1.00 98.69 179 GLY A O 1
ATOM 1356 N N . ALA A 1 180 ? -0.270 -3.633 0.752 1.00 98.75 180 ALA A N 1
ATOM 1357 C CA . ALA A 1 180 ? -1.497 -3.837 1.517 1.00 98.75 180 ALA A CA 1
ATOM 1358 C C . ALA A 1 180 ? -1.202 -4.030 3.007 1.00 98.75 180 ALA A C 1
ATOM 1360 O O . ALA A 1 180 ? -1.937 -3.509 3.839 1.00 98.75 180 ALA A O 1
ATOM 1361 N N . HIS A 1 181 ? -0.098 -4.700 3.341 1.00 98.94 181 HIS A N 1
ATOM 1362 C CA . HIS A 1 181 ? 0.352 -4.876 4.714 1.00 98.94 181 HIS A CA 1
ATOM 1363 C C . HIS A 1 181 ? 0.823 -3.561 5.360 1.00 98.94 181 HIS A C 1
ATOM 1365 O O . HIS A 1 181 ? 0.253 -3.144 6.369 1.00 98.94 181 HIS A O 1
ATOM 1371 N N . GLN A 1 182 ? 1.810 -2.870 4.779 1.00 98.56 182 GLN A N 1
ATOM 1372 C CA . GLN A 1 182 ? 2.496 -1.761 5.465 1.00 98.56 182 GLN A CA 1
ATOM 1373 C C . GLN A 1 182 ? 2.119 -0.359 4.984 1.00 98.56 182 GLN A C 1
ATOM 1375 O O . GLN A 1 182 ? 2.105 0.589 5.772 1.00 98.56 182 GLN A O 1
ATOM 1380 N N . SER A 1 183 ? 1.789 -0.192 3.701 1.00 98.50 183 SER A N 1
ATOM 1381 C CA . SER A 1 183 ? 1.426 1.121 3.157 1.00 98.50 183 SER A CA 1
ATOM 1382 C C . SER A 1 183 ? 0.047 1.552 3.638 1.00 98.50 183 SER A C 1
ATOM 1384 O O . SER A 1 183 ? -0.165 2.753 3.810 1.00 98.50 183 SER A O 1
ATOM 1386 N N . ILE A 1 184 ? -0.853 0.589 3.892 1.00 98.75 184 ILE A N 1
ATOM 1387 C CA . ILE A 1 184 ? -2.220 0.839 4.375 1.00 98.75 184 ILE A CA 1
ATOM 1388 C C . ILE A 1 184 ? -2.654 -0.046 5.557 1.00 98.75 184 ILE A C 1
ATOM 1390 O O . ILE A 1 184 ? -3.300 0.473 6.464 1.00 98.75 184 ILE A O 1
ATOM 1394 N N . GLY A 1 185 ? -2.287 -1.332 5.593 1.00 98.75 185 GLY A N 1
ATOM 1395 C CA . GLY A 1 185 ? -2.834 -2.330 6.524 1.00 98.75 185 GLY A CA 1
ATOM 1396 C C . GLY A 1 185 ? -2.615 -1.995 7.991 1.00 98.75 185 GLY A C 1
ATOM 1397 O O . GLY A 1 185 ? -3.584 -1.832 8.726 1.00 98.75 185 GLY A O 1
ATOM 1398 N N . PHE A 1 186 ? -1.360 -1.817 8.406 1.00 98.81 186 PHE A N 1
ATOM 1399 C CA . PHE A 1 186 ? -1.022 -1.333 9.750 1.00 98.81 186 PHE A CA 1
ATOM 1400 C C . PHE A 1 186 ? -0.629 0.151 9.782 1.00 98.81 186 PHE A C 1
ATOM 1402 O O . PHE A 1 186 ? -0.350 0.692 10.853 1.00 98.81 186 PHE A O 1
ATOM 1409 N N . LYS A 1 187 ? -0.625 0.853 8.638 1.00 98.88 187 LYS A N 1
ATOM 1410 C CA . LYS A 1 187 ? -0.191 2.262 8.546 1.00 98.88 187 LYS A CA 1
ATOM 1411 C C . LYS A 1 187 ? -0.925 3.169 9.533 1.00 98.88 187 LYS A C 1
ATOM 1413 O O . LYS A 1 187 ? -0.339 4.101 10.080 1.00 98.88 187 LYS A O 1
ATOM 1418 N N . GLY A 1 188 ? -2.193 2.873 9.800 1.00 98.75 188 GLY A N 1
ATOM 1419 C CA . GLY A 1 188 ? -2.972 3.566 10.814 1.00 98.75 188 GLY A CA 1
ATOM 1420 C C . GLY A 1 188 ? -2.333 3.541 12.208 1.00 98.75 188 GLY A C 1
ATOM 1421 O O . GLY A 1 188 ? -2.313 4.571 12.872 1.00 98.75 188 GLY A O 1
ATOM 1422 N N . ILE A 1 189 ? -1.731 2.419 12.613 1.00 98.88 189 ILE A N 1
ATOM 1423 C CA . ILE A 1 189 ? -1.030 2.263 13.899 1.00 98.88 189 ILE A CA 1
ATOM 1424 C C . ILE A 1 189 ? 0.213 3.162 13.950 1.00 98.88 189 ILE A C 1
ATOM 1426 O O . ILE A 1 189 ? 0.454 3.825 14.956 1.00 98.88 189 ILE A O 1
ATOM 1430 N N . LEU A 1 190 ? 0.973 3.272 12.854 1.00 98.62 190 LEU A N 1
ATOM 1431 C CA . LEU A 1 190 ? 2.115 4.195 12.782 1.00 98.62 190 LEU A CA 1
ATOM 1432 C C . LEU A 1 190 ? 1.685 5.661 12.945 1.00 98.62 190 LEU A C 1
ATOM 1434 O O . LEU A 1 190 ? 2.309 6.410 13.701 1.00 98.62 190 LEU A O 1
ATOM 1438 N N . LEU A 1 191 ? 0.620 6.062 12.248 1.00 98.69 191 LEU A N 1
ATOM 1439 C CA . LEU A 1 191 ? 0.189 7.461 12.168 1.00 98.69 191 LEU A CA 1
ATOM 1440 C C . LEU A 1 191 ? -0.629 7.921 13.380 1.00 98.69 191 LEU A C 1
ATOM 1442 O O . LEU A 1 191 ? -0.464 9.050 13.833 1.00 98.69 191 LEU A O 1
ATOM 1446 N N . PHE A 1 192 ? -1.509 7.062 13.891 1.00 98.75 192 PHE A N 1
ATOM 1447 C CA . PHE A 1 192 ? -2.529 7.410 14.886 1.00 98.75 192 PHE A CA 1
ATOM 1448 C C . PHE A 1 192 ? -2.493 6.526 16.132 1.00 98.75 192 PHE A C 1
ATOM 1450 O O . PHE A 1 192 ? -3.249 6.773 17.068 1.00 98.75 192 PHE A O 1
ATOM 1457 N N . GLY A 1 193 ? -1.646 5.494 16.147 1.00 98.56 193 GLY A N 1
ATOM 1458 C CA . GLY A 1 193 ? -1.561 4.576 17.271 1.00 98.56 193 GLY A CA 1
ATOM 1459 C C . GLY A 1 193 ? -1.027 5.257 18.524 1.00 98.56 193 GLY A C 1
ATOM 1460 O O . GLY A 1 193 ? -0.079 6.050 18.472 1.00 98.56 193 GLY A O 1
ATOM 1461 N N . THR A 1 194 ? -1.608 4.910 19.668 1.00 98.81 194 THR A N 1
ATOM 1462 C CA . THR A 1 194 ? -1.039 5.262 20.971 1.00 98.81 194 THR A CA 1
ATOM 1463 C C . THR A 1 194 ? 0.300 4.550 21.174 1.00 98.81 194 THR A C 1
ATOM 1465 O O . THR A 1 194 ? 0.607 3.572 20.490 1.00 98.81 194 THR A O 1
ATOM 1468 N N . LYS A 1 195 ? 1.101 5.000 22.148 1.00 98.69 195 LYS A N 1
ATOM 1469 C CA . LYS A 1 195 ? 2.356 4.320 22.510 1.00 98.69 195 LYS A CA 1
ATOM 1470 C C . LYS A 1 195 ? 2.132 2.823 22.782 1.00 98.69 195 LYS A C 1
ATOM 1472 O O . LYS A 1 195 ? 2.815 1.997 22.192 1.00 98.69 195 LYS A O 1
ATOM 1477 N N . ALA A 1 196 ? 1.107 2.489 23.569 1.00 98.75 196 ALA A N 1
ATOM 1478 C CA . ALA A 1 196 ? 0.763 1.105 23.896 1.00 98.75 196 ALA A CA 1
ATOM 1479 C C . ALA A 1 196 ? 0.364 0.277 22.660 1.00 98.75 196 ALA A C 1
ATOM 1481 O O . ALA A 1 196 ? 0.809 -0.856 22.509 1.00 98.75 196 ALA A O 1
ATOM 1482 N N . GLN A 1 197 ? -0.433 0.838 21.741 1.00 98.88 197 GLN A N 1
ATOM 1483 C CA . GLN A 1 197 ? -0.783 0.153 20.488 1.00 98.88 197 GLN A CA 1
ATOM 1484 C C . GLN A 1 197 ? 0.455 -0.075 19.610 1.00 98.88 197 GLN A C 1
ATOM 1486 O O . GLN A 1 197 ? 0.627 -1.153 19.046 1.00 98.88 197 GLN A O 1
ATOM 1491 N N . LYS A 1 198 ? 1.336 0.925 19.508 1.00 98.88 198 LYS A N 1
ATOM 1492 C CA . LYS A 1 198 ? 2.575 0.832 18.730 1.00 98.88 198 LYS A CA 1
ATOM 1493 C C . LYS A 1 198 ? 3.493 -0.264 19.265 1.00 98.88 198 LYS A C 1
ATOM 1495 O O . LYS A 1 198 ? 3.889 -1.131 18.496 1.00 98.88 198 LYS A O 1
ATOM 1500 N N . GLU A 1 199 ? 3.761 -0.261 20.567 1.00 98.81 199 GLU A N 1
ATOM 1501 C CA . GLU A 1 199 ? 4.598 -1.268 21.233 1.00 98.81 199 GLU A CA 1
ATOM 1502 C C . GLU A 1 199 ? 3.995 -2.676 21.145 1.00 98.81 199 GLU A C 1
ATOM 1504 O O . GLU A 1 199 ? 4.727 -3.645 20.962 1.00 98.81 199 GLU A O 1
ATOM 1509 N N . LYS A 1 200 ? 2.661 -2.801 21.213 1.00 98.69 200 LYS A N 1
ATOM 1510 C CA . LYS A 1 200 ? 1.975 -4.096 21.118 1.00 98.69 200 LYS A CA 1
ATOM 1511 C C . LYS A 1 200 ? 2.027 -4.703 19.712 1.00 98.69 200 LYS A C 1
ATOM 1513 O O . LYS A 1 200 ? 2.253 -5.905 19.584 1.00 98.69 200 LYS A O 1
ATOM 1518 N N . TYR A 1 201 ? 1.756 -3.912 18.671 1.00 98.81 201 TYR A N 1
ATOM 1519 C CA . TYR A 1 201 ? 1.503 -4.450 17.327 1.00 98.81 201 TYR A CA 1
ATOM 1520 C C . TYR A 1 201 ? 2.681 -4.310 16.363 1.00 98.81 201 TYR A C 1
ATOM 1522 O O . TYR A 1 201 ? 2.898 -5.215 15.559 1.00 98.81 201 TYR A O 1
ATOM 1530 N N . LEU A 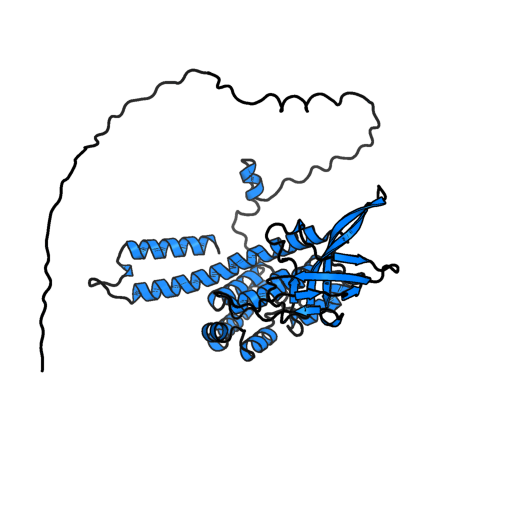1 202 ? 3.433 -3.202 16.409 1.00 98.81 202 LEU A N 1
ATOM 1531 C CA . LEU A 1 202 ? 4.429 -2.897 15.375 1.00 98.81 202 LEU A CA 1
ATOM 1532 C C . LEU A 1 202 ? 5.568 -3.923 15.269 1.00 98.81 202 LEU A C 1
ATOM 1534 O O . LEU A 1 202 ? 5.879 -4.278 14.133 1.00 98.81 202 LEU A O 1
ATOM 1538 N N . PRO A 1 203 ? 6.111 -4.487 16.367 1.00 98.75 203 PRO A N 1
ATOM 1539 C CA . PRO A 1 203 ? 7.155 -5.508 16.262 1.00 98.75 203 PRO A CA 1
ATOM 1540 C C . PRO A 1 203 ? 6.727 -6.753 15.470 1.00 98.75 203 PRO A C 1
ATOM 1542 O O . PRO A 1 203 ? 7.487 -7.256 14.646 1.00 98.75 203 PRO A O 1
ATOM 1545 N N . LYS A 1 204 ? 5.487 -7.223 15.665 1.00 97.88 204 LYS A N 1
ATOM 1546 C CA . LYS A 1 204 ? 4.972 -8.448 15.024 1.00 97.88 204 LYS A CA 1
ATOM 1547 C C . LYS A 1 204 ? 4.619 -8.267 13.554 1.00 97.88 204 LYS A C 1
ATOM 1549 O O . LYS A 1 204 ? 4.734 -9.204 12.766 1.00 97.88 204 LYS A O 1
ATOM 1554 N N . VAL A 1 205 ? 4.131 -7.083 13.180 1.00 98.50 205 VAL A N 1
ATOM 1555 C CA . VAL A 1 205 ? 3.880 -6.777 11.765 1.00 98.50 205 VAL A CA 1
ATOM 1556 C C . VAL A 1 205 ? 5.192 -6.479 11.045 1.00 98.50 205 VAL A C 1
ATOM 1558 O O . VAL A 1 205 ? 5.366 -6.931 9.924 1.00 98.50 205 VAL A O 1
ATOM 1561 N N . ALA A 1 206 ? 6.160 -5.829 11.702 1.00 98.69 206 ALA A N 1
ATOM 1562 C CA . ALA A 1 206 ? 7.454 -5.523 11.098 1.00 98.69 206 ALA A CA 1
ATOM 1563 C C . ALA A 1 206 ? 8.256 -6.777 10.717 1.00 98.69 206 ALA A C 1
ATOM 1565 O O . ALA A 1 206 ? 8.863 -6.805 9.647 1.00 98.69 206 ALA A O 1
ATOM 1566 N N . SER A 1 207 ? 8.209 -7.822 11.550 1.00 98.25 207 SER A N 1
ATOM 1567 C CA . SER A 1 207 ? 8.836 -9.119 11.260 1.00 98.25 207 SER A CA 1
ATOM 1568 C C . SER A 1 207 ? 8.068 -9.964 10.234 1.00 98.25 207 SER A C 1
ATOM 1570 O O . SER A 1 207 ? 8.595 -10.949 9.722 1.00 98.25 207 SER A O 1
ATOM 1572 N N . GLY A 1 208 ? 6.806 -9.626 9.950 1.00 97.69 208 GLY A N 1
ATOM 1573 C CA . GLY A 1 208 ? 5.905 -10.462 9.157 1.00 97.69 208 GLY A CA 1
ATOM 1574 C C . GLY A 1 208 ? 5.451 -11.747 9.867 1.00 97.69 208 GLY A C 1
ATOM 1575 O O . GLY A 1 208 ? 4.913 -12.641 9.206 1.00 97.69 208 GLY A O 1
ATOM 1576 N N . GLU A 1 209 ? 5.642 -11.863 11.190 1.00 97.12 209 GLU A N 1
ATOM 1577 C CA . GLU A 1 209 ? 5.022 -12.917 12.016 1.00 97.12 209 GLU A CA 1
ATOM 1578 C C . GLU A 1 209 ? 3.501 -12.865 11.859 1.00 97.12 209 GLU A C 1
ATOM 1580 O O . GLU A 1 209 ? 2.867 -13.879 11.582 1.00 97.12 209 GLU A O 1
ATOM 1585 N N . THR A 1 210 ? 2.944 -11.656 11.948 1.00 97.00 210 THR A N 1
ATOM 1586 C CA . THR A 1 210 ? 1.527 -11.389 11.693 1.00 97.00 210 THR A CA 1
ATOM 1587 C C . THR A 1 210 ? 1.375 -10.483 10.486 1.00 97.00 210 THR A C 1
ATOM 1589 O O . THR A 1 210 ? 2.021 -9.436 10.390 1.00 97.00 210 THR A O 1
ATOM 1592 N N . LEU A 1 211 ? 0.489 -10.856 9.565 1.00 98.75 211 LEU A N 1
ATOM 1593 C CA . LEU A 1 211 ? 0.161 -10.006 8.427 1.00 98.75 211 LEU A CA 1
ATOM 1594 C C . LEU A 1 211 ? -0.982 -9.053 8.762 1.00 98.75 211 LEU A C 1
ATOM 1596 O O . LEU A 1 211 ? -1.771 -9.275 9.682 1.00 98.75 211 LEU A O 1
ATOM 1600 N N . ALA A 1 212 ? -1.056 -7.977 7.982 1.00 98.94 212 ALA A N 1
ATOM 1601 C CA . ALA A 1 212 ? -1.978 -6.880 8.209 1.00 98.94 212 ALA A CA 1
ATOM 1602 C C . ALA A 1 212 ? -2.815 -6.618 6.959 1.00 98.94 212 ALA A C 1
ATOM 1604 O O . ALA A 1 212 ? -2.321 -6.767 5.836 1.00 98.94 212 ALA A O 1
ATOM 1605 N N . ALA A 1 213 ? -4.063 -6.209 7.164 1.00 98.94 213 ALA A N 1
ATOM 1606 C CA . ALA A 1 213 ? -4.992 -5.869 6.097 1.00 98.94 213 ALA A CA 1
ATOM 1607 C C . ALA A 1 213 ? -5.801 -4.606 6.421 1.00 98.94 213 ALA A C 1
ATOM 1609 O O . ALA A 1 213 ? -6.096 -4.292 7.575 1.00 98.94 213 ALA A O 1
ATOM 1610 N N . PHE A 1 214 ? -6.175 -3.873 5.374 1.00 98.94 214 PHE A N 1
ATOM 1611 C CA . PHE A 1 214 ? -6.968 -2.648 5.462 1.00 98.94 214 PHE A CA 1
ATOM 1612 C C . PHE A 1 214 ? -8.416 -2.931 5.046 1.00 98.94 214 PHE A C 1
ATOM 1614 O O . PHE A 1 214 ? -8.686 -3.219 3.884 1.00 98.94 214 PHE A O 1
ATOM 1621 N N . CYS A 1 215 ? -9.346 -2.849 5.993 1.00 98.94 215 CYS A N 1
ATOM 1622 C CA . CYS A 1 215 ? -10.727 -3.314 5.878 1.00 98.94 215 CYS A CA 1
ATOM 1623 C C . CY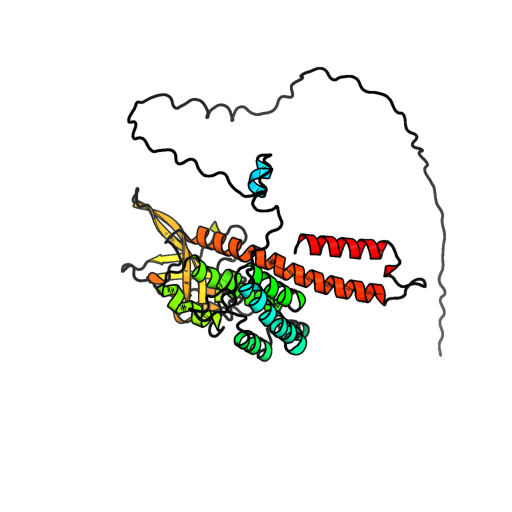S A 1 215 ? -11.722 -2.149 5.782 1.00 98.94 215 CYS A C 1
ATOM 1625 O O . CYS A 1 215 ? -12.369 -1.784 6.769 1.00 98.94 215 CYS A O 1
ATOM 1627 N N . LEU A 1 216 ? -11.852 -1.568 4.584 1.00 98.81 216 LEU A N 1
ATOM 1628 C CA . LEU A 1 216 ? -12.761 -0.447 4.314 1.00 98.81 216 LEU A CA 1
ATOM 1629 C C . LEU A 1 216 ? -13.917 -0.833 3.387 1.00 98.81 216 LEU A C 1
ATOM 1631 O O . LEU A 1 216 ? -15.070 -0.707 3.798 1.00 98.81 216 LEU A O 1
ATOM 1635 N N . THR A 1 217 ? -13.589 -1.294 2.178 1.00 98.75 217 THR A N 1
ATOM 1636 C CA . THR A 1 217 ? -14.528 -1.572 1.084 1.00 98.75 217 THR A CA 1
ATOM 1637 C C . THR A 1 217 ? -15.579 -2.606 1.472 1.00 98.75 217 THR A C 1
ATOM 1639 O O . THR A 1 217 ? -15.276 -3.625 2.092 1.00 98.75 217 THR A O 1
ATOM 1642 N N . GLU A 1 218 ? -16.817 -2.355 1.061 1.00 98.88 218 GLU A N 1
ATOM 1643 C CA . GLU A 1 218 ? -17.969 -3.235 1.263 1.00 98.88 218 GLU A CA 1
ATOM 1644 C C . GLU A 1 218 ? -18.702 -3.464 -0.061 1.00 98.88 218 GLU A C 1
ATOM 1646 O O . GLU A 1 218 ? -18.558 -2.644 -0.972 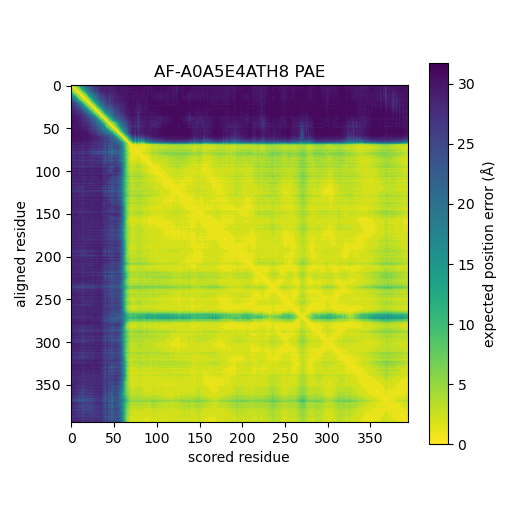1.00 98.88 218 GLU A O 1
ATOM 1651 N N . PRO A 1 219 ? -19.545 -4.508 -0.174 1.00 98.50 219 PRO A N 1
ATOM 1652 C CA . PRO A 1 219 ? -20.329 -4.749 -1.387 1.00 98.50 219 PRO A CA 1
ATOM 1653 C C . PRO A 1 219 ? -21.138 -3.529 -1.855 1.00 98.50 219 PRO A C 1
ATOM 1655 O O . PRO A 1 219 ? -21.307 -3.317 -3.052 1.00 98.50 219 PRO A O 1
ATOM 1658 N N . SER A 1 220 ? -21.613 -2.695 -0.920 1.00 98.00 220 SER A N 1
ATOM 1659 C CA . SER A 1 220 ? -22.359 -1.467 -1.224 1.00 98.00 220 SER A CA 1
ATOM 1660 C C . SER A 1 220 ? -21.507 -0.198 -1.311 1.00 98.00 220 SER A C 1
ATOM 1662 O O . SER A 1 220 ? -22.052 0.857 -1.630 1.00 98.00 220 SER A O 1
ATOM 1664 N N . SER A 1 221 ? -20.214 -0.257 -0.974 1.00 98.00 221 SER A N 1
ATOM 1665 C CA . SER A 1 221 ? -19.416 0.935 -0.660 1.00 98.00 221 SER A CA 1
ATOM 1666 C C . SER A 1 221 ? -17.962 0.773 -1.107 1.00 98.00 221 SER A C 1
ATOM 1668 O O . SER A 1 221 ? -17.134 0.197 -0.402 1.00 98.00 221 SER A O 1
ATOM 1670 N N . GLY A 1 222 ? -17.660 1.317 -2.289 1.00 97.69 222 GLY A N 1
ATOM 1671 C CA . GLY A 1 222 ? -16.303 1.462 -2.825 1.00 97.69 222 GLY A CA 1
ATOM 1672 C C . GLY A 1 222 ? -15.825 2.910 -2.744 1.00 97.69 222 GLY A C 1
ATOM 1673 O O . GLY A 1 222 ? -15.286 3.342 -1.729 1.00 97.69 222 GLY A O 1
ATOM 1674 N N . SER A 1 223 ? -16.048 3.681 -3.814 1.00 97.00 223 SER A N 1
ATOM 1675 C CA . SER A 1 223 ? -15.662 5.099 -3.880 1.00 97.00 223 SER A CA 1
ATOM 1676 C C . SER A 1 223 ? -16.331 5.954 -2.799 1.00 97.00 223 SER A C 1
ATOM 1678 O O . SER A 1 223 ? -15.688 6.838 -2.235 1.00 97.00 223 SER A O 1
ATOM 1680 N N . ASP A 1 224 ? -17.599 5.676 -2.480 1.00 97.50 224 ASP A N 1
ATOM 1681 C CA . ASP A 1 224 ? -18.305 6.315 -1.369 1.00 97.50 224 ASP A CA 1
ATOM 1682 C C . ASP A 1 224 ? -18.015 5.592 -0.045 1.00 97.50 224 ASP A C 1
ATOM 1684 O O . ASP A 1 224 ? -18.840 4.850 0.492 1.00 97.50 224 ASP A O 1
ATOM 1688 N N . ALA A 1 225 ? -16.818 5.819 0.494 1.00 96.00 225 ALA A N 1
ATOM 1689 C CA . ALA A 1 225 ? -16.388 5.237 1.764 1.00 96.00 225 ALA A CA 1
ATOM 1690 C C . ALA A 1 225 ? -17.205 5.724 2.982 1.00 96.00 225 ALA A C 1
ATOM 1692 O O . ALA A 1 225 ? -17.146 5.105 4.041 1.00 96.00 225 ALA A O 1
ATOM 1693 N N . ALA A 1 226 ? -17.972 6.815 2.868 1.00 96.38 226 ALA A N 1
ATOM 1694 C CA . ALA A 1 226 ? -18.838 7.285 3.953 1.00 96.38 226 ALA A CA 1
ATOM 1695 C C . ALA A 1 226 ? -20.115 6.426 4.091 1.00 96.38 226 ALA A C 1
ATOM 1697 O O . ALA A 1 226 ? -20.732 6.375 5.162 1.00 96.38 226 ALA A O 1
ATOM 1698 N N . SER A 1 227 ? -20.497 5.721 3.021 1.00 97.88 227 SER A N 1
ATOM 1699 C CA . SER A 1 227 ? -21.715 4.905 2.954 1.00 97.88 227 SER A CA 1
ATOM 1700 C C . SER A 1 227 ? -21.618 3.514 3.589 1.00 97.88 227 SER A C 1
ATOM 1702 O O . SER A 1 227 ? -22.630 2.812 3.606 1.00 97.88 227 SER A O 1
ATOM 1704 N N . ILE A 1 228 ? -20.462 3.132 4.151 1.00 98.75 228 ILE A N 1
ATOM 1705 C CA . ILE A 1 228 ? -20.253 1.808 4.764 1.00 98.75 228 ILE A CA 1
ATOM 1706 C C . ILE A 1 228 ? -21.333 1.452 5.799 1.00 98.75 228 ILE A C 1
ATOM 1708 O O . ILE A 1 228 ? -21.932 2.327 6.437 1.00 98.75 228 ILE A O 1
ATOM 1712 N N . ARG A 1 229 ? -21.579 0.156 5.964 1.00 98.75 229 ARG A N 1
ATOM 1713 C CA . ARG A 1 229 ? -22.656 -0.436 6.758 1.00 98.75 229 ARG A CA 1
ATOM 1714 C C . ARG A 1 229 ? -22.156 -1.297 7.909 1.00 98.75 229 ARG A C 1
ATOM 1716 O O . ARG A 1 229 ? -22.936 -1.497 8.835 1.00 98.75 229 ARG A O 1
ATOM 1723 N N . SER A 1 230 ? -20.903 -1.773 7.900 1.00 98.81 230 SER A N 1
ATOM 1724 C CA . SER A 1 230 ? -20.316 -2.420 9.081 1.00 98.81 230 SER A CA 1
ATOM 1725 C C . SER A 1 230 ? -20.511 -1.533 10.309 1.00 98.81 230 SER A C 1
ATOM 1727 O O . SER A 1 230 ? -20.249 -0.331 10.250 1.00 98.81 230 SER A O 1
ATOM 1729 N N . SER A 1 231 ? -20.948 -2.121 11.418 1.00 98.81 231 SER A N 1
ATOM 1730 C CA . SER A 1 231 ? -21.324 -1.411 12.642 1.00 98.81 231 SER A CA 1
ATOM 1731 C C . SER A 1 231 ? -20.525 -1.912 13.835 1.00 98.81 231 SER A C 1
ATOM 1733 O O . SER A 1 231 ? -20.297 -3.112 13.952 1.00 98.81 231 SER A O 1
ATOM 1735 N N . ALA A 1 232 ? -20.172 -1.019 14.749 1.00 98.81 232 ALA A N 1
ATOM 1736 C CA . ALA A 1 232 ? -19.549 -1.329 16.024 1.00 98.81 232 ALA A CA 1
ATOM 1737 C C . ALA A 1 232 ? -20.365 -0.673 17.147 1.00 98.81 232 ALA A C 1
ATOM 1739 O O . ALA A 1 232 ? -20.400 0.550 17.279 1.00 98.81 232 ALA A O 1
ATOM 1740 N N . VAL A 1 233 ? -21.040 -1.487 17.958 1.00 98.62 233 VAL A N 1
ATOM 1741 C CA . VAL A 1 233 ? -21.902 -1.000 19.047 1.00 98.62 233 VAL A CA 1
ATOM 1742 C C . VAL A 1 233 ? -21.136 -1.072 20.369 1.00 98.62 233 VAL A C 1
ATOM 1744 O O . VAL A 1 233 ? -20.659 -2.157 20.710 1.00 98.62 233 VAL A O 1
ATOM 1747 N N . PRO A 1 234 ? -20.988 0.035 21.122 1.00 98.44 234 PRO A N 1
ATOM 1748 C CA . PRO A 1 234 ? -20.301 0.012 22.407 1.00 98.44 234 PRO A CA 1
ATOM 1749 C C . PRO A 1 234 ? -21.073 -0.834 23.424 1.00 98.44 234 PRO A C 1
ATOM 1751 O O . PRO A 1 234 ? -22.300 -0.781 23.512 1.00 98.44 234 PRO A O 1
ATOM 1754 N N . SER A 1 235 ? -20.341 -1.606 24.219 1.00 98.38 235 SER A N 1
ATOM 1755 C CA . SER A 1 235 ? -20.899 -2.356 25.346 1.00 98.38 235 SER A CA 1
ATOM 1756 C C . SER A 1 235 ? -21.412 -1.425 26.454 1.00 98.38 235 SER A C 1
ATOM 1758 O O . SER A 1 235 ? -20.865 -0.334 26.636 1.00 98.38 235 SER A O 1
ATOM 1760 N N . PRO A 1 236 ? -22.386 -1.861 27.279 1.00 97.50 236 PRO A N 1
ATOM 1761 C CA . PRO A 1 236 ? -22.879 -1.064 28.407 1.00 97.50 236 PRO A CA 1
ATOM 1762 C C . PRO A 1 236 ? -21.792 -0.668 29.418 1.00 97.50 236 PRO A C 1
ATOM 1764 O O . PRO A 1 236 ? -21.875 0.386 30.036 1.00 97.50 236 PRO A O 1
ATOM 1767 N N . CYS A 1 237 ? -20.757 -1.499 29.583 1.00 97.44 237 CYS A N 1
ATOM 1768 C CA . CYS A 1 237 ? -19.623 -1.213 30.466 1.00 97.44 237 CYS A CA 1
ATOM 1769 C C . CYS A 1 237 ? -18.531 -0.353 29.807 1.00 97.44 237 CYS A C 1
ATOM 1771 O O . CYS A 1 237 ? -17.547 -0.023 30.467 1.00 97.44 237 CYS A O 1
ATOM 1773 N N . GLY A 1 238 ? -18.666 -0.032 28.516 1.00 97.06 238 GLY A N 1
ATOM 1774 C CA . GLY A 1 238 ? -17.721 0.784 27.753 1.00 97.06 238 GLY A CA 1
ATOM 1775 C C . GLY A 1 238 ? -16.359 0.133 27.493 1.00 97.06 238 GLY A C 1
ATOM 1776 O O . GLY A 1 238 ? -15.456 0.810 27.009 1.00 97.06 238 GLY A O 1
ATOM 1777 N N . LYS A 1 239 ? -16.179 -1.158 27.806 1.00 98.38 239 LYS A N 1
ATOM 1778 C CA . LYS A 1 239 ? -14.876 -1.849 27.718 1.00 98.38 239 LYS A CA 1
ATOM 1779 C C . LYS A 1 239 ? -14.569 -2.435 26.342 1.00 98.38 239 LYS A C 1
ATOM 1781 O O . LYS A 1 239 ? -13.410 -2.679 26.032 1.00 98.38 239 LYS A O 1
ATOM 1786 N N . TYR A 1 240 ? -15.594 -2.684 25.541 1.00 98.75 240 TYR A N 1
ATOM 1787 C CA . TYR A 1 240 ? -15.461 -3.209 24.185 1.00 98.75 240 TYR A CA 1
ATOM 1788 C C . TYR A 1 240 ? -16.591 -2.711 23.282 1.00 98.75 240 TYR A C 1
ATOM 1790 O O . TYR A 1 240 ? -17.614 -2.213 23.766 1.00 98.75 240 TYR A O 1
ATOM 1798 N N . TYR A 1 241 ? -16.414 -2.903 21.980 1.00 98.88 241 TYR A N 1
ATOM 1799 C CA . TYR A 1 241 ? -17.421 -2.763 20.938 1.00 98.88 241 TYR A CA 1
ATOM 1800 C C . TYR A 1 241 ? -17.759 -4.137 20.361 1.00 98.88 241 TYR A C 1
ATOM 1802 O O . TYR A 1 241 ? -16.874 -4.971 20.200 1.00 98.88 241 TYR A O 1
ATOM 1810 N N . THR A 1 242 ? -19.025 -4.361 20.019 1.00 98.88 242 THR A N 1
ATOM 1811 C CA . THR A 1 242 ? -19.441 -5.529 19.230 1.00 98.88 242 THR A CA 1
ATOM 1812 C C . THR A 1 242 ? -19.489 -5.131 17.761 1.00 98.88 242 THR A C 1
ATOM 1814 O O . THR A 1 242 ? -20.344 -4.335 17.363 1.00 98.88 242 THR A O 1
ATOM 1817 N N . LEU A 1 243 ? -18.550 -5.648 16.973 1.00 98.94 243 LEU A N 1
ATOM 1818 C CA . LEU A 1 243 ? -18.383 -5.361 15.553 1.00 98.94 243 LEU A CA 1
ATOM 1819 C C . LEU A 1 243 ? -19.102 -6.414 14.698 1.00 98.94 243 LEU A C 1
ATOM 1821 O O . LEU A 1 243 ? -18.888 -7.612 14.870 1.00 98.94 243 LEU A O 1
ATOM 1825 N N . ASN A 1 244 ? -19.913 -5.943 13.750 1.00 98.94 244 ASN A N 1
ATOM 1826 C CA . ASN A 1 244 ? -20.624 -6.761 12.772 1.00 98.94 244 ASN A CA 1
ATOM 1827 C C . ASN A 1 244 ? -20.495 -6.199 11.352 1.00 98.94 244 ASN A C 1
ATOM 1829 O O . ASN A 1 244 ? -20.520 -4.983 11.140 1.00 98.94 244 ASN A O 1
ATOM 1833 N N . GLY A 1 245 ? -20.423 -7.093 10.370 1.00 98.75 245 GLY A N 1
ATOM 1834 C CA . GLY A 1 245 ? -20.532 -6.784 8.948 1.00 98.75 245 GLY A CA 1
ATOM 1835 C C . GLY A 1 245 ? -19.539 -7.560 8.090 1.00 98.75 245 GLY A C 1
ATOM 1836 O O . GLY A 1 245 ? -18.839 -8.453 8.556 1.00 98.75 245 GLY A O 1
ATOM 1837 N N . SER A 1 246 ? -19.461 -7.193 6.816 1.00 98.75 246 SER A N 1
ATOM 1838 C CA . SER A 1 246 ? -18.610 -7.858 5.832 1.00 98.75 246 SER A CA 1
ATOM 1839 C C . SER A 1 246 ? -17.842 -6.840 5.009 1.00 98.75 246 SER A C 1
ATOM 1841 O O . SER A 1 246 ? -18.390 -5.814 4.605 1.00 98.75 246 SER A O 1
ATOM 1843 N N . LYS A 1 247 ? -16.588 -7.153 4.712 1.00 98.88 247 LYS A N 1
ATOM 1844 C CA . LYS A 1 247 ? -15.716 -6.384 3.832 1.00 98.88 247 LYS A CA 1
ATOM 1845 C C . LYS A 1 247 ? -15.403 -7.200 2.587 1.00 98.88 247 LYS A C 1
ATOM 1847 O O . LYS A 1 247 ? -15.273 -8.415 2.683 1.00 98.88 247 LYS A O 1
ATOM 1852 N N . ILE A 1 248 ? -15.268 -6.537 1.441 1.00 98.75 248 ILE A N 1
ATOM 1853 C CA . ILE A 1 248 ? -15.042 -7.186 0.141 1.00 98.75 248 ILE A CA 1
ATOM 1854 C C . ILE A 1 248 ? -13.738 -6.708 -0.492 1.00 98.75 248 ILE A C 1
ATOM 1856 O O . ILE A 1 248 ? -13.333 -5.559 -0.315 1.00 98.75 248 ILE A O 1
ATOM 1860 N N . TRP A 1 249 ? -13.095 -7.606 -1.238 1.00 98.75 249 TRP A N 1
ATOM 1861 C CA . TRP A 1 249 ? -11.828 -7.367 -1.932 1.00 98.75 249 TRP A CA 1
ATOM 1862 C C . TRP A 1 249 ? -10.709 -6.856 -1.025 1.00 98.75 249 TRP A C 1
ATOM 1864 O O . TRP A 1 249 ? -9.943 -5.959 -1.379 1.00 98.75 249 TRP A O 1
ATOM 1874 N N . ILE A 1 250 ? -10.601 -7.449 0.160 1.00 98.94 250 ILE A N 1
ATOM 1875 C CA . ILE A 1 250 ? -9.560 -7.100 1.113 1.00 98.94 250 ILE A CA 1
ATOM 1876 C C . ILE A 1 250 ?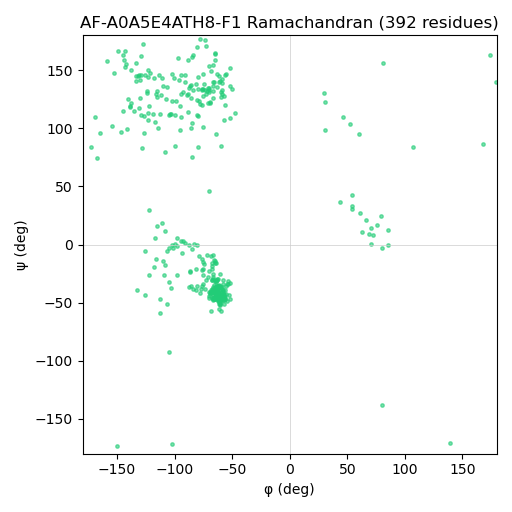 -8.274 -7.813 0.719 1.00 98.94 250 ILE A C 1
ATOM 1878 O O . ILE A 1 250 ? -8.166 -9.040 0.813 1.00 98.94 250 ILE A O 1
ATOM 1882 N N . SER A 1 251 ? -7.287 -7.033 0.283 1.00 98.94 251 SER A N 1
ATOM 1883 C CA . SER A 1 251 ? -5.928 -7.532 0.097 1.00 98.94 251 SER A CA 1
ATOM 1884 C C . SER A 1 251 ? -5.384 -8.074 1.419 1.00 98.94 251 SER A C 1
ATOM 1886 O O . SER A 1 251 ? -5.515 -7.422 2.456 1.00 98.94 251 SER A O 1
ATOM 1888 N N . ASN A 1 252 ? -4.786 -9.265 1.376 1.00 98.88 252 ASN A N 1
ATOM 1889 C CA . ASN A 1 252 ? -4.370 -10.055 2.543 1.00 98.88 252 ASN A CA 1
ATOM 1890 C C . ASN A 1 252 ? -5.524 -10.505 3.463 1.00 98.88 252 ASN A C 1
ATOM 1892 O O . ASN A 1 252 ? -5.253 -11.010 4.548 1.00 98.88 252 ASN A O 1
ATOM 1896 N N . GLY A 1 253 ? -6.799 -10.364 3.079 1.00 98.75 253 GLY A N 1
ATOM 1897 C CA . GLY A 1 253 ? -7.941 -10.692 3.947 1.00 98.75 253 GLY A CA 1
ATOM 1898 C C . GLY A 1 253 ? -7.959 -12.144 4.448 1.00 98.75 253 GLY A C 1
ATOM 1899 O O . GLY A 1 253 ? -8.326 -12.405 5.596 1.00 98.75 253 GLY A O 1
ATOM 1900 N N . GLY A 1 254 ? -7.485 -13.079 3.621 1.00 98.62 254 GLY A N 1
ATOM 1901 C CA . GLY A 1 254 ? -7.331 -14.492 3.975 1.00 98.62 254 GLY A CA 1
ATOM 1902 C C . GLY A 1 254 ? -6.003 -14.855 4.644 1.00 98.62 254 GLY A C 1
ATOM 1903 O O . GLY A 1 254 ? -5.791 -16.021 4.944 1.00 98.62 254 GLY A O 1
ATOM 1904 N N . LEU A 1 255 ? -5.101 -13.888 4.842 1.00 98.75 255 LEU A N 1
ATOM 1905 C CA . LEU A 1 255 ? -3.756 -14.110 5.394 1.00 98.75 255 LEU A CA 1
ATOM 1906 C C . LEU A 1 255 ? -3.479 -13.303 6.669 1.00 98.75 255 LEU A C 1
ATOM 1908 O O . LEU A 1 255 ? -2.615 -13.670 7.452 1.00 98.75 255 LEU A O 1
ATOM 1912 N N . ALA A 1 256 ? -4.150 -12.166 6.845 1.00 98.81 256 ALA A N 1
ATOM 1913 C CA . ALA A 1 256 ? -3.881 -11.235 7.929 1.00 98.81 256 ALA A CA 1
ATOM 1914 C C . ALA A 1 256 ? -4.420 -11.736 9.270 1.00 98.81 256 ALA A C 1
ATOM 1916 O O . ALA A 1 256 ? -5.493 -12.339 9.326 1.00 98.81 256 ALA A O 1
ATOM 1917 N N . ASP A 1 257 ? -3.701 -11.396 10.336 1.00 98.88 257 ASP A N 1
ATOM 1918 C CA . ASP A 1 257 ? -4.146 -11.551 11.723 1.00 98.88 257 ASP A CA 1
ATOM 1919 C C . ASP A 1 257 ? -4.468 -10.206 12.372 1.00 98.88 257 ASP A C 1
ATOM 1921 O O . ASP A 1 257 ? -5.183 -10.164 13.370 1.00 98.88 257 ASP A O 1
ATOM 1925 N N . ILE A 1 258 ? -3.984 -9.105 11.790 1.00 98.88 258 ILE A N 1
ATOM 1926 C CA . ILE A 1 258 ? -4.256 -7.738 12.229 1.00 98.88 258 ILE A CA 1
ATOM 1927 C C . ILE A 1 258 ? -5.027 -6.998 11.136 1.00 98.88 258 ILE A C 1
ATOM 1929 O O . ILE A 1 258 ? -4.613 -6.937 9.980 1.00 98.88 258 ILE A O 1
ATOM 1933 N N . PHE A 1 259 ? -6.136 -6.367 11.497 1.00 98.94 259 PHE A N 1
ATOM 1934 C CA . PHE A 1 259 ? -6.962 -5.607 10.567 1.00 98.94 259 PHE A CA 1
ATOM 1935 C C . PHE A 1 259 ? -7.136 -4.178 11.055 1.00 98.94 259 PHE A C 1
ATOM 1937 O O . PHE A 1 259 ? -7.553 -3.957 12.189 1.00 98.94 259 PHE A O 1
ATOM 1944 N N . THR A 1 260 ? -6.906 -3.201 10.180 1.00 98.94 260 THR A N 1
ATOM 1945 C CA . THR A 1 260 ? -7.471 -1.863 10.385 1.00 98.94 260 THR A CA 1
ATOM 1946 C C . THR A 1 260 ? -8.888 -1.866 9.824 1.00 98.94 260 THR A C 1
ATOM 1948 O O . THR A 1 260 ? -9.060 -1.852 8.604 1.00 98.94 260 THR A O 1
ATOM 1951 N N . VAL A 1 261 ? -9.900 -1.914 10.691 1.00 98.94 261 VAL A N 1
ATOM 1952 C CA . VAL A 1 261 ? -11.315 -2.029 10.305 1.00 98.94 261 VAL A CA 1
ATOM 1953 C C . VAL A 1 261 ? -12.041 -0.708 10.506 1.00 98.94 261 VAL A C 1
ATOM 1955 O O . VAL A 1 261 ? -11.901 -0.064 11.543 1.00 98.94 261 VAL A O 1
ATOM 1958 N N . PHE A 1 262 ? -12.852 -0.322 9.523 1.00 98.94 262 PHE A N 1
ATOM 1959 C CA . PHE A 1 262 ? -13.708 0.859 9.597 1.00 98.94 262 PHE A CA 1
ATOM 1960 C C . PHE A 1 262 ? -15.166 0.442 9.751 1.00 98.94 262 PHE A C 1
ATOM 1962 O O . PHE A 1 262 ? -15.690 -0.305 8.919 1.00 98.94 262 PHE A O 1
ATOM 1969 N N . ALA A 1 263 ? -15.819 0.946 10.794 1.00 98.88 263 ALA A N 1
ATOM 1970 C CA . ALA A 1 263 ? -17.212 0.645 11.107 1.00 98.88 263 ALA A CA 1
ATOM 1971 C C . ALA A 1 263 ? -17.933 1.880 11.658 1.00 98.88 263 ALA A C 1
ATOM 1973 O O . ALA A 1 263 ? -17.309 2.763 12.247 1.00 98.88 263 ALA A O 1
ATOM 1974 N N . LYS A 1 264 ? -19.248 1.951 11.462 1.00 98.81 264 LYS A N 1
ATOM 1975 C CA . LYS A 1 264 ? -20.106 2.983 12.041 1.00 98.81 264 LYS A CA 1
ATOM 1976 C C . LYS A 1 264 ? -20.340 2.723 13.524 1.00 98.81 264 LYS A C 1
ATOM 1978 O O . LYS A 1 264 ? -20.608 1.596 13.926 1.00 98.81 264 LYS A O 1
ATOM 1983 N N . THR A 1 265 ? -20.199 3.770 14.317 1.00 98.50 265 THR A N 1
ATOM 1984 C CA . THR A 1 265 ? -20.410 3.778 15.762 1.00 98.50 265 THR A CA 1
ATOM 1985 C C . THR A 1 265 ? -21.343 4.930 16.126 1.00 98.50 265 THR A C 1
ATOM 1987 O O . THR A 1 265 ? -21.187 6.019 15.549 1.00 98.50 265 THR A O 1
ATOM 1990 N N . PRO A 1 266 ? -22.201 4.767 17.145 1.00 97.19 266 PRO A N 1
ATOM 1991 C CA . PRO A 1 266 ? -22.938 5.881 17.718 1.00 97.19 266 PRO A CA 1
ATOM 1992 C C . PRO A 1 266 ? -21.967 6.840 18.417 1.00 97.19 266 PRO A C 1
ATOM 1994 O O . PRO A 1 266 ? -21.183 6.435 19.274 1.00 97.19 266 PRO A O 1
ATOM 1997 N N . VAL A 1 267 ? -22.012 8.122 18.056 1.00 95.62 267 VAL A N 1
ATOM 1998 C CA . VAL A 1 267 ? -21.181 9.175 18.654 1.00 95.62 267 VAL A CA 1
ATOM 1999 C C . VAL A 1 267 ? -22.065 10.265 19.225 1.00 95.62 267 VAL A C 1
ATOM 2001 O O . VAL A 1 267 ? -22.812 10.915 18.490 1.00 95.62 267 VAL A O 1
ATOM 2004 N N . THR A 1 268 ? -21.949 10.481 20.531 1.00 92.75 268 THR A N 1
ATOM 2005 C CA . THR A 1 268 ? -22.654 11.543 21.246 1.00 92.75 268 THR A CA 1
ATOM 2006 C C . THR A 1 268 ? -21.955 12.878 21.024 1.00 92.75 268 THR A C 1
ATOM 2008 O O . THR A 1 268 ? -20.767 13.033 21.301 1.00 92.75 268 THR A O 1
ATOM 2011 N N . ASP A 1 269 ? -22.696 13.855 20.518 1.00 90.56 269 ASP A N 1
ATOM 2012 C CA . ASP A 1 269 ? -22.242 15.234 20.425 1.00 90.56 269 ASP A CA 1
ATOM 2013 C C . ASP A 1 269 ? -22.143 15.854 21.827 1.00 90.56 269 ASP A C 1
ATOM 2015 O O . ASP A 1 269 ? -23.123 15.889 22.568 1.00 90.56 269 ASP A O 1
ATOM 2019 N N . ALA A 1 270 ? -20.959 16.343 22.199 1.00 87.81 270 ALA A N 1
ATOM 2020 C CA . ALA A 1 270 ? -20.700 16.825 23.556 1.00 87.81 270 ALA A CA 1
ATOM 2021 C C . ALA A 1 270 ? -21.497 18.089 23.932 1.00 87.81 270 ALA A C 1
ATOM 2023 O O . ALA A 1 270 ? -21.736 18.322 25.112 1.00 87.81 270 ALA A O 1
ATOM 2024 N N . ALA A 1 271 ? -21.899 18.906 22.952 1.00 90.06 271 ALA A N 1
ATOM 2025 C CA . ALA A 1 271 ? -22.620 20.152 23.203 1.00 90.06 271 ALA A CA 1
ATOM 2026 C C . ALA A 1 271 ? -24.138 19.939 23.281 1.00 90.06 271 ALA A C 1
ATOM 2028 O O . ALA A 1 271 ? -24.820 20.597 24.061 1.00 90.06 271 ALA A O 1
ATOM 2029 N N . THR A 1 272 ? -24.671 19.036 22.458 1.00 92.25 272 THR A N 1
ATOM 2030 C CA . THR A 1 272 ? -26.120 18.850 22.279 1.00 92.25 272 THR A CA 1
ATOM 2031 C C . THR A 1 272 ? -26.651 17.540 22.853 1.00 92.25 272 THR A C 1
ATOM 2033 O O . THR A 1 272 ? -27.862 17.375 22.962 1.00 92.25 272 THR A O 1
ATOM 2036 N N . GLY A 1 273 ? -25.778 16.583 23.178 1.00 91.44 273 GLY A N 1
ATOM 2037 C CA . GLY A 1 273 ? -26.159 15.227 23.580 1.00 91.44 273 GLY A CA 1
ATOM 2038 C C . GLY A 1 273 ? -26.731 14.371 22.443 1.00 91.44 273 GLY A C 1
ATOM 2039 O O . GLY A 1 273 ? -27.080 13.213 22.665 1.00 91.44 273 GLY A O 1
ATOM 2040 N N . ALA A 1 274 ? -26.832 14.903 21.220 1.00 93.88 274 ALA A N 1
ATOM 2041 C CA . ALA A 1 274 ? -27.391 14.182 20.084 1.00 93.88 274 ALA A CA 1
ATOM 2042 C C . ALA A 1 274 ? -26.452 13.056 19.630 1.00 93.88 274 ALA A C 1
ATOM 2044 O O . ALA A 1 274 ? -25.262 13.278 19.405 1.00 93.88 274 ALA A O 1
ATOM 2045 N N . VAL A 1 275 ? -26.997 11.856 19.438 1.00 94.56 275 VAL A N 1
ATOM 2046 C CA . VAL A 1 275 ? -26.243 10.699 18.940 1.00 94.56 275 VAL A CA 1
ATOM 2047 C C . VAL A 1 275 ? -26.288 10.674 17.413 1.00 94.56 275 VAL A C 1
ATOM 2049 O O . VAL A 1 275 ? -27.360 10.761 16.814 1.00 94.56 275 VAL A O 1
ATOM 2052 N N . LYS A 1 276 ? -25.122 10.561 16.770 1.00 95.25 276 LYS A N 1
ATOM 2053 C CA . LYS A 1 276 ? -24.984 10.430 15.312 1.00 95.25 276 LYS A CA 1
ATOM 2054 C C . LYS A 1 276 ? -24.084 9.255 14.962 1.00 95.25 276 LYS A C 1
ATOM 2056 O O . LYS A 1 276 ? -23.040 9.074 15.581 1.00 95.25 276 LYS A O 1
ATOM 2061 N N . GLU A 1 277 ? -24.437 8.533 13.907 1.00 97.06 277 GLU A N 1
ATOM 2062 C CA . GLU A 1 277 ? -23.571 7.503 13.339 1.00 97.06 277 GLU A CA 1
ATOM 2063 C C . GLU A 1 277 ? -22.376 8.143 12.631 1.00 97.06 277 GLU A C 1
ATOM 2065 O O . GLU A 1 277 ? -22.528 8.934 11.695 1.00 97.06 277 GLU A O 1
ATOM 2070 N N . LYS A 1 278 ? -21.170 7.793 13.076 1.00 98.12 278 LYS A N 1
ATOM 2071 C CA . LYS A 1 278 ? -19.910 8.196 12.445 1.00 98.12 278 LYS A CA 1
ATOM 2072 C C . LYS A 1 278 ? -18.994 6.994 12.315 1.00 98.12 278 LYS A C 1
ATOM 2074 O O . LYS A 1 278 ? -19.101 6.039 13.071 1.00 98.12 278 LYS A O 1
ATOM 2079 N N . ILE A 1 279 ? -18.070 7.052 11.366 1.00 98.75 279 ILE A N 1
ATOM 2080 C CA . ILE A 1 279 ? -17.088 5.985 11.175 1.00 98.75 279 ILE A CA 1
ATOM 2081 C C . ILE A 1 279 ? -16.017 6.091 12.259 1.00 98.75 279 ILE A C 1
ATOM 2083 O O . ILE A 1 279 ? -15.461 7.166 12.467 1.00 98.75 279 ILE A O 1
ATOM 2087 N N . THR A 1 280 ? -15.681 4.969 12.882 1.00 98.88 280 THR A N 1
ATOM 2088 C CA . THR A 1 280 ? -14.537 4.781 13.779 1.00 98.88 280 THR A CA 1
ATOM 2089 C C . THR A 1 280 ? -13.598 3.742 13.173 1.00 98.88 280 THR A C 1
ATOM 2091 O O . THR A 1 280 ? -14.045 2.806 12.508 1.00 98.88 280 THR A O 1
ATOM 2094 N N . ALA A 1 281 ? -12.292 3.944 13.350 1.00 98.94 281 ALA A N 1
ATOM 2095 C CA . ALA A 1 281 ? -11.273 2.983 12.950 1.00 98.94 281 ALA A CA 1
ATOM 2096 C C . ALA A 1 281 ? -10.878 2.121 14.155 1.00 98.94 281 ALA A C 1
ATOM 2098 O O . ALA A 1 281 ? -10.764 2.630 15.269 1.00 98.94 281 ALA A O 1
ATOM 2099 N N . PHE A 1 282 ? -10.638 0.836 13.923 1.00 98.94 282 PHE A N 1
ATOM 2100 C CA . PHE A 1 282 ? -10.271 -0.136 14.946 1.00 98.94 282 PHE A CA 1
ATOM 2101 C C . PHE A 1 282 ? -9.071 -0.957 14.494 1.00 98.94 282 PHE A C 1
ATOM 2103 O O . PHE A 1 282 ? -8.969 -1.300 13.317 1.00 98.94 282 PHE A O 1
ATOM 2110 N N . VAL A 1 283 ? -8.208 -1.325 15.435 1.00 98.94 283 VAL A N 1
ATOM 2111 C CA . VAL A 1 283 ? -7.282 -2.447 15.269 1.00 98.94 283 VAL A CA 1
ATOM 2112 C C . VAL A 1 283 ? -8.005 -3.709 15.731 1.00 98.94 283 VAL A C 1
ATOM 2114 O O . VAL A 1 283 ? -8.338 -3.841 16.904 1.00 98.94 283 VAL A O 1
ATOM 2117 N N . VAL A 1 284 ? -8.276 -4.639 14.826 1.00 98.94 284 VAL A N 1
ATOM 2118 C CA . VAL A 1 284 ? -8.966 -5.897 15.136 1.00 98.94 284 VAL A CA 1
ATOM 2119 C C . VAL A 1 284 ? -7.980 -7.041 14.970 1.00 98.94 284 VAL A C 1
ATOM 2121 O O . VAL A 1 284 ? -7.327 -7.140 13.934 1.00 98.94 284 VAL A O 1
ATOM 2124 N N . GLU A 1 285 ? -7.862 -7.893 15.983 1.00 98.88 285 GLU A N 1
ATOM 2125 C CA . GLU A 1 285 ? -7.097 -9.133 15.882 1.00 98.88 285 GLU A CA 1
ATOM 2126 C C . GLU A 1 285 ? -8.026 -10.262 15.428 1.00 98.88 285 GLU A C 1
ATOM 2128 O O . GLU A 1 285 ? -9.154 -10.376 15.913 1.00 98.88 285 GLU A O 1
ATOM 2133 N N . ARG A 1 286 ? -7.555 -11.140 14.537 1.00 98.75 286 ARG A N 1
ATOM 2134 C CA . ARG A 1 286 ? -8.297 -12.352 14.147 1.00 98.75 286 ARG A CA 1
ATOM 2135 C C . ARG A 1 286 ? -8.660 -13.208 15.365 1.00 98.75 286 ARG A C 1
ATOM 2137 O O . ARG A 1 286 ? -9.736 -13.800 15.418 1.00 98.75 286 ARG A O 1
ATOM 2144 N N . SER A 1 287 ? -7.764 -13.238 16.350 1.00 98.56 287 SER A N 1
ATOM 2145 C CA . SER A 1 287 ? -7.876 -13.984 17.607 1.00 98.56 287 SER A CA 1
ATOM 2146 C C . SER A 1 287 ? -9.016 -13.519 18.520 1.00 98.56 287 SER A C 1
ATOM 2148 O O . SER A 1 287 ? -9.379 -14.259 19.431 1.00 98.56 287 SER A O 1
ATOM 2150 N N . PHE A 1 288 ? -9.624 -12.350 18.280 1.00 98.75 288 PHE A N 1
ATOM 2151 C CA . PHE A 1 288 ? -10.780 -11.882 19.057 1.00 98.75 288 PHE A CA 1
ATOM 2152 C C . PHE A 1 288 ? -12.042 -12.735 18.849 1.00 98.75 288 PHE A C 1
ATOM 2154 O O . PHE A 1 288 ? -13.008 -12.584 19.595 1.00 98.75 288 PHE A O 1
ATOM 2161 N N . GLY A 1 289 ? -12.027 -13.661 17.883 1.00 98.00 289 GLY A N 1
ATOM 2162 C CA . GLY A 1 289 ? -13.157 -14.534 17.576 1.00 98.00 289 GLY A CA 1
ATOM 2163 C C . GLY A 1 289 ? -14.203 -13.834 16.710 1.00 98.00 289 GLY A C 1
ATOM 2164 O O . GLY A 1 289 ? -14.254 -12.611 16.640 1.00 98.00 289 GLY A O 1
ATOM 2165 N N . GLY A 1 290 ? -15.004 -14.616 15.981 1.00 98.38 290 GLY A N 1
ATOM 2166 C CA . GLY A 1 290 ? -16.002 -14.076 15.046 1.00 98.38 290 GLY A CA 1
ATOM 2167 C C . GLY A 1 290 ? -15.422 -13.456 13.764 1.00 98.38 290 GLY A C 1
ATOM 2168 O O . GLY A 1 290 ? -16.163 -12.855 12.992 1.00 98.38 290 GLY A O 1
ATOM 2169 N N . VAL A 1 291 ? -14.112 -13.594 13.516 1.00 98.88 291 VAL A N 1
ATOM 2170 C CA . VAL A 1 291 ? -13.438 -13.106 12.301 1.00 98.88 291 VAL A CA 1
ATOM 2171 C C . VAL A 1 291 ? -13.167 -14.270 11.350 1.00 98.88 291 VAL A C 1
ATOM 2173 O O . VAL A 1 291 ? -12.318 -15.122 11.619 1.00 98.88 291 VAL A O 1
ATOM 2176 N N . THR A 1 292 ? -13.840 -14.290 10.203 1.00 98.88 292 THR A N 1
ATOM 2177 C CA . THR A 1 292 ? -13.644 -15.299 9.145 1.00 98.88 292 THR A CA 1
ATOM 2178 C C . THR A 1 292 ? -13.379 -14.629 7.798 1.00 98.88 292 THR A C 1
ATOM 2180 O O . THR A 1 292 ? -13.429 -13.405 7.683 1.00 98.88 292 THR A O 1
ATOM 2183 N N . HIS A 1 293 ? -13.030 -15.404 6.774 1.00 98.88 293 HIS A N 1
ATOM 2184 C CA . HIS A 1 293 ? -12.785 -14.877 5.434 1.00 98.88 293 HIS A CA 1
ATOM 2185 C C . HIS A 1 293 ? -13.295 -15.832 4.356 1.00 98.88 293 HIS A C 1
ATOM 2187 O O . HIS A 1 293 ? -13.391 -17.041 4.573 1.00 98.88 293 HIS A O 1
ATOM 2193 N N . GLY A 1 294 ? -13.599 -15.276 3.186 1.00 98.69 294 GLY A N 1
ATOM 2194 C CA . GLY A 1 294 ? -13.932 -16.043 1.990 1.00 98.69 294 GLY A CA 1
ATOM 2195 C C . GLY A 1 294 ? -12.703 -16.709 1.352 1.00 98.69 294 GLY A C 1
ATOM 2196 O O . GLY A 1 294 ? -11.564 -16.501 1.798 1.00 98.69 294 GLY A O 1
ATOM 2197 N N . PRO A 1 295 ? -12.906 -17.512 0.293 1.00 98.62 295 PRO A N 1
ATOM 2198 C CA . PRO A 1 295 ? -11.803 -18.020 -0.514 1.00 98.62 295 PRO A CA 1
ATOM 2199 C C . PRO A 1 295 ? -11.077 -16.873 -1.246 1.00 98.62 295 PRO A C 1
ATOM 2201 O O . PRO A 1 295 ? -11.658 -15.805 -1.449 1.00 98.62 295 PRO A O 1
ATOM 2204 N N . PRO A 1 296 ? -9.817 -17.073 -1.677 1.00 98.69 296 PRO A N 1
ATOM 2205 C CA . PRO A 1 296 ? -9.138 -16.120 -2.547 1.00 98.69 296 PRO A CA 1
ATOM 2206 C C . PRO A 1 296 ? -9.894 -15.904 -3.866 1.00 98.69 296 PRO A C 1
ATOM 2208 O O . PRO A 1 296 ? -10.217 -16.858 -4.575 1.00 98.69 296 PRO A O 1
ATOM 2211 N N . GLU A 1 297 ? -10.128 -14.642 -4.210 1.00 98.69 297 GLU A N 1
ATOM 2212 C CA . GLU A 1 297 ? -10.819 -14.229 -5.430 1.00 98.69 297 GLU A CA 1
ATOM 2213 C C . GLU A 1 297 ? -9.971 -14.487 -6.681 1.00 98.69 297 GLU A C 1
ATOM 2215 O O . GLU A 1 297 ? -8.799 -14.087 -6.758 1.00 98.69 297 GLU A O 1
ATOM 2220 N N . LYS A 1 298 ? -10.597 -15.081 -7.705 1.00 98.69 298 LYS A N 1
ATOM 2221 C CA . LYS A 1 298 ? -10.008 -15.216 -9.043 1.00 98.69 298 LYS A CA 1
ATOM 2222 C C . LYS A 1 298 ? -10.064 -13.870 -9.764 1.00 98.69 298 LYS A C 1
ATOM 2224 O O . LYS A 1 298 ? -11.123 -13.259 -9.883 1.00 98.69 298 LYS A O 1
ATOM 2229 N N . LYS A 1 299 ? -8.922 -13.411 -10.277 1.00 98.75 299 LYS A N 1
ATOM 2230 C CA . LYS A 1 299 ? -8.770 -12.085 -10.897 1.00 98.75 299 LYS A CA 1
ATOM 2231 C C . LYS A 1 299 ? -7.790 -12.105 -12.069 1.00 98.75 299 LYS A C 1
ATOM 2233 O O . LYS A 1 299 ? -7.001 -13.033 -12.221 1.00 98.75 299 LYS A O 1
ATOM 2238 N N . MET A 1 300 ? -7.854 -11.067 -12.905 1.00 98.75 300 MET A N 1
ATOM 2239 C CA . MET A 1 300 ? -7.080 -10.961 -14.151 1.00 98.75 300 MET A CA 1
ATOM 2240 C C . MET A 1 300 ? -5.558 -10.993 -13.933 1.00 98.75 300 MET A C 1
ATOM 2242 O O . MET A 1 300 ? -4.849 -11.653 -14.687 1.00 98.75 300 MET A O 1
ATOM 2246 N N . GLY A 1 301 ? -5.061 -10.271 -12.930 1.00 98.56 301 GLY A N 1
ATOM 2247 C CA . GLY A 1 301 ? -3.633 -10.100 -12.653 1.00 98.56 301 GLY A CA 1
ATOM 2248 C C . GLY A 1 301 ? -3.380 -9.895 -11.165 1.00 98.56 301 GLY A C 1
ATOM 2249 O O . GLY A 1 301 ? -4.308 -10.044 -10.367 1.00 98.56 301 GLY A O 1
ATOM 2250 N N . ILE A 1 302 ? -2.126 -9.588 -10.797 1.00 98.62 302 ILE A N 1
ATOM 2251 C CA . ILE A 1 302 ? -1.637 -9.575 -9.399 1.00 98.62 302 ILE A CA 1
ATOM 2252 C C . ILE A 1 302 ? -2.126 -10.804 -8.617 1.00 98.62 302 ILE A C 1
ATOM 2254 O O . ILE A 1 302 ? -2.484 -10.712 -7.443 1.00 98.62 302 ILE A O 1
ATOM 2258 N N . LYS A 1 303 ? -2.195 -11.961 -9.291 1.00 98.88 303 LYS A N 1
ATOM 2259 C CA . LYS A 1 303 ? -2.864 -13.159 -8.773 1.00 98.88 303 LYS A CA 1
ATOM 2260 C C . LYS A 1 303 ? -2.203 -13.686 -7.509 1.00 98.88 303 LYS A C 1
ATOM 2262 O O . LYS A 1 303 ? -2.902 -14.180 -6.638 1.00 98.88 303 LYS A O 1
ATOM 2267 N N . ALA A 1 304 ? -0.890 -13.487 -7.386 1.00 98.75 304 ALA A N 1
ATOM 2268 C CA . ALA A 1 304 ? -0.114 -13.818 -6.199 1.00 98.75 304 ALA A CA 1
ATOM 2269 C C . ALA A 1 304 ? -0.566 -13.083 -4.925 1.00 98.75 304 ALA A C 1
ATOM 2271 O O . ALA A 1 304 ? -0.332 -13.566 -3.817 1.00 98.75 304 ALA A O 1
ATOM 2272 N N . SER A 1 305 ? -1.199 -11.914 -5.063 1.00 98.81 305 SER A N 1
ATOM 2273 C CA . SER A 1 305 ? -1.730 -11.176 -3.922 1.00 98.81 305 SER A CA 1
ATOM 2274 C C . SER A 1 305 ? -3.069 -11.757 -3.493 1.00 98.81 305 SER A C 1
ATOM 2276 O O . SER A 1 305 ? -4.007 -11.839 -4.290 1.00 98.81 305 SER A O 1
ATOM 2278 N N . ASN A 1 306 ? -3.186 -12.141 -2.223 1.00 98.88 306 ASN A N 1
ATOM 2279 C CA . ASN A 1 306 ? -4.454 -12.607 -1.679 1.00 98.88 306 ASN A CA 1
ATOM 2280 C C . ASN A 1 306 ? -5.495 -11.480 -1.720 1.00 98.88 306 ASN A C 1
ATOM 2282 O O . ASN A 1 306 ? -5.212 -10.348 -1.337 1.00 98.88 306 ASN A O 1
ATOM 2286 N N . THR A 1 307 ? -6.709 -11.806 -2.149 1.00 98.94 307 THR A N 1
ATOM 2287 C CA . THR A 1 307 ? -7.867 -10.911 -2.122 1.00 98.94 307 THR A CA 1
ATOM 2288 C C . THR A 1 307 ? -9.045 -11.739 -1.651 1.00 98.94 307 THR A C 1
ATOM 2290 O O . THR A 1 307 ? -9.329 -12.753 -2.276 1.00 98.94 307 THR A O 1
ATOM 2293 N N . ALA A 1 308 ? -9.694 -11.358 -0.558 1.00 98.88 308 ALA A N 1
ATOM 2294 C CA . ALA A 1 308 ? -10.801 -12.129 -0.002 1.00 98.88 308 ALA A CA 1
ATOM 2295 C C . ALA A 1 308 ? -11.871 -11.209 0.589 1.00 98.88 308 ALA A C 1
ATOM 2297 O O . ALA A 1 308 ? -11.597 -10.058 0.944 1.00 98.88 308 ALA A O 1
ATOM 2298 N N . GLU A 1 309 ? -13.085 -11.731 0.727 1.00 98.88 309 GLU A N 1
ATOM 2299 C CA . GLU A 1 309 ? -14.039 -11.183 1.687 1.00 98.88 309 GLU A CA 1
ATOM 2300 C C . GLU A 1 309 ? -13.567 -11.452 3.121 1.00 98.88 309 GLU A C 1
ATOM 2302 O O . GLU A 1 309 ? -12.913 -12.462 3.385 1.00 98.88 309 GLU A O 1
ATOM 2307 N N . VAL A 1 310 ? -13.907 -10.561 4.050 1.00 98.94 310 VAL A N 1
ATOM 2308 C CA . VAL A 1 310 ? -13.660 -10.728 5.490 1.00 98.94 310 VAL A CA 1
ATOM 2309 C C . VAL A 1 310 ? -14.958 -10.452 6.233 1.00 98.94 310 VAL A C 1
ATOM 2311 O O . VAL A 1 310 ? -15.561 -9.392 6.054 1.00 98.94 310 VAL A O 1
ATOM 2314 N N . TYR A 1 311 ? -15.384 -11.395 7.065 1.00 98.94 311 TYR A N 1
ATOM 2315 C CA . TYR A 1 311 ? -16.625 -11.311 7.824 1.00 98.94 311 TYR A CA 1
ATOM 2316 C C . TYR A 1 311 ? -16.317 -11.119 9.304 1.00 98.94 311 TYR A C 1
ATOM 2318 O O . TYR A 1 311 ? -15.445 -11.788 9.862 1.00 98.94 311 TYR A O 1
ATOM 2326 N N . PHE A 1 312 ? -17.058 -10.207 9.920 1.00 98.94 312 PHE A N 1
ATOM 2327 C CA . PHE A 1 312 ? -17.023 -9.912 11.342 1.00 98.94 312 PHE A CA 1
ATOM 2328 C C . PHE A 1 312 ? -18.418 -10.202 11.896 1.00 98.94 312 PHE A C 1
ATOM 2330 O O . PHE A 1 312 ? -19.370 -9.510 11.535 1.00 98.94 312 PHE A O 1
ATOM 2337 N N . ASP A 1 313 ? -18.540 -11.228 12.732 1.00 98.81 313 ASP A N 1
ATOM 2338 C CA . ASP A 1 313 ? -19.798 -11.654 13.350 1.00 98.81 313 ASP A CA 1
ATOM 2339 C C . ASP A 1 313 ? -19.653 -11.643 14.874 1.00 98.81 313 ASP A C 1
ATOM 2341 O O . ASP A 1 313 ? -18.921 -12.446 15.454 1.00 98.81 313 ASP A O 1
ATOM 2345 N N . GLY A 1 314 ? -20.289 -10.669 15.524 1.00 98.62 314 GLY A N 1
ATOM 2346 C CA . GLY A 1 314 ? -20.259 -10.524 16.979 1.00 98.62 314 GLY A CA 1
ATOM 2347 C C . GLY A 1 314 ? -18.866 -10.296 17.582 1.00 98.62 314 GLY A C 1
ATOM 2348 O O . GLY A 1 314 ? -18.644 -10.646 18.740 1.00 98.62 314 GLY A O 1
ATOM 2349 N N . VAL A 1 315 ? -17.924 -9.717 16.831 1.00 98.88 315 VAL A N 1
ATOM 2350 C CA . VAL A 1 315 ? -16.519 -9.590 17.256 1.00 98.88 315 VAL A CA 1
ATOM 2351 C C . VAL A 1 315 ? -16.397 -8.594 18.406 1.00 98.88 315 VAL A C 1
ATOM 2353 O O . VAL A 1 315 ? -16.753 -7.424 18.254 1.00 98.88 315 VAL A O 1
ATOM 2356 N N . GLN A 1 316 ? -15.860 -9.030 19.546 1.00 98.81 316 GLN A N 1
ATOM 2357 C CA . GLN A 1 316 ? -15.624 -8.161 20.700 1.00 98.81 316 GLN A CA 1
ATOM 2358 C C . GLN A 1 316 ? -14.272 -7.459 20.571 1.00 98.81 316 GLN A C 1
ATOM 2360 O O . GLN A 1 316 ? -13.224 -8.028 20.861 1.00 98.81 316 GLN A O 1
ATOM 2365 N N . VAL A 1 317 ? -14.297 -6.202 20.136 1.00 98.88 317 VAL A N 1
ATOM 2366 C CA . VAL A 1 317 ? -13.096 -5.375 19.976 1.00 98.88 317 VAL A CA 1
ATOM 2367 C C . VAL A 1 317 ? -12.906 -4.524 21.233 1.00 98.88 317 VAL A C 1
ATOM 2369 O O . VAL A 1 317 ? -13.787 -3.712 21.525 1.00 98.88 317 VAL A O 1
ATOM 2372 N N . PRO A 1 318 ? -11.793 -4.653 21.978 1.00 98.81 318 PRO A N 1
ATOM 2373 C CA . PRO A 1 318 ? -11.544 -3.827 23.158 1.00 98.81 318 PRO A CA 1
ATOM 2374 C C . PRO A 1 318 ? -11.591 -2.325 22.842 1.00 98.81 318 PRO A C 1
ATOM 2376 O O . PRO A 1 318 ? -11.202 -1.891 21.757 1.00 98.81 318 PRO A O 1
ATOM 2379 N N . SER A 1 319 ? -12.072 -1.500 23.770 1.00 98.69 319 SER A N 1
ATOM 2380 C CA . SER A 1 319 ? -12.203 -0.053 23.540 1.00 98.69 319 SER A CA 1
ATOM 2381 C C . SER A 1 319 ? -10.847 0.631 23.336 1.00 98.69 319 SER A C 1
ATOM 2383 O O . SER A 1 319 ? -10.747 1.588 22.571 1.00 98.69 319 SER A O 1
ATOM 2385 N N . GLU A 1 320 ? -9.782 0.112 23.950 1.00 98.69 320 GLU A N 1
ATOM 2386 C CA . GLU A 1 320 ? -8.401 0.557 23.747 1.00 98.69 320 GLU A CA 1
ATOM 2387 C C . GLU A 1 320 ? -7.848 0.236 22.351 1.00 98.69 320 GLU A C 1
ATOM 2389 O O . GLU A 1 320 ? -6.782 0.733 21.989 1.00 98.69 320 GLU A O 1
ATOM 2394 N N . ASN A 1 321 ? -8.559 -0.565 21.552 1.00 98.81 321 ASN A N 1
ATOM 2395 C CA . ASN A 1 321 ? -8.218 -0.866 20.166 1.00 98.81 321 ASN A CA 1
ATOM 2396 C C . ASN A 1 321 ? -8.862 0.105 19.160 1.00 98.81 321 ASN A C 1
ATOM 2398 O O . ASN A 1 321 ? -8.641 -0.033 17.953 1.00 98.81 321 ASN A O 1
ATOM 2402 N N . VAL A 1 322 ? -9.613 1.112 19.621 1.00 98.88 322 VAL A N 1
ATOM 2403 C CA . VAL A 1 322 ? -9.971 2.262 18.781 1.00 98.88 322 VAL A CA 1
ATOM 2404 C C . VAL A 1 322 ? -8.690 2.952 18.311 1.00 98.88 322 VAL A C 1
ATOM 2406 O O . VAL A 1 322 ? -7.784 3.236 19.095 1.00 98.88 322 VAL A O 1
ATOM 2409 N N . LEU A 1 323 ? -8.610 3.222 17.013 1.00 98.75 323 LEU A N 1
ATOM 2410 C CA . LEU A 1 323 ? -7.458 3.843 16.383 1.00 98.75 323 LEU A CA 1
ATOM 2411 C C . LEU A 1 323 ? -7.763 5.306 16.044 1.00 98.75 323 LEU A C 1
ATOM 2413 O O . LEU A 1 323 ? -8.555 5.601 15.146 1.00 98.75 323 LEU A O 1
ATOM 2417 N N . GLY A 1 324 ? -7.101 6.224 16.747 1.00 98.25 324 GLY A N 1
ATOM 2418 C CA . GLY A 1 324 ? -7.450 7.642 16.727 1.00 98.25 324 GLY A CA 1
ATOM 2419 C C . GLY A 1 324 ? -8.639 7.937 17.646 1.00 98.25 324 GLY A C 1
ATOM 2420 O O . GLY A 1 324 ? -8.706 7.430 18.761 1.00 98.25 324 GLY A O 1
ATOM 2421 N N . GLU A 1 325 ? -9.570 8.773 17.190 1.00 97.50 325 GLU A N 1
ATOM 2422 C CA . GLU A 1 325 ? -10.743 9.183 17.974 1.00 97.50 325 GLU A CA 1
ATOM 2423 C C . GLU A 1 325 ? -12.010 8.439 17.533 1.00 97.50 325 GLU A C 1
ATOM 2425 O O . GLU A 1 325 ? -12.215 8.174 16.342 1.00 97.50 325 GLU A O 1
ATOM 2430 N N . VAL A 1 326 ? -12.911 8.175 18.484 1.00 98.19 326 VAL A N 1
ATOM 2431 C CA . VAL A 1 326 ? -14.259 7.665 18.193 1.00 98.19 326 VAL A CA 1
ATOM 2432 C C . VAL A 1 326 ? -15.001 8.668 17.297 1.00 98.19 326 VAL A C 1
ATOM 2434 O O . VAL A 1 326 ? -15.076 9.860 17.588 1.00 98.19 326 VAL A O 1
ATOM 2437 N N . GLY A 1 327 ? -15.526 8.197 16.167 1.00 97.75 327 GLY A N 1
ATOM 2438 C CA . GLY A 1 327 ? -16.147 9.013 15.120 1.00 97.75 327 GLY A CA 1
ATOM 2439 C C . GLY A 1 327 ? -15.176 9.707 14.161 1.00 97.75 327 GLY A C 1
ATOM 2440 O O . GLY A 1 327 ? -15.624 10.360 13.216 1.00 97.75 327 GLY A O 1
ATOM 2441 N N . GLY A 1 328 ? -13.864 9.578 14.382 1.00 97.88 328 GLY A N 1
ATOM 2442 C CA . GLY A 1 328 ? -12.799 10.147 13.550 1.00 97.88 328 GLY A CA 1
ATOM 2443 C C . GLY A 1 328 ? -12.278 9.210 12.452 1.00 97.88 328 GLY A C 1
ATOM 2444 O O . GLY A 1 328 ? -11.351 9.561 11.720 1.00 97.88 328 GLY A O 1
ATOM 2445 N N . GLY A 1 329 ? -12.860 8.022 12.297 1.00 98.44 329 GLY A N 1
ATOM 2446 C CA . GLY A 1 329 ? -12.363 6.950 11.433 1.00 98.44 329 GLY A CA 1
ATOM 2447 C C . GLY A 1 329 ? -12.344 7.282 9.939 1.00 98.44 329 GLY A C 1
ATOM 2448 O O . GLY A 1 329 ? -11.435 6.847 9.237 1.00 98.44 329 GLY A O 1
ATOM 2449 N N . PHE A 1 330 ? -13.268 8.110 9.437 1.00 97.94 330 PHE A N 1
ATOM 2450 C CA . PHE A 1 330 ? -13.220 8.552 8.032 1.00 97.94 330 PHE A CA 1
ATOM 2451 C C . PHE A 1 330 ? -11.960 9.383 7.744 1.00 97.94 330 PHE A C 1
ATOM 2453 O O . PHE A 1 330 ? -11.285 9.184 6.734 1.00 97.94 330 PHE A O 1
ATOM 2460 N N . LYS A 1 331 ? -11.592 10.277 8.673 1.00 98.19 331 LYS A N 1
ATOM 2461 C CA . LYS A 1 331 ? -10.349 11.052 8.592 1.00 98.19 331 LYS A CA 1
ATOM 2462 C C . LYS A 1 331 ? -9.140 10.114 8.627 1.00 98.19 331 LYS A C 1
ATOM 2464 O O . LYS A 1 331 ? -8.257 10.249 7.784 1.00 98.19 331 LYS A O 1
ATOM 2469 N N . VAL A 1 332 ? -9.125 9.137 9.537 1.00 98.69 332 VAL A N 1
ATOM 2470 C CA . VAL A 1 332 ? -8.064 8.115 9.607 1.00 98.69 332 VAL A CA 1
ATOM 2471 C C . VAL A 1 332 ? -7.900 7.393 8.263 1.00 98.69 332 VAL A C 1
ATOM 2473 O O . VAL A 1 332 ? -6.785 7.341 7.743 1.00 98.69 332 VAL A O 1
ATOM 2476 N N . ALA A 1 333 ? -8.993 6.925 7.649 1.00 98.19 333 ALA A N 1
ATOM 2477 C CA . ALA A 1 333 ? -8.964 6.253 6.347 1.00 98.19 333 ALA A CA 1
ATOM 2478 C C . ALA A 1 333 ? -8.332 7.130 5.253 1.00 98.19 333 ALA A C 1
ATOM 2480 O O . ALA A 1 333 ? -7.398 6.707 4.571 1.00 98.19 333 ALA A O 1
ATOM 2481 N N . VAL A 1 334 ? -8.801 8.375 5.111 1.00 97.56 334 VAL A N 1
ATOM 2482 C CA . VAL A 1 334 ? -8.300 9.307 4.088 1.00 97.56 334 VAL A CA 1
ATOM 2483 C C . VAL A 1 334 ? -6.824 9.637 4.309 1.00 97.56 334 VAL A C 1
ATOM 2485 O O . VAL A 1 334 ? -6.059 9.673 3.345 1.00 97.56 334 VAL A O 1
ATOM 2488 N N . HIS A 1 335 ? -6.391 9.833 5.556 1.00 98.50 335 HIS A N 1
ATOM 2489 C CA . HIS A 1 335 ? -4.985 10.096 5.858 1.00 98.50 335 HIS A CA 1
ATOM 2490 C C . HIS A 1 335 ? -4.082 8.897 5.554 1.00 98.50 335 HIS A C 1
ATOM 2492 O O . HIS A 1 335 ? -3.006 9.103 4.995 1.00 98.50 335 HIS A O 1
ATOM 2498 N N . ILE A 1 336 ? -4.508 7.668 5.866 1.00 98.69 336 ILE A N 1
ATOM 2499 C CA . ILE A 1 336 ? -3.768 6.446 5.515 1.00 98.69 336 ILE A CA 1
ATOM 2500 C C . ILE A 1 336 ? -3.615 6.341 3.993 1.00 98.69 336 ILE A C 1
ATOM 2502 O O . ILE A 1 336 ? -2.497 6.224 3.490 1.00 98.69 336 ILE A O 1
ATOM 2506 N N . LEU A 1 337 ? -4.724 6.456 3.253 1.00 98.31 337 LEU A N 1
ATOM 2507 C CA . LEU A 1 337 ? -4.730 6.356 1.790 1.00 98.31 337 LEU A CA 1
ATOM 2508 C C . LEU A 1 337 ? -3.920 7.470 1.123 1.00 98.31 337 LEU A C 1
ATOM 2510 O O . LEU A 1 337 ? -3.296 7.235 0.093 1.00 98.31 337 LEU A O 1
ATOM 2514 N N . ASN A 1 338 ? -3.934 8.681 1.683 1.00 98.31 338 ASN A N 1
ATOM 2515 C CA . ASN A 1 338 ? -3.119 9.786 1.193 1.00 98.31 338 ASN A CA 1
ATOM 2516 C C . ASN A 1 338 ? -1.630 9.558 1.489 1.00 98.31 338 ASN A C 1
ATOM 2518 O O . ASN A 1 338 ? -0.799 9.751 0.608 1.00 98.31 338 ASN A O 1
ATOM 2522 N N . ASN A 1 339 ? -1.291 9.107 2.702 1.00 98.00 339 ASN A N 1
ATOM 2523 C CA . ASN A 1 339 ? 0.089 8.834 3.098 1.00 98.00 33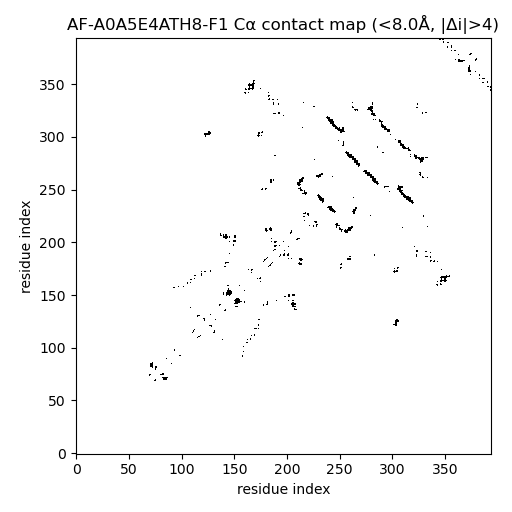9 ASN A CA 1
ATOM 2524 C C . ASN A 1 339 ? 0.723 7.717 2.256 1.00 98.00 339 ASN A C 1
ATOM 2526 O O . ASN A 1 339 ? 1.869 7.856 1.855 1.00 98.00 339 ASN A O 1
ATOM 2530 N N . GLY A 1 340 ? -0.008 6.643 1.948 1.00 95.25 340 GLY A N 1
ATOM 2531 C CA . GLY A 1 340 ? 0.504 5.547 1.117 1.00 95.25 340 GLY A CA 1
ATOM 2532 C C . GLY A 1 340 ? 0.563 5.853 -0.386 1.00 95.25 340 GLY A C 1
ATOM 2533 O O . GLY A 1 340 ? 1.180 5.099 -1.135 1.00 95.25 340 GLY A O 1
ATOM 2534 N N . ARG A 1 341 ? -0.064 6.943 -0.852 1.00 98.50 341 ARG A N 1
ATOM 2535 C CA . ARG A 1 341 ? -0.338 7.169 -2.282 1.00 98.50 341 ARG A CA 1
ATOM 2536 C C . ARG A 1 341 ? 0.915 7.332 -3.140 1.00 98.50 341 ARG A C 1
ATOM 2538 O O . ARG A 1 341 ? 0.937 6.837 -4.262 1.00 98.50 341 ARG A O 1
ATOM 2545 N N . PHE A 1 342 ? 1.957 7.977 -2.612 1.00 98.56 342 PHE A N 1
ATOM 2546 C CA . PHE A 1 342 ? 3.220 8.164 -3.339 1.00 98.56 342 PHE A CA 1
ATOM 2547 C C . PHE A 1 342 ? 3.909 6.827 -3.660 1.00 98.56 342 PHE A C 1
ATOM 2549 O O . PHE A 1 342 ? 4.568 6.706 -4.689 1.00 98.56 342 PHE A O 1
ATOM 2556 N N . GLY A 1 343 ? 3.713 5.803 -2.817 1.00 98.00 343 GLY A N 1
ATOM 2557 C CA . GLY A 1 343 ? 4.319 4.485 -3.000 1.00 98.00 343 GLY A CA 1
ATOM 2558 C C . GLY A 1 343 ? 3.868 3.797 -4.289 1.00 98.00 343 GLY A C 1
ATOM 2559 O O . GLY A 1 343 ? 4.647 3.064 -4.891 1.00 98.00 343 GLY A O 1
ATOM 2560 N N . MET A 1 344 ? 2.648 4.078 -4.765 1.00 98.44 344 MET A N 1
ATOM 2561 C CA . MET A 1 344 ? 2.158 3.550 -6.040 1.00 98.44 344 MET A CA 1
ATOM 2562 C C . MET A 1 344 ? 2.936 4.126 -7.226 1.00 98.44 344 MET A C 1
ATOM 2564 O O . MET A 1 344 ? 3.356 3.362 -8.089 1.00 98.44 344 MET A O 1
ATOM 2568 N N . ALA A 1 345 ? 3.160 5.444 -7.256 1.00 98.69 345 ALA A N 1
ATOM 2569 C CA . ALA A 1 345 ? 3.944 6.082 -8.314 1.00 98.69 345 ALA A CA 1
ATOM 2570 C C . ALA A 1 345 ? 5.385 5.548 -8.327 1.00 98.69 345 ALA A C 1
ATOM 2572 O O . ALA A 1 345 ? 5.854 5.115 -9.373 1.00 98.69 345 ALA A O 1
ATOM 2573 N N . ALA A 1 346 ? 6.025 5.448 -7.155 1.00 98.75 346 ALA A N 1
ATOM 2574 C CA . ALA A 1 346 ? 7.369 4.880 -7.023 1.00 98.75 346 ALA A CA 1
ATOM 2575 C C . ALA A 1 346 ? 7.452 3.423 -7.520 1.00 98.75 346 ALA A C 1
ATOM 2577 O O . ALA A 1 346 ? 8.343 3.064 -8.286 1.00 98.75 346 ALA A O 1
ATOM 2578 N N . THR A 1 347 ? 6.482 2.586 -7.140 1.00 98.75 347 THR A N 1
ATOM 2579 C CA . THR A 1 347 ? 6.411 1.186 -7.589 1.00 98.75 347 THR A CA 1
ATOM 2580 C C . THR A 1 347 ? 6.242 1.106 -9.113 1.00 98.75 347 THR A C 1
ATOM 2582 O O . THR A 1 347 ? 6.965 0.377 -9.791 1.00 98.75 347 THR A O 1
ATOM 2585 N N . LEU A 1 348 ? 5.316 1.888 -9.679 1.00 98.88 348 LEU A N 1
ATOM 2586 C CA . LEU A 1 348 ? 5.032 1.879 -11.116 1.00 98.88 348 LEU A CA 1
ATOM 2587 C C . LEU A 1 348 ? 6.151 2.505 -11.955 1.00 98.88 348 LEU A C 1
ATOM 2589 O O . LEU A 1 348 ? 6.333 2.094 -13.102 1.00 98.88 348 LEU A O 1
ATOM 2593 N N . ALA A 1 349 ? 6.927 3.443 -11.407 1.00 98.88 349 ALA A N 1
ATOM 2594 C CA . ALA A 1 349 ? 8.144 3.932 -12.045 1.00 98.88 349 ALA A CA 1
ATOM 2595 C C . ALA A 1 349 ? 9.117 2.773 -12.320 1.00 98.88 349 ALA A C 1
ATOM 2597 O O . ALA A 1 349 ? 9.584 2.622 -13.451 1.00 98.88 349 ALA A O 1
ATOM 2598 N N . GLY A 1 350 ? 9.320 1.885 -11.341 1.00 98.81 350 GLY A N 1
ATOM 2599 C CA . GLY A 1 350 ? 10.107 0.660 -11.504 1.00 98.81 350 GLY A CA 1
ATOM 2600 C C . GLY A 1 350 ? 9.527 -0.292 -12.549 1.00 98.81 350 GLY A C 1
ATOM 2601 O O . GLY A 1 350 ? 10.247 -0.769 -13.429 1.00 98.81 350 GLY A O 1
ATOM 2602 N N . THR A 1 351 ? 8.207 -0.509 -12.533 1.00 98.88 351 THR A N 1
ATOM 2603 C CA . THR A 1 351 ? 7.524 -1.315 -13.562 1.00 98.88 351 THR A CA 1
ATOM 2604 C C . THR A 1 351 ? 7.781 -0.765 -14.965 1.00 98.88 351 THR A C 1
ATOM 2606 O O . THR A 1 351 ? 8.120 -1.513 -15.884 1.00 98.88 351 THR A O 1
ATOM 2609 N N . MET A 1 352 ? 7.647 0.550 -15.148 1.00 98.88 352 MET A N 1
ATOM 2610 C CA . MET A 1 352 ? 7.880 1.190 -16.440 1.00 98.88 352 MET A CA 1
ATOM 2611 C C . MET A 1 352 ? 9.336 1.074 -16.883 1.00 98.88 352 MET A C 1
ATOM 2613 O O . MET A 1 352 ? 9.562 0.784 -18.057 1.00 98.88 352 MET A O 1
ATOM 2617 N N . LYS A 1 353 ? 10.312 1.206 -15.974 1.00 98.81 353 LYS A N 1
ATOM 2618 C CA . LYS A 1 353 ? 11.731 0.965 -16.285 1.00 98.81 353 LYS A CA 1
ATOM 2619 C C . LYS A 1 353 ? 11.958 -0.450 -16.822 1.00 98.81 353 LYS A C 1
ATOM 2621 O O . LYS A 1 353 ? 12.545 -0.597 -17.892 1.00 98.81 353 LYS A O 1
ATOM 2626 N N . ALA A 1 354 ? 11.419 -1.483 -16.166 1.00 98.62 354 ALA A N 1
ATOM 2627 C CA . ALA A 1 354 ? 11.511 -2.862 -16.665 1.00 98.62 354 ALA A CA 1
ATOM 2628 C C . ALA A 1 354 ? 10.872 -3.036 -18.052 1.00 98.62 354 ALA A C 1
ATOM 2630 O O . ALA A 1 354 ? 11.436 -3.702 -18.925 1.00 98.62 354 ALA A O 1
ATOM 2631 N N . MET A 1 355 ? 9.694 -2.443 -18.274 1.00 98.75 355 MET A N 1
ATOM 2632 C CA . MET A 1 355 ? 8.997 -2.542 -19.561 1.00 98.75 355 MET A CA 1
ATOM 2633 C C . MET A 1 355 ? 9.737 -1.806 -20.680 1.00 98.75 355 MET A C 1
ATOM 2635 O O . MET A 1 355 ? 9.800 -2.313 -21.801 1.00 98.75 355 MET A O 1
ATOM 2639 N N . ILE A 1 356 ? 10.335 -0.649 -20.384 1.00 98.88 356 ILE A N 1
ATOM 2640 C CA . ILE A 1 356 ? 11.189 0.085 -21.322 1.00 98.88 356 ILE A CA 1
ATOM 2641 C C . ILE A 1 356 ? 12.407 -0.757 -21.685 1.00 98.88 356 ILE A C 1
ATOM 2643 O O . ILE A 1 356 ? 12.655 -0.938 -22.873 1.00 98.88 356 ILE A O 1
ATOM 2647 N N . SER A 1 357 ? 13.108 -1.343 -20.710 1.00 98.75 357 SER A N 1
ATOM 2648 C CA . SER A 1 357 ? 14.267 -2.205 -20.979 1.00 98.75 357 SER A CA 1
ATOM 2649 C C . SER A 1 357 ? 13.916 -3.366 -21.914 1.00 98.75 357 SER A C 1
ATOM 2651 O O . SER A 1 357 ? 14.615 -3.594 -22.899 1.00 98.75 357 SER A O 1
ATOM 2653 N N . LYS A 1 358 ? 12.783 -4.047 -21.685 1.00 98.81 358 LYS A N 1
ATOM 2654 C CA . LYS A 1 358 ? 12.298 -5.124 -22.571 1.00 98.81 358 LYS A CA 1
ATOM 2655 C C . LYS A 1 358 ? 11.945 -4.620 -23.975 1.00 98.81 358 LYS A C 1
ATOM 2657 O O . LYS A 1 358 ? 12.254 -5.279 -24.966 1.00 98.81 358 LYS A O 1
ATOM 2662 N N . ALA A 1 359 ? 11.286 -3.466 -24.080 1.00 98.88 359 ALA A N 1
ATOM 2663 C CA . ALA A 1 359 ? 10.904 -2.893 -25.368 1.00 98.88 359 ALA A CA 1
ATOM 2664 C C . ALA A 1 359 ? 12.121 -2.423 -26.179 1.00 98.88 359 ALA A C 1
ATOM 2666 O O . ALA A 1 359 ? 12.172 -2.647 -27.389 1.00 98.88 359 ALA A O 1
ATOM 2667 N N . VAL A 1 360 ? 13.100 -1.804 -25.514 1.00 98.88 360 VAL A N 1
ATOM 2668 C CA . VAL A 1 360 ? 14.363 -1.365 -26.116 1.00 98.88 360 VAL A CA 1
ATOM 2669 C C . VAL A 1 360 ? 15.167 -2.566 -26.597 1.00 98.88 360 VAL A C 1
ATOM 2671 O O . VAL A 1 360 ? 15.589 -2.563 -27.750 1.00 98.88 360 VAL A O 1
ATOM 2674 N N . ASP A 1 361 ? 15.314 -3.613 -25.780 1.00 98.88 361 ASP A N 1
ATOM 2675 C CA . ASP A 1 361 ? 16.003 -4.847 -26.176 1.00 98.88 361 ASP A CA 1
ATOM 2676 C C . ASP A 1 361 ? 15.361 -5.487 -27.418 1.00 98.88 361 ASP A C 1
ATOM 2678 O O . ASP A 1 361 ? 16.038 -5.777 -28.410 1.00 98.88 361 ASP A O 1
ATOM 2682 N N . HIS A 1 362 ? 14.030 -5.614 -27.427 1.00 98.88 362 HIS A N 1
ATOM 2683 C CA . HIS A 1 362 ? 13.317 -6.134 -28.591 1.00 98.88 362 HIS A CA 1
ATOM 2684 C C . HIS A 1 362 ? 13.548 -5.263 -29.832 1.00 98.88 362 HIS A C 1
ATOM 2686 O O . HIS A 1 362 ? 13.801 -5.784 -30.921 1.00 98.88 362 HIS A O 1
ATOM 2692 N N . ALA A 1 363 ? 13.482 -3.938 -29.681 1.00 98.81 363 ALA A N 1
ATOM 2693 C CA . ALA A 1 363 ? 13.670 -3.006 -30.783 1.00 98.81 363 ALA A CA 1
ATOM 2694 C C . ALA A 1 363 ? 15.103 -3.014 -31.340 1.00 98.81 363 ALA A C 1
ATOM 2696 O O . ALA A 1 363 ? 15.277 -2.904 -32.556 1.00 98.81 363 ALA A O 1
ATOM 2697 N N . ALA A 1 364 ? 16.100 -3.181 -30.466 1.00 98.62 364 ALA A N 1
ATOM 2698 C CA . ALA A 1 364 ? 17.520 -3.292 -30.794 1.00 98.62 364 ALA A CA 1
ATOM 2699 C C . ALA A 1 364 ? 17.840 -4.577 -31.570 1.00 98.62 364 ALA A C 1
ATOM 2701 O O . ALA A 1 364 ? 18.637 -4.574 -32.509 1.00 98.62 364 ALA A O 1
ATOM 2702 N N . ASN A 1 365 ? 17.190 -5.685 -31.209 1.00 98.75 365 ASN A N 1
ATOM 2703 C CA . ASN A 1 365 ? 17.547 -7.001 -31.727 1.00 98.75 365 ASN A CA 1
ATOM 2704 C C . ASN A 1 365 ? 16.671 -7.477 -32.890 1.00 98.75 365 ASN A C 1
ATOM 2706 O O . ASN A 1 365 ? 17.144 -8.244 -33.737 1.00 98.75 365 ASN A O 1
ATOM 2710 N N . ARG A 1 366 ? 15.425 -7.008 -33.009 1.00 98.75 366 ARG A N 1
ATOM 2711 C CA . ARG A 1 366 ? 14.506 -7.442 -34.068 1.00 98.75 366 ARG A CA 1
ATOM 2712 C C . ARG A 1 366 ? 14.844 -6.797 -35.413 1.00 98.75 366 ARG A C 1
ATOM 2714 O O . ARG A 1 366 ? 14.745 -5.585 -35.563 1.00 98.75 366 ARG A O 1
ATOM 2721 N N . THR A 1 367 ? 15.149 -7.622 -36.417 1.00 98.69 367 THR A N 1
ATOM 2722 C CA . THR A 1 367 ? 15.261 -7.196 -37.822 1.00 98.69 367 THR A CA 1
ATOM 2723 C C . THR A 1 367 ? 13.926 -7.382 -38.548 1.00 98.69 367 THR A C 1
ATOM 2725 O O . THR A 1 367 ? 13.318 -8.452 -38.472 1.00 98.69 367 THR A O 1
ATOM 2728 N N . GLN A 1 368 ? 13.463 -6.354 -39.259 1.00 98.62 368 GLN A N 1
ATOM 2729 C CA . GLN A 1 368 ? 12.329 -6.430 -40.181 1.00 98.62 368 GLN A CA 1
ATOM 2730 C C . GLN A 1 368 ? 12.484 -5.376 -41.284 1.00 98.62 368 GLN A C 1
ATOM 2732 O O . GLN A 1 368 ? 13.042 -4.315 -41.038 1.00 98.62 368 GLN A O 1
ATOM 2737 N N . PHE A 1 369 ? 12.007 -5.665 -42.498 1.00 98.38 369 PHE A N 1
ATOM 2738 C CA . PHE A 1 369 ? 12.171 -4.775 -43.662 1.00 98.38 369 PHE A CA 1
ATOM 2739 C C . PHE A 1 369 ? 13.639 -4.386 -43.946 1.00 98.38 369 PHE A C 1
ATOM 2741 O O . PHE A 1 369 ? 13.914 -3.289 -44.417 1.00 98.38 369 PHE A O 1
ATOM 2748 N N . GLY A 1 370 ? 14.581 -5.295 -43.666 1.00 98.44 370 GLY A N 1
ATOM 2749 C CA . GLY A 1 370 ? 16.008 -5.110 -43.954 1.00 98.44 370 GLY A CA 1
ATOM 2750 C C . GLY A 1 370 ? 16.814 -4.361 -42.889 1.00 98.44 370 GLY A C 1
ATOM 2751 O O . GLY A 1 370 ? 18.019 -4.230 -43.065 1.00 98.44 370 GLY A O 1
ATOM 2752 N N . ASP A 1 371 ? 16.198 -3.922 -41.786 1.00 98.50 371 ASP A N 1
ATOM 2753 C CA . ASP A 1 371 ? 16.885 -3.154 -40.740 1.00 98.50 371 ASP A CA 1
ATOM 2754 C C . ASP A 1 371 ? 16.394 -3.514 -39.324 1.00 98.50 371 ASP A C 1
ATOM 2756 O O . ASP A 1 371 ? 15.378 -4.197 -39.153 1.00 98.50 371 ASP A O 1
ATOM 2760 N N . LYS A 1 372 ? 17.123 -3.089 -38.289 1.00 98.75 372 LYS A N 1
ATOM 2761 C CA . LYS A 1 372 ? 16.663 -3.154 -36.901 1.00 98.75 372 LYS A CA 1
ATOM 2762 C C . LYS A 1 372 ? 15.480 -2.217 -36.698 1.00 98.75 372 LYS A C 1
ATOM 2764 O O . LYS A 1 372 ? 15.492 -1.070 -37.140 1.00 98.75 372 LYS A O 1
ATOM 2769 N N . ILE A 1 373 ? 14.446 -2.682 -35.996 1.00 98.81 373 ILE A N 1
ATOM 2770 C CA . ILE A 1 373 ? 13.185 -1.932 -35.945 1.00 98.81 373 ILE A CA 1
ATOM 2771 C C . ILE A 1 373 ? 13.291 -0.597 -35.192 1.00 98.81 373 ILE A C 1
ATOM 2773 O O . ILE A 1 373 ? 12.459 0.279 -35.420 1.00 98.81 373 ILE A O 1
ATOM 2777 N N . HIS A 1 374 ? 14.313 -0.394 -34.352 1.00 98.56 374 HIS A N 1
ATOM 2778 C CA . HIS A 1 374 ? 14.574 0.905 -33.718 1.00 98.56 374 HIS A CA 1
ATOM 2779 C C . HIS A 1 374 ? 14.941 2.026 -34.713 1.00 98.56 374 HIS A C 1
ATOM 2781 O O . HIS A 1 374 ? 14.856 3.202 -34.356 1.00 98.56 374 HIS A O 1
ATOM 2787 N N . ASN A 1 375 ? 15.310 1.706 -35.959 1.00 98.69 375 ASN A N 1
ATOM 2788 C CA . ASN A 1 375 ? 15.572 2.703 -37.004 1.00 98.69 375 ASN A CA 1
ATOM 2789 C C . ASN A 1 375 ? 14.283 3.268 -37.631 1.00 98.69 375 ASN A C 1
ATOM 2791 O O . ASN A 1 375 ? 14.327 4.275 -38.336 1.00 98.69 375 ASN A O 1
ATOM 2795 N N . PHE A 1 376 ? 13.115 2.681 -37.341 1.00 98.81 376 PHE A N 1
ATOM 2796 C CA . PHE A 1 376 ? 11.830 3.178 -37.831 1.00 98.81 376 PHE A CA 1
ATOM 2797 C C . PHE A 1 376 ? 11.218 4.216 -36.881 1.00 98.81 376 PHE A C 1
ATOM 2799 O O . PHE A 1 376 ? 11.022 3.951 -35.693 1.00 98.81 376 PHE A O 1
ATOM 2806 N N . GLY A 1 377 ? 10.810 5.370 -37.422 1.00 98.75 377 GLY A N 1
ATOM 2807 C CA . GLY A 1 377 ? 10.273 6.494 -36.638 1.00 98.75 377 GLY A CA 1
ATOM 2808 C C . GLY A 1 377 ? 9.085 6.140 -35.731 1.00 98.75 377 GLY A C 1
ATOM 2809 O O . GLY A 1 377 ? 8.999 6.632 -34.610 1.00 98.75 377 GLY A O 1
ATOM 2810 N N . LEU A 1 378 ? 8.211 5.215 -36.150 1.00 98.81 378 LEU A N 1
ATOM 2811 C CA . LEU A 1 378 ? 7.086 4.755 -35.320 1.00 98.81 378 LEU A CA 1
ATOM 2812 C C . LEU A 1 378 ? 7.536 4.016 -34.049 1.00 98.81 378 LEU A C 1
ATOM 2814 O O . LEU A 1 378 ? 6.839 4.063 -33.036 1.00 98.81 378 LEU A O 1
ATOM 2818 N N . ILE A 1 379 ? 8.671 3.314 -34.094 1.00 98.88 379 ILE A N 1
ATOM 2819 C CA . ILE A 1 379 ? 9.248 2.651 -32.919 1.00 98.88 379 ILE A CA 1
ATOM 2820 C C . ILE A 1 379 ? 9.949 3.681 -32.034 1.00 98.88 379 ILE A C 1
ATOM 2822 O O . ILE A 1 379 ? 9.757 3.662 -30.820 1.00 98.88 379 ILE A O 1
ATOM 2826 N N . GLN A 1 380 ? 10.678 4.625 -32.633 1.00 98.88 380 GLN A N 1
ATOM 2827 C CA . GLN A 1 380 ? 11.334 5.718 -31.909 1.00 98.88 380 GLN A CA 1
ATOM 2828 C C . GLN A 1 380 ? 10.328 6.549 -31.107 1.00 98.88 380 GLN A C 1
ATOM 2830 O O . GLN A 1 380 ? 10.542 6.786 -29.921 1.00 98.88 380 GLN A O 1
ATOM 2835 N N . GLU A 1 381 ? 9.195 6.926 -31.707 1.00 98.88 381 GLU A N 1
ATOM 2836 C CA . GLU A 1 381 ? 8.153 7.687 -31.011 1.00 98.88 381 GLU A CA 1
ATOM 2837 C C . GLU A 1 381 ? 7.567 6.907 -29.825 1.00 98.88 381 GLU A C 1
ATOM 2839 O O . GLU A 1 381 ? 7.359 7.478 -28.753 1.00 98.88 381 GLU A O 1
ATOM 2844 N N . LYS A 1 382 ? 7.328 5.596 -29.982 1.00 98.88 382 LYS A N 1
ATOM 2845 C CA . LYS A 1 382 ? 6.839 4.746 -28.884 1.00 98.88 382 LYS A CA 1
ATOM 2846 C C . LYS A 1 382 ? 7.823 4.739 -27.719 1.00 98.88 382 LYS A C 1
ATOM 2848 O O . LYS A 1 382 ? 7.416 5.024 -26.596 1.00 98.88 382 LYS A O 1
ATOM 2853 N N . LEU A 1 383 ? 9.101 4.473 -27.988 1.00 98.88 383 LEU A N 1
ATOM 2854 C CA . LEU A 1 383 ? 10.146 4.443 -26.963 1.00 98.88 383 LEU A CA 1
ATOM 2855 C C . LEU A 1 383 ? 10.322 5.807 -26.282 1.00 98.88 383 LEU A C 1
ATOM 2857 O O . LEU A 1 383 ? 10.372 5.872 -25.056 1.00 98.88 383 LEU A O 1
ATOM 2861 N N . ALA A 1 384 ? 10.326 6.899 -27.052 1.00 98.88 384 ALA A N 1
ATOM 2862 C CA . ALA A 1 384 ? 10.430 8.252 -26.513 1.00 98.88 384 ALA A CA 1
ATOM 2863 C C . ALA A 1 384 ? 9.251 8.592 -25.587 1.00 98.88 384 ALA A C 1
ATOM 2865 O O . ALA A 1 384 ? 9.449 9.109 -24.488 1.00 98.88 384 ALA A O 1
ATOM 2866 N N . ARG A 1 385 ? 8.016 8.264 -25.991 1.00 98.88 385 ARG A N 1
ATOM 2867 C CA . ARG A 1 385 ? 6.826 8.477 -25.153 1.00 98.88 385 ARG A CA 1
ATOM 2868 C C . ARG A 1 385 ? 6.845 7.621 -23.892 1.00 98.88 385 ARG A C 1
ATOM 2870 O O . ARG A 1 385 ? 6.484 8.127 -22.837 1.00 98.88 385 ARG A O 1
ATOM 2877 N N . MET A 1 386 ? 7.285 6.365 -23.981 1.00 98.88 386 MET A N 1
ATOM 2878 C CA . MET A 1 386 ? 7.443 5.502 -22.806 1.00 98.88 386 MET A CA 1
ATOM 2879 C C . MET A 1 386 ? 8.439 6.104 -21.807 1.00 98.88 386 MET A C 1
ATOM 2881 O O . MET A 1 386 ? 8.115 6.211 -20.628 1.00 98.88 386 MET A O 1
ATOM 2885 N N . ALA A 1 387 ? 9.602 6.563 -22.280 1.00 98.81 387 ALA A N 1
ATOM 2886 C CA . ALA A 1 387 ? 10.615 7.190 -21.433 1.00 98.81 387 ALA A CA 1
ATOM 2887 C C . ALA A 1 387 ? 10.114 8.487 -20.776 1.00 98.81 387 ALA A C 1
ATOM 2889 O O . ALA A 1 387 ? 10.288 8.664 -19.575 1.00 98.81 387 ALA A O 1
ATOM 2890 N N . MET A 1 388 ? 9.429 9.365 -21.521 1.00 98.88 388 MET A N 1
ATOM 2891 C CA . MET A 1 388 ? 8.844 10.588 -20.952 1.00 98.88 388 MET A CA 1
ATOM 2892 C C . MET A 1 388 ? 7.791 10.285 -19.877 1.00 98.88 388 MET A C 1
ATOM 2894 O O . MET A 1 388 ? 7.776 10.942 -18.841 1.00 98.88 388 MET A O 1
ATOM 2898 N N . LEU A 1 389 ? 6.922 9.291 -20.098 1.00 98.88 389 LEU A N 1
ATOM 2899 C CA . LEU A 1 389 ? 5.919 8.884 -19.107 1.00 98.88 389 LEU A CA 1
ATOM 2900 C C . LEU A 1 389 ? 6.567 8.324 -17.835 1.00 98.88 389 LEU A C 1
ATOM 2902 O O . LEU A 1 389 ? 6.119 8.644 -16.733 1.00 98.88 389 LEU A O 1
ATOM 2906 N N . GLN A 1 390 ? 7.627 7.525 -17.982 1.00 98.81 390 GLN A N 1
ATOM 2907 C CA . GLN A 1 390 ? 8.372 6.997 -16.843 1.00 98.81 390 GLN A CA 1
ATOM 2908 C C . GLN A 1 390 ? 9.067 8.116 -16.064 1.00 98.81 390 GLN A C 1
ATOM 2910 O O . GLN A 1 390 ? 8.899 8.172 -14.852 1.00 98.81 390 GLN A O 1
ATOM 2915 N N . TYR A 1 391 ? 9.755 9.027 -16.756 1.00 98.81 391 TYR A N 1
ATOM 2916 C CA . TYR A 1 391 ? 10.473 10.148 -16.145 1.00 98.81 391 TYR A CA 1
ATOM 2917 C C . TYR A 1 391 ? 9.558 11.141 -15.417 1.00 98.81 391 TYR A C 1
ATOM 2919 O O . TYR A 1 391 ? 9.969 11.738 -14.439 1.00 98.81 391 TYR A O 1
ATOM 2927 N N . VAL A 1 392 ? 8.322 11.346 -15.885 1.00 98.81 392 VAL A N 1
ATOM 2928 C CA . VAL A 1 392 ? 7.341 12.207 -15.191 1.00 98.81 392 VAL A CA 1
ATOM 2929 C C . VAL A 1 392 ? 6.756 11.528 -13.947 1.00 98.81 392 VAL A C 1
ATOM 2931 O O . VAL A 1 392 ? 6.269 12.209 -13.047 1.00 98.81 392 VAL A O 1
ATOM 2934 N N . THR A 1 393 ? 6.725 10.195 -13.930 1.00 98.56 393 THR A N 1
ATOM 2935 C CA . THR A 1 393 ? 6.139 9.424 -12.823 1.00 98.56 393 THR A CA 1
ATOM 2936 C C . THR A 1 393 ? 7.129 9.183 -11.687 1.00 98.56 393 THR A C 1
ATOM 2938 O O . THR A 1 393 ? 6.704 9.130 -10.533 1.00 98.56 393 THR A O 1
ATOM 2941 N N . GLU A 1 394 ? 8.405 8.987 -12.024 1.00 97.94 394 GLU A N 1
ATOM 2942 C CA . GLU A 1 394 ? 9.530 8.972 -11.080 1.00 97.94 394 GLU A CA 1
ATOM 2943 C C . GLU A 1 394 ? 9.814 10.372 -10.531 1.00 97.94 394 GLU A C 1
ATOM 2945 O O . GLU A 1 394 ? 9.969 10.479 -9.292 1.00 97.94 394 GLU A O 1
#

InterPro domains:
  IPR006089 Acyl-CoA dehydrogenase, conserved site [PS00072] (215-227)
  IPR006091 Acyl-CoA dehydrogenase/oxidase, middle domain [PF02770] (213-315)
  IPR009075 Acyl-CoA dehydrogenase/oxidase, C-terminal [PF00441] (327-388)
  IPR009100 Acyl-CoA dehydrogenase/oxidase, N-terminal and middle domain superfamily [SSF56645] (88-340)
  IPR013786 Acyl-CoA dehydrogenase/oxidase, N-terminal [PF02771] (104-209)
  IPR036250 Acyl-CoA dehydrogenase-like, C-terminal [SSF47203] (325-390)
  IPR037069 Acyl-CoA dehydrogenase/oxidase, N-terminal domain superfamily [G3DSA:1.10.540.10] (91-210)
  IPR046373 Acyl-CoA oxidase/dehydrogenase, middle domain superfamily [G3DSA:2.40.110.10] (212-330)

Organism: Marmota monax (NCBI:txid9995)

Solvent-accessible surface area (backbone atoms only — not comparable to full-atom values): 22355 Å² total; per-residue (Å²): 138,85,87,83,89,82,86,86,87,87,82,90,84,85,87,84,89,84,89,80,89,85,82,90,80,89,80,85,90,82,87,85,83,82,88,81,89,82,91,87,78,77,92,78,79,80,82,82,82,86,85,87,88,86,84,80,89,81,88,73,85,71,78,78,75,75,74,76,79,77,58,44,40,74,65,22,50,81,70,76,37,90,34,46,79,78,56,59,73,77,86,84,85,72,53,71,68,58,48,52,55,46,56,66,48,49,56,59,54,49,47,43,52,70,75,63,45,54,54,69,57,17,46,74,66,44,28,65,47,66,70,45,53,51,50,37,29,78,71,34,61,40,6,44,66,36,47,52,97,45,55,21,68,45,39,52,74,70,56,46,29,60,52,36,14,52,38,23,40,63,29,55,19,60,38,47,45,46,38,31,22,44,42,42,7,47,30,51,42,76,78,46,37,51,72,69,53,36,70,69,45,42,39,44,36,10,45,47,80,35,37,24,12,46,40,65,36,27,94,91,12,65,93,53,65,86,67,57,74,28,34,31,47,71,41,97,84,59,59,29,24,41,29,36,42,60,29,41,73,17,39,27,34,70,66,33,40,37,30,34,36,53,25,33,26,80,35,67,38,89,89,77,64,50,72,42,81,26,34,22,25,29,57,42,54,44,85,56,44,46,56,50,53,47,69,71,64,90,62,96,60,52,33,18,27,46,26,6,31,32,37,32,51,73,19,58,39,49,47,87,32,49,42,59,48,90,49,40,14,58,59,52,52,54,52,29,55,57,68,31,48,62,47,54,40,28,15,48,25,21,30,42,50,43,52,49,53,54,52,49,52,50,26,67,68,38,70,54,98,92,38,43,41,52,78,38,66,76,45,43,52,51,55,52,52,52,50,52,54,31,63,73,49,92

pLDDT: mean 87.26, std 24.38, range [27.02, 98.94]

Radius of gyration: 29.79 Å; Cα contacts (8 Å, |Δi|>4): 626; chains: 1; bounding box: 59×86×90 Å